Protein AF-A0AAV8UMB1-F1 (afdb_monomer)

Secondary structure (DSSP, 8-state):
-----------------TTTSSGGGGGGGHHHHHHHTTTTS-HHHHHHHHHHHHHHHHHHHHHHHHHHHTT---HHHHHHHHHHHHHHHHHHHIIIIIHHHHHHHHHHHHHHHHHHHTT--HHHHHHHHHHHHHHTS---------PPTTPPEEEEEEE-SHHHHHHHHHHHHHHHHHBSS-EEEEEE--HHHHHTT--EESS-GGGT----HHHHHHTHHHHHHHHHHHHHHHHHH--SEEEEES-HHHHHHHHHHHHHHHHHTT-PPPPEEEESPPPGGG-SSHHHHHHHHHTT-SEEEESSTTHHHHHHHTT--SEEE---GGGG-HHHHHHHH-HHHHHHHHHHHHHHTT--TTS-EEEEE--SSHHHHHHHHHHHHHHHHHS--SEEEEEE-GGGHHHHHHHHHH--SS-EEEEE-SHHHHHHHHHH-SEEEEESSHHHHHHHHTT--EEEEE--TT-HHHHHHHHTT-S--SHHHHHHTS--S-EEEGGG--HHHHHHHHHHHHSSSHHHHHHHHHHHHHHHHHHHTS-TT--HHHHHHHHHHHHHHHTT----B-S-TTTGGGGS-TTTTSSSSSS-S--

Organism: NCBI:txid101924

Mean predicted aligned error: 16.42 Å

Nearest PDB structures (foldseek):
  5w8x-assembly1_A-2  TM=5.800E-01  e=4.987E-17  Escherichia coli BL21(DE3)
  5w8n-assembly1_A-2  TM=5.729E-01  e=1.726E-17  Escherichia coli BL21(DE3)
  5w8s-assembly1_A-2  TM=5.843E-01  e=7.858E-17  Escherichia coli BL21(DE3)
  1vgv-assembly2_C  TM=6.058E-01  e=2.456E-10  Escherichia coli
  5d01-assembly1_B  TM=5.514E-01  e=1.292E-07  Bacillus subtilis subsp. subtilis str. 168

Foldseek 3Di:
DDDDDPPDDPPPPPDDDPLQRDPVVCLLCLQLLLLLCVLPDDPVSNVVSLVSNLVSLLVSLVVVLVVQCVVDVDPVSNVVSVVVSVVSSVVCCVVRRNVSNVVLNVQLVVLLVVCVVPVHDPVCSSNVSSVRSVVPPPPPDRPPPPPDPQDAAFEEEADLFPQLQLLLLLLLVLLVVFFPGHHAYEYEHAPSNVVSHNPYYLDYSPLRQDDDPVVCVVCVVVLVVVLVSRLVCCVVVVHLEYEYGPPLVSLLSSLVVNCVVCVVVVHDRHAYEYEAQDDQLLDPVRQPVLLSSLVSHPAYEHAFPVVQVVSVVSVSPRYDHLHHCLLVQPLLVVLLVDVPVLVVLLVVVCVVVVHDPLAAEEEEAQDAGQVSVVQPVVLVVLLQLLARHPEYEYAYEPVCVVVVVVVCVVDVSGHYDYWDHDHNRVLSRLSNHLAYEHEADPVLLSSLSSLHAYAHEAEPHPPQPPVVVSVVSDPDRHPLCVLVVHPLHHYQHYPSSDSVNSSVVVVVSNDPDCSVVSSSVSSNVSVVVSVVVDDSPAHSSNVVSVSVVVVSVVVPHDTPTDPPPPPVVVPPDPPPPPPPPPPDDDD

Structure (mmCIF, N/CA/C/O backbone):
data_AF-A0AAV8UMB1-F1
#
_entry.id   AF-A0AAV8UMB1-F1
#
loop_
_atom_site.group_PDB
_atom_site.id
_atom_site.type_symbol
_atom_site.label_atom_id
_atom_site.label_alt_id
_atom_site.label_comp_id
_atom_site.label_asym_id
_atom_site.label_entity_id
_atom_site.label_seq_id
_atom_site.pdbx_PDB_ins_code
_atom_site.Cartn_x
_atom_site.Cartn_y
_atom_site.Cartn_z
_atom_site.occupancy
_atom_site.B_iso_or_equiv
_atom_site.auth_seq_id
_atom_site.auth_comp_id
_atom_site.auth_asym_id
_atom_site.auth_atom_id
_atom_site.pdbx_PDB_model_num
ATOM 1 N N . MET A 1 1 ? -27.675 -20.047 -38.877 1.00 30.77 1 MET A N 1
ATOM 2 C CA . MET A 1 1 ? -26.904 -20.077 -40.132 1.00 30.77 1 MET A CA 1
ATOM 3 C C . MET A 1 1 ? -25.780 -19.067 -39.979 1.00 30.77 1 MET A C 1
ATOM 5 O O . MET A 1 1 ? -26.039 -17.879 -40.086 1.00 30.77 1 MET A O 1
ATOM 9 N N . GLU A 1 2 ? -24.685 -19.442 -39.316 1.00 25.14 2 GLU A N 1
ATOM 10 C CA . GLU A 1 2 ? -23.569 -20.243 -39.882 1.00 25.14 2 GLU A CA 1
ATOM 11 C C . GLU A 1 2 ? -22.749 -19.374 -40.848 1.00 25.14 2 GLU A C 1
ATOM 13 O O . GLU A 1 2 ? -23.289 -18.876 -41.826 1.00 25.14 2 GLU A O 1
ATOM 18 N N . SER A 1 3 ? -21.577 -18.907 -40.388 1.00 25.59 3 SER A N 1
ATOM 19 C CA . SER A 1 3 ? -20.228 -19.417 -40.746 1.00 25.59 3 SER A CA 1
ATOM 20 C C . SER A 1 3 ? -19.793 -18.893 -42.118 1.00 25.59 3 SER A C 1
ATOM 22 O O . SER A 1 3 ? -20.510 -19.078 -43.085 1.00 25.59 3 SER A O 1
ATOM 24 N N . GLU A 1 4 ? -18.708 -18.134 -42.259 1.00 26.72 4 GLU A N 1
ATOM 25 C CA . GLU A 1 4 ? -17.300 -18.579 -42.273 1.00 26.72 4 GLU A CA 1
ATOM 26 C C . GLU A 1 4 ? -16.414 -17.353 -41.940 1.00 26.72 4 GLU A C 1
ATOM 28 O O . GLU A 1 4 ? -16.576 -16.287 -42.521 1.00 26.72 4 GLU A O 1
ATOM 33 N N . ILE A 1 5 ? -15.597 -17.320 -40.884 1.00 30.64 5 ILE A N 1
ATOM 34 C CA . ILE A 1 5 ? -14.276 -17.956 -40.726 1.00 30.64 5 ILE A CA 1
ATOM 35 C C . ILE A 1 5 ? -13.351 -17.753 -41.943 1.00 30.64 5 ILE A C 1
ATOM 37 O O . ILE A 1 5 ? -13.056 -18.675 -42.691 1.00 30.64 5 ILE A O 1
ATOM 41 N N . GLY A 1 6 ? -12.811 -16.538 -42.070 1.00 25.02 6 GLY A N 1
ATOM 42 C CA . GLY A 1 6 ? -11.548 -16.273 -42.763 1.00 25.02 6 GLY A CA 1
ATOM 43 C C . GLY A 1 6 ? -10.375 -16.356 -41.785 1.00 25.02 6 GLY A C 1
ATOM 44 O O . GLY A 1 6 ? -9.911 -15.344 -41.263 1.00 25.02 6 GLY A O 1
ATOM 45 N N . VAL A 1 7 ? -9.920 -17.576 -41.498 1.00 30.56 7 VAL A N 1
ATOM 46 C CA . VAL A 1 7 ? -8.651 -17.856 -40.807 1.00 30.56 7 VAL A CA 1
ATOM 47 C C . VAL A 1 7 ? -7.517 -17.480 -41.756 1.00 30.56 7 VAL A C 1
ATOM 49 O O . VAL A 1 7 ? -7.334 -18.122 -42.784 1.00 30.56 7 VAL A O 1
ATOM 52 N N . GLY A 1 8 ? -6.758 -16.433 -41.426 1.00 26.34 8 GLY A N 1
ATOM 53 C CA . GLY A 1 8 ? -5.669 -15.996 -42.298 1.00 26.34 8 GLY A CA 1
ATOM 54 C C . GLY A 1 8 ? -4.851 -14.802 -41.820 1.00 26.34 8 GLY A C 1
ATOM 55 O O . GLY A 1 8 ? -4.413 -14.025 -42.651 1.00 26.34 8 GLY A O 1
ATOM 56 N N . ASN A 1 9 ? -4.618 -14.631 -40.515 1.00 26.11 9 ASN A N 1
ATOM 57 C CA . ASN A 1 9 ? -3.545 -13.751 -40.034 1.00 26.11 9 ASN A CA 1
ATOM 58 C C . ASN A 1 9 ? -2.644 -14.540 -39.087 1.00 26.11 9 ASN A C 1
ATOM 60 O O . ASN A 1 9 ? -2.708 -14.443 -37.863 1.00 26.11 9 ASN A O 1
ATOM 64 N N . VAL A 1 10 ? -1.825 -15.387 -39.709 1.00 27.92 10 VAL A N 1
ATOM 65 C CA . VAL A 1 10 ? -0.674 -16.026 -39.082 1.00 27.92 10 VAL A CA 1
ATOM 66 C C . VAL A 1 10 ? 0.238 -14.925 -38.546 1.00 27.92 10 VAL A C 1
ATOM 68 O O . VAL A 1 10 ? 0.646 -14.023 -39.276 1.00 27.92 10 VAL A O 1
ATOM 71 N N . LEU A 1 11 ? 0.546 -15.024 -37.254 1.00 28.17 11 LEU A N 1
ATOM 72 C CA . LEU A 1 11 ? 1.640 -14.338 -36.579 1.00 28.17 11 LEU A CA 1
ATOM 73 C C . LEU A 1 11 ? 2.895 -14.374 -37.465 1.00 28.17 11 LEU A C 1
ATOM 75 O O . LEU A 1 11 ? 3.570 -15.399 -37.551 1.00 28.17 11 LEU A O 1
ATOM 79 N N . ARG A 1 12 ? 3.228 -13.257 -38.120 1.00 27.67 12 ARG A N 1
ATOM 80 C CA . ARG A 1 12 ? 4.564 -13.063 -38.688 1.00 27.67 12 ARG A CA 1
ATOM 81 C C . ARG A 1 12 ? 5.531 -12.927 -37.517 1.00 27.67 12 ARG A C 1
ATOM 83 O O . ARG A 1 12 ? 5.670 -11.857 -36.934 1.00 27.67 12 ARG A O 1
ATOM 90 N N . ILE A 1 13 ? 6.168 -14.037 -37.160 1.00 29.61 13 ILE A N 1
ATOM 91 C CA . ILE A 1 13 ? 7.401 -14.043 -36.378 1.00 29.61 13 ILE A CA 1
ATOM 92 C C . ILE A 1 13 ? 8.391 -13.183 -37.175 1.00 29.61 13 ILE A C 1
ATOM 94 O O . ILE A 1 13 ? 8.749 -13.535 -38.297 1.00 29.61 13 ILE A O 1
ATOM 98 N N . GLU A 1 14 ? 8.783 -12.021 -36.650 1.00 37.16 14 GLU A N 1
ATOM 99 C CA . GLU A 1 14 ? 9.911 -11.277 -37.211 1.00 37.16 14 GLU A CA 1
ATOM 100 C C . GLU A 1 14 ? 11.164 -12.145 -37.065 1.00 37.16 14 GLU A C 1
ATOM 102 O O . GLU A 1 14 ? 11.730 -12.274 -35.979 1.00 37.16 14 GLU A O 1
ATOM 107 N N . GLU A 1 15 ? 11.580 -12.784 -38.157 1.00 41.59 15 GLU A N 1
ATOM 108 C CA . GLU A 1 15 ? 12.875 -13.450 -38.223 1.00 41.59 15 GLU A CA 1
ATOM 109 C C . GLU A 1 15 ? 13.987 -12.438 -37.940 1.00 41.59 15 GLU A C 1
ATOM 111 O O . GLU A 1 15 ? 14.111 -11.405 -38.607 1.00 41.59 15 GLU A O 1
ATOM 116 N N . LYS A 1 16 ? 14.784 -12.760 -36.918 1.00 46.06 16 LYS A N 1
ATOM 117 C CA . LYS A 1 16 ? 15.928 -11.983 -36.446 1.00 46.06 16 LYS A CA 1
ATOM 118 C C . LYS A 1 16 ? 16.916 -11.767 -37.593 1.00 46.06 16 LYS A C 1
ATOM 120 O O . LYS A 1 16 ? 17.397 -12.734 -38.184 1.00 46.06 16 LYS A O 1
ATOM 125 N N . ASN A 1 17 ? 17.256 -10.516 -37.884 1.00 57.09 17 ASN A N 1
ATOM 126 C CA . ASN A 1 17 ? 18.188 -10.196 -38.953 1.00 57.09 17 ASN A CA 1
ATOM 127 C C . ASN A 1 17 ? 19.619 -10.484 -38.475 1.00 57.09 17 ASN A C 1
ATOM 129 O O . ASN A 1 17 ? 20.168 -9.763 -37.640 1.00 57.09 17 ASN A O 1
ATOM 133 N N . LEU A 1 18 ? 20.231 -11.550 -38.994 1.00 57.19 18 LEU A N 1
ATOM 134 C CA . LEU A 1 18 ? 21.527 -12.033 -38.521 1.00 57.19 18 LEU A CA 1
ATOM 135 C C . LEU A 1 18 ? 22.639 -10.979 -38.658 1.00 57.19 18 LEU A C 1
ATOM 137 O O . LEU A 1 18 ? 23.493 -10.888 -37.777 1.00 57.19 18 LEU A O 1
ATOM 141 N N . THR A 1 19 ? 22.627 -10.158 -39.711 1.00 56.84 19 THR A N 1
ATOM 142 C CA . THR A 1 19 ? 23.663 -9.139 -39.947 1.00 56.84 19 THR A CA 1
ATOM 143 C C . THR A 1 19 ? 23.490 -7.932 -39.027 1.00 56.84 19 THR A C 1
ATOM 145 O O . THR A 1 19 ? 24.484 -7.400 -38.538 1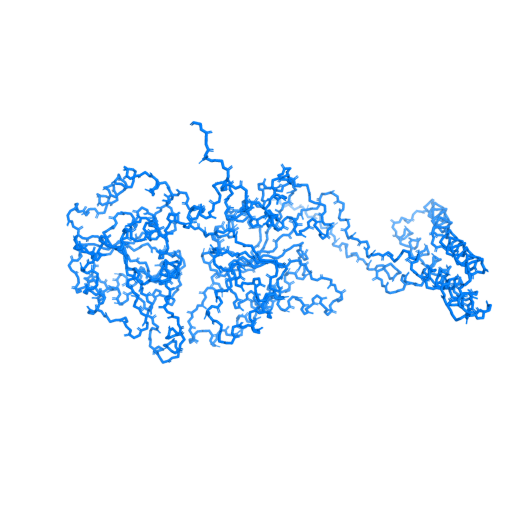.00 56.84 19 THR A O 1
ATOM 148 N N . ARG A 1 20 ? 22.249 -7.535 -38.710 1.00 58.94 20 ARG A N 1
ATOM 149 C CA . ARG A 1 20 ? 21.956 -6.303 -37.944 1.00 58.94 20 ARG A CA 1
ATOM 150 C C . ARG A 1 20 ? 21.745 -6.512 -36.440 1.00 58.94 20 ARG A C 1
ATOM 152 O O . ARG A 1 20 ? 22.110 -5.636 -35.649 1.00 58.94 20 ARG A O 1
ATOM 159 N N . ASP A 1 21 ? 21.224 -7.671 -36.041 1.00 51.59 21 ASP A N 1
ATOM 160 C CA . ASP A 1 21 ? 20.796 -7.971 -34.663 1.00 51.59 21 ASP A CA 1
ATOM 161 C C . ASP A 1 21 ? 21.803 -8.825 -33.874 1.00 51.59 21 ASP A C 1
ATOM 163 O O . ASP A 1 21 ? 21.543 -9.218 -32.731 1.00 51.59 21 ASP A O 1
ATOM 167 N N . THR A 1 22 ? 22.961 -9.133 -34.465 1.00 66.81 22 THR A N 1
ATOM 168 C CA . THR A 1 22 ? 24.045 -9.885 -33.816 1.00 66.81 22 THR A CA 1
ATOM 169 C C . THR A 1 22 ? 25.350 -9.087 -33.782 1.00 66.81 22 THR A C 1
ATOM 171 O O . THR A 1 22 ? 25.454 -7.986 -34.323 1.00 66.81 22 THR A O 1
ATOM 174 N N . TRP A 1 23 ? 26.380 -9.650 -33.144 1.00 67.62 23 TRP A N 1
ATOM 175 C CA . TRP A 1 23 ? 27.725 -9.067 -33.105 1.00 67.62 23 TRP A CA 1
ATOM 176 C C . TRP A 1 23 ? 28.374 -8.933 -34.494 1.00 67.62 23 TRP A C 1
ATOM 178 O O . TRP A 1 23 ? 29.318 -8.160 -34.640 1.00 67.62 23 TRP A O 1
ATOM 188 N N . ILE A 1 24 ? 27.839 -9.610 -35.518 1.00 75.19 24 ILE A N 1
ATOM 189 C CA . ILE A 1 24 ? 28.301 -9.528 -36.912 1.00 75.19 24 ILE A CA 1
ATOM 190 C C . ILE A 1 24 ? 28.263 -8.080 -37.427 1.00 75.19 24 ILE A C 1
ATOM 192 O O . ILE A 1 24 ? 29.147 -7.685 -38.183 1.00 75.19 24 ILE A O 1
ATOM 196 N N . ARG A 1 25 ? 27.343 -7.241 -36.930 1.00 73.62 25 ARG A N 1
ATOM 197 C CA . ARG A 1 25 ? 27.260 -5.815 -37.290 1.00 73.62 25 ARG A CA 1
ATOM 198 C C . ARG A 1 25 ? 28.540 -5.021 -37.032 1.00 73.62 25 ARG A C 1
ATOM 200 O O . ARG A 1 25 ? 28.786 -4.018 -37.693 1.00 73.62 25 ARG A O 1
ATOM 207 N N . TYR A 1 26 ? 29.351 -5.446 -36.059 1.00 80.12 26 TYR A N 1
ATOM 208 C CA . TYR A 1 26 ? 30.588 -4.746 -35.718 1.00 80.12 26 TYR A CA 1
ATOM 209 C C . TYR A 1 26 ? 31.681 -4.934 -36.773 1.00 80.12 26 TYR A C 1
ATOM 211 O O . TYR A 1 26 ? 32.597 -4.119 -36.839 1.00 80.12 26 TYR A O 1
ATOM 219 N N . LEU A 1 27 ? 31.550 -5.938 -37.647 1.00 83.50 27 LEU A N 1
ATOM 220 C CA . LEU A 1 27 ? 32.421 -6.096 -38.813 1.00 83.50 27 LEU A CA 1
ATOM 221 C C . LEU A 1 27 ? 32.310 -4.901 -39.771 1.00 83.50 27 LEU A C 1
ATOM 223 O O . LEU A 1 27 ? 33.290 -4.568 -40.432 1.00 83.50 27 LEU A O 1
ATOM 227 N N . GLY A 1 28 ? 31.169 -4.201 -39.775 1.00 82.19 28 GLY A N 1
ATOM 228 C CA . GLY A 1 28 ? 30.978 -2.959 -40.523 1.00 82.19 28 GLY A CA 1
ATOM 229 C C . GLY A 1 28 ? 31.868 -1.794 -40.073 1.00 82.19 28 GLY A C 1
ATOM 230 O O . GLY A 1 28 ? 32.059 -0.889 -40.866 1.00 82.19 28 GLY A O 1
ATOM 231 N N . TYR A 1 29 ? 32.443 -1.842 -38.861 1.00 84.38 29 TYR A N 1
ATOM 232 C CA . TYR A 1 29 ? 33.355 -0.814 -38.323 1.00 84.38 29 TYR A CA 1
ATOM 233 C C . TYR A 1 29 ? 34.847 -1.156 -38.506 1.00 84.38 29 TYR A C 1
ATOM 235 O O . TYR A 1 29 ? 35.739 -0.478 -37.981 1.00 84.38 29 TYR A O 1
ATOM 243 N N . ALA A 1 30 ? 35.153 -2.276 -39.170 1.00 88.38 30 ALA A N 1
ATOM 244 C CA . ALA A 1 30 ? 36.517 -2.788 -39.258 1.00 88.38 30 ALA A CA 1
ATOM 245 C C . ALA A 1 30 ? 37.462 -1.815 -39.992 1.00 88.38 30 ALA A C 1
ATOM 247 O O . ALA A 1 30 ? 38.627 -1.677 -39.607 1.00 88.38 30 ALA A O 1
ATOM 248 N N . ASN A 1 31 ? 36.985 -1.095 -41.010 1.00 89.81 31 ASN A N 1
ATOM 249 C CA . ASN A 1 31 ? 37.767 -0.078 -41.720 1.00 89.81 31 ASN A CA 1
ATOM 250 C C . ASN A 1 31 ? 38.122 1.114 -40.823 1.00 89.81 31 ASN A C 1
ATOM 252 O O . ASN A 1 31 ? 39.285 1.512 -40.825 1.00 89.81 31 ASN A O 1
ATOM 256 N N . GLU A 1 32 ? 37.204 1.647 -40.013 1.00 89.50 32 GLU A N 1
ATOM 257 C CA . GLU A 1 32 ? 37.501 2.760 -39.095 1.00 89.50 32 GLU A CA 1
ATOM 258 C C . GLU A 1 32 ? 38.516 2.372 -38.014 1.00 89.50 32 GLU A C 1
ATOM 260 O O . GLU A 1 32 ? 39.421 3.148 -37.679 1.00 89.50 32 GLU A O 1
ATOM 265 N N . ILE A 1 33 ? 38.417 1.143 -37.498 1.00 88.50 33 ILE A N 1
ATOM 266 C CA . ILE A 1 33 ? 39.409 0.592 -36.567 1.00 88.50 33 ILE A CA 1
ATOM 267 C C . ILE A 1 33 ? 40.764 0.471 -37.277 1.00 88.50 33 ILE A C 1
ATOM 269 O O . ILE A 1 33 ? 41.786 0.909 -36.746 1.00 88.50 33 ILE A O 1
ATOM 273 N N . GLY A 1 34 ? 40.783 -0.053 -38.503 1.00 89.00 34 GLY A N 1
ATOM 274 C CA . GLY A 1 34 ? 41.996 -0.150 -39.317 1.00 89.00 34 GLY A CA 1
ATOM 275 C C . GLY A 1 34 ? 42.648 1.206 -39.607 1.00 89.00 34 GLY A C 1
ATOM 276 O O . GLY A 1 34 ? 43.870 1.325 -39.512 1.00 89.00 34 GLY A O 1
ATOM 277 N N . GLU A 1 35 ? 41.860 2.243 -39.899 1.00 89.19 35 GLU A N 1
ATOM 278 C CA . GLU A 1 35 ? 42.352 3.617 -40.090 1.00 89.19 35 GLU A CA 1
ATOM 279 C C . GLU A 1 35 ? 42.931 4.206 -38.801 1.00 89.19 35 GLU A C 1
ATOM 281 O O . GLU A 1 35 ? 43.987 4.842 -38.833 1.00 89.19 35 GLU A O 1
ATOM 286 N N . SER A 1 36 ? 42.307 3.930 -37.656 1.00 89.38 36 SER A N 1
ATOM 287 C CA . SER A 1 36 ? 42.814 4.355 -36.345 1.00 89.38 36 SER A CA 1
ATOM 288 C C . SER A 1 36 ? 44.154 3.691 -36.009 1.00 89.38 36 SER A C 1
ATOM 290 O O . SER A 1 36 ? 45.076 4.337 -35.504 1.00 89.38 36 SER A O 1
ATOM 292 N N . PHE A 1 37 ? 44.307 2.407 -36.341 1.00 88.88 37 PHE A N 1
ATOM 293 C CA . PHE A 1 37 ? 45.506 1.613 -36.056 1.00 88.88 37 PHE A CA 1
ATOM 294 C C . PHE A 1 37 ? 46.567 1.631 -37.161 1.00 88.88 37 PHE A C 1
ATOM 296 O O . PHE A 1 37 ? 47.591 0.965 -37.020 1.00 88.88 37 PHE A O 1
ATOM 303 N N . LYS A 1 38 ? 46.390 2.420 -38.226 1.00 83.06 38 LYS A N 1
ATOM 304 C CA . LYS A 1 38 ? 47.234 2.436 -39.440 1.00 83.06 38 LYS A CA 1
ATOM 305 C C . LYS A 1 38 ? 48.746 2.563 -39.201 1.00 83.06 38 LYS A C 1
ATOM 307 O O . LYS A 1 38 ? 49.537 2.194 -40.060 1.00 83.06 38 LYS A O 1
ATOM 312 N N . ARG A 1 39 ? 49.158 3.080 -38.041 1.00 80.88 39 ARG A N 1
ATOM 313 C CA . ARG A 1 39 ? 50.563 3.218 -37.614 1.00 80.88 39 ARG A CA 1
ATOM 314 C C . ARG A 1 39 ? 51.178 1.956 -37.013 1.00 80.88 39 ARG A C 1
ATOM 316 O O . ARG A 1 39 ? 52.396 1.834 -37.000 1.00 80.88 39 ARG A O 1
ATOM 323 N N . PHE A 1 40 ? 50.345 1.062 -36.496 1.00 83.81 40 PHE A N 1
ATOM 324 C CA . PHE A 1 40 ? 50.745 -0.122 -35.735 1.00 83.81 40 PHE A CA 1
ATOM 325 C C . PHE A 1 40 ? 50.489 -1.429 -36.487 1.00 83.81 40 PHE A C 1
ATOM 327 O O . PHE A 1 40 ? 50.946 -2.483 -36.055 1.00 83.81 40 PHE A O 1
ATOM 334 N N . VAL A 1 41 ? 49.762 -1.377 -37.606 1.00 85.19 41 VAL A N 1
ATOM 335 C CA . VAL A 1 41 ? 49.368 -2.562 -38.372 1.00 85.19 41 VAL A CA 1
ATOM 336 C C . VAL A 1 41 ? 50.022 -2.588 -39.746 1.00 85.19 41 VAL A C 1
ATOM 338 O O . VAL A 1 41 ? 50.290 -1.557 -40.361 1.00 85.19 41 VAL A O 1
ATOM 341 N N . SER A 1 42 ? 50.270 -3.795 -40.250 1.00 88.38 42 SER A N 1
ATOM 342 C CA . SER A 1 42 ? 50.819 -3.982 -41.591 1.00 88.38 42 SER A CA 1
ATOM 343 C C . SER A 1 42 ? 49.837 -3.511 -42.672 1.00 88.38 42 SER A C 1
ATOM 345 O O . SER A 1 42 ? 48.618 -3.540 -42.482 1.00 88.38 42 SER A O 1
ATOM 347 N N . ARG A 1 43 ? 50.351 -3.176 -43.865 1.00 81.25 43 ARG A N 1
ATOM 348 C CA . ARG A 1 43 ? 49.514 -2.851 -45.037 1.00 81.25 43 ARG A CA 1
ATOM 349 C C . ARG A 1 43 ? 48.496 -3.955 -45.353 1.00 81.25 43 ARG A C 1
ATOM 351 O O . ARG A 1 43 ? 47.394 -3.654 -45.794 1.00 81.25 43 ARG A O 1
ATOM 358 N N . ARG A 1 44 ? 48.846 -5.223 -45.102 1.00 86.19 44 ARG A N 1
ATOM 359 C CA . ARG A 1 44 ? 47.949 -6.371 -45.308 1.00 86.19 44 ARG A CA 1
ATOM 360 C C . ARG A 1 44 ? 46.794 -6.373 -44.304 1.00 86.19 44 ARG A C 1
ATOM 362 O O . ARG A 1 44 ? 45.653 -6.533 -44.710 1.00 86.19 44 ARG A O 1
ATOM 369 N N . SER A 1 45 ? 47.076 -6.132 -43.025 1.00 82.06 45 SER A N 1
ATOM 370 C CA . SER A 1 45 ? 46.063 -6.046 -41.961 1.00 82.06 45 SER A CA 1
ATOM 371 C C . SER A 1 45 ? 45.115 -4.859 -42.159 1.00 82.06 45 SER A C 1
ATOM 373 O O . SER A 1 45 ? 43.915 -4.981 -41.940 1.00 82.06 45 SER A O 1
ATOM 375 N N . TYR A 1 46 ? 45.650 -3.732 -42.633 1.00 82.12 46 TYR A N 1
ATOM 376 C CA . TYR A 1 46 ? 44.869 -2.558 -43.020 1.00 82.12 46 TYR A CA 1
ATOM 377 C C . TYR A 1 46 ? 43.912 -2.853 -44.188 1.00 82.12 46 TYR A C 1
ATOM 379 O O . TYR A 1 46 ? 42.729 -2.543 -44.114 1.00 82.12 46 TYR A O 1
ATOM 387 N N . LEU A 1 47 ? 44.389 -3.505 -45.253 1.00 85.50 47 LEU A N 1
ATOM 388 C CA . LEU A 1 47 ? 43.528 -3.889 -46.380 1.00 85.50 47 LEU A CA 1
ATOM 389 C C . LEU A 1 47 ? 42.483 -4.942 -45.980 1.00 85.50 47 LEU A C 1
ATOM 391 O O . LEU A 1 47 ? 41.344 -4.883 -46.436 1.00 85.50 47 LEU A O 1
ATOM 395 N N . ALA A 1 48 ? 42.841 -5.870 -45.089 1.00 87.75 48 ALA A N 1
ATOM 396 C CA . ALA A 1 48 ? 41.916 -6.873 -44.567 1.00 87.75 48 ALA A CA 1
ATOM 397 C C . ALA A 1 48 ? 40.735 -6.248 -43.807 1.00 87.75 48 ALA A C 1
ATOM 399 O O . ALA A 1 48 ? 39.627 -6.782 -43.851 1.00 87.75 48 ALA A O 1
ATOM 400 N N . SER A 1 49 ? 40.938 -5.107 -43.146 1.00 89.81 49 SER A N 1
ATOM 401 C CA . SER A 1 49 ? 39.873 -4.441 -42.397 1.00 89.81 49 SER A CA 1
ATOM 402 C C . SER A 1 49 ? 38.821 -3.802 -43.316 1.00 89.81 49 SER A C 1
ATOM 404 O O . SER A 1 49 ? 37.628 -3.924 -43.051 1.00 89.81 49 SER A O 1
ATOM 406 N N . TYR A 1 50 ? 39.244 -3.243 -44.455 1.00 89.44 50 TYR A N 1
ATOM 407 C CA . TYR A 1 50 ? 38.345 -2.774 -45.519 1.00 89.44 50 TYR A CA 1
ATOM 408 C C . TYR A 1 50 ? 37.626 -3.916 -46.240 1.00 89.44 50 TYR A C 1
ATOM 410 O O . TYR A 1 50 ? 36.446 -3.789 -46.564 1.00 89.44 50 TYR A O 1
ATOM 418 N N . LEU A 1 51 ? 38.304 -5.044 -46.468 1.00 89.69 51 LEU A N 1
ATOM 419 C CA . LEU A 1 51 ? 37.663 -6.240 -47.025 1.00 89.69 51 LEU A CA 1
ATOM 420 C C . LEU A 1 51 ? 36.583 -6.785 -46.084 1.00 89.69 51 LEU A C 1
ATOM 422 O O . LEU A 1 51 ? 35.514 -7.181 -46.538 1.00 89.69 51 LEU A O 1
ATOM 426 N N . THR A 1 52 ? 36.840 -6.755 -44.776 1.00 88.00 52 THR A N 1
ATOM 427 C CA . THR A 1 52 ? 35.900 -7.223 -43.750 1.00 88.00 52 THR A CA 1
ATOM 428 C C . THR A 1 52 ? 34.632 -6.365 -43.705 1.00 88.00 52 THR A C 1
ATOM 430 O O . THR A 1 52 ? 33.529 -6.911 -43.728 1.00 88.00 52 THR A O 1
ATOM 433 N N . SER A 1 53 ? 34.758 -5.035 -43.701 1.00 87.00 53 SER A N 1
ATOM 434 C CA . SER A 1 53 ? 33.585 -4.151 -43.682 1.00 87.00 53 SER A CA 1
ATOM 435 C C . SER A 1 53 ? 32.829 -4.125 -45.010 1.00 87.00 53 SER A C 1
ATOM 437 O O . SER A 1 53 ? 31.599 -4.141 -45.012 1.00 87.00 53 SER A O 1
ATOM 439 N N . SER A 1 54 ? 33.538 -4.185 -46.140 1.00 86.69 54 SER A N 1
ATOM 440 C CA . SER A 1 54 ? 32.910 -4.295 -47.464 1.00 86.69 54 SER A CA 1
ATOM 441 C C . SER A 1 54 ? 32.150 -5.616 -47.609 1.00 86.69 54 SER A C 1
ATOM 443 O O . SER A 1 54 ? 31.012 -5.622 -48.071 1.00 86.69 54 SER A O 1
ATOM 445 N N . GLY A 1 55 ? 32.731 -6.729 -47.147 1.00 87.50 55 GLY A N 1
ATOM 446 C CA . GLY A 1 55 ? 32.065 -8.033 -47.130 1.00 87.50 55 GLY A CA 1
ATOM 447 C C . GLY A 1 55 ? 30.800 -8.037 -46.269 1.00 87.50 55 GLY A C 1
ATOM 448 O O . GLY A 1 55 ? 29.794 -8.621 -46.664 1.00 87.50 55 GLY A O 1
ATOM 449 N N . TYR A 1 56 ? 30.813 -7.328 -45.137 1.00 86.88 56 TYR A N 1
ATOM 450 C CA . TYR A 1 56 ? 29.624 -7.140 -44.306 1.00 86.88 56 TYR A CA 1
ATOM 451 C C . TYR A 1 56 ? 28.513 -6.361 -45.031 1.00 86.88 56 TYR A C 1
ATOM 453 O O . TYR A 1 56 ? 27.364 -6.797 -45.016 1.00 86.88 56 TYR A O 1
ATOM 461 N N . VAL A 1 57 ? 28.841 -5.240 -45.687 1.00 84.38 57 VAL A N 1
ATOM 462 C CA . VAL A 1 57 ? 27.855 -4.432 -46.433 1.00 84.38 57 VAL A CA 1
ATOM 463 C C . VAL A 1 57 ? 27.232 -5.236 -47.574 1.00 84.38 57 VAL A C 1
ATOM 465 O O . VAL A 1 57 ? 26.016 -5.220 -47.744 1.00 84.38 57 VAL A O 1
ATOM 468 N N . VAL A 1 58 ? 28.044 -5.999 -48.310 1.00 85.31 58 VAL A N 1
ATOM 469 C CA . VAL A 1 58 ? 27.553 -6.888 -49.372 1.00 85.31 58 VAL A CA 1
ATOM 470 C C . VAL A 1 58 ? 26.625 -7.961 -48.799 1.00 85.31 58 VAL A C 1
ATOM 472 O O . VAL A 1 58 ? 25.544 -8.179 -49.339 1.00 85.31 58 VAL A O 1
ATOM 475 N N . ALA A 1 59 ? 26.998 -8.592 -47.683 1.00 83.44 59 ALA A N 1
ATOM 476 C CA . ALA A 1 59 ? 26.165 -9.604 -47.038 1.00 83.44 59 ALA A CA 1
ATOM 477 C C . ALA A 1 59 ? 24.816 -9.040 -46.549 1.00 83.44 59 ALA A C 1
ATOM 479 O O . ALA A 1 59 ? 23.788 -9.693 -46.723 1.00 83.44 59 ALA A O 1
ATOM 480 N N . ASP A 1 60 ? 24.797 -7.826 -45.983 1.00 80.00 60 ASP A N 1
ATOM 481 C CA . ASP A 1 60 ? 23.556 -7.156 -45.567 1.00 80.00 60 ASP A CA 1
ATOM 482 C C . ASP A 1 60 ? 22.664 -6.820 -46.772 1.00 80.00 60 ASP A C 1
ATOM 484 O O . ASP A 1 60 ? 21.466 -7.101 -46.738 1.00 80.00 60 ASP A O 1
ATOM 488 N N . ALA A 1 61 ? 23.238 -6.290 -47.856 1.00 79.31 61 ALA A N 1
ATOM 489 C CA . ALA A 1 61 ? 22.504 -5.978 -49.082 1.00 79.31 61 ALA A CA 1
ATOM 490 C C . ALA A 1 61 ? 21.920 -7.239 -49.747 1.00 79.31 61 ALA A C 1
ATOM 492 O O . ALA A 1 61 ? 20.750 -7.247 -50.135 1.00 79.31 61 ALA A O 1
ATOM 493 N N . CYS A 1 62 ? 22.691 -8.331 -49.818 1.00 80.62 62 CYS A N 1
ATOM 494 C CA . CYS A 1 62 ? 22.218 -9.618 -50.334 1.00 80.62 62 CYS A CA 1
ATOM 495 C C . CYS A 1 62 ? 21.075 -10.193 -49.487 1.00 80.62 62 CYS A C 1
ATOM 497 O O . CYS A 1 62 ? 20.093 -10.676 -50.049 1.00 80.62 62 CYS A O 1
ATOM 499 N N . TYR A 1 63 ? 21.166 -10.103 -48.156 1.00 79.56 63 TYR A N 1
ATOM 500 C CA . TYR A 1 63 ? 20.109 -10.572 -47.258 1.00 79.56 63 TYR A CA 1
ATOM 501 C C . TYR A 1 63 ? 18.795 -9.796 -47.450 1.00 79.56 63 TYR A C 1
ATOM 503 O O . TYR A 1 63 ? 17.724 -10.401 -47.509 1.00 79.56 63 TYR A O 1
ATOM 511 N N . GLN A 1 64 ? 18.856 -8.467 -47.594 1.00 73.19 64 GLN A N 1
ATOM 512 C CA . GLN A 1 64 ? 17.654 -7.664 -47.864 1.00 73.19 64 GLN A CA 1
ATOM 513 C C . GLN A 1 64 ? 17.051 -7.975 -49.237 1.00 73.19 64 GLN A C 1
ATOM 515 O O . GLN A 1 64 ? 15.842 -8.165 -49.338 1.00 73.19 64 GLN A O 1
ATOM 520 N N . CYS A 1 65 ? 17.897 -8.098 -50.264 1.00 76.88 65 CYS A N 1
ATOM 521 C CA . CYS A 1 65 ? 17.475 -8.438 -51.621 1.00 76.88 65 CYS A CA 1
ATOM 522 C C . CYS A 1 65 ? 16.757 -9.795 -51.667 1.00 76.88 65 CYS A C 1
ATOM 524 O O . CYS A 1 65 ? 15.675 -9.907 -52.241 1.00 76.88 65 CYS A O 1
ATOM 526 N N . GLN A 1 66 ? 17.301 -10.813 -50.992 1.00 80.00 66 GLN A N 1
ATOM 527 C CA . GLN A 1 66 ? 16.658 -12.124 -50.889 1.00 80.00 66 GLN A CA 1
ATOM 528 C C . GLN A 1 66 ? 15.268 -12.021 -50.239 1.00 80.00 66 GLN A C 1
ATOM 530 O O . GLN A 1 66 ? 14.300 -12.575 -50.756 1.00 80.00 66 GLN A O 1
ATOM 535 N N . LYS A 1 67 ? 15.147 -11.256 -49.151 1.00 75.69 67 LYS A N 1
ATOM 536 C CA . LYS A 1 67 ? 13.882 -11.079 -48.427 1.00 75.69 67 LYS A CA 1
ATOM 537 C C . LYS A 1 67 ? 12.832 -10.294 -49.222 1.00 75.69 67 LYS A C 1
ATOM 539 O O . LYS A 1 67 ? 11.637 -10.528 -49.053 1.00 75.69 67 LYS A O 1
ATOM 544 N N . GLU A 1 68 ? 13.247 -9.347 -50.061 1.00 72.56 68 GLU A N 1
ATOM 545 C CA . GLU A 1 68 ? 12.346 -8.625 -50.972 1.00 72.56 68 GLU A CA 1
ATOM 546 C C . GLU A 1 68 ? 11.895 -9.505 -52.146 1.00 72.56 68 GLU A C 1
ATOM 548 O O . GLU A 1 68 ? 10.712 -9.493 -52.484 1.00 72.56 68 GLU A O 1
ATOM 553 N N . LEU A 1 69 ? 12.777 -10.349 -52.694 1.00 72.88 69 LEU A N 1
ATOM 554 C CA . LEU A 1 69 ? 12.427 -11.334 -53.728 1.00 72.88 69 LEU A CA 1
ATOM 555 C C . LEU A 1 69 ? 11.449 -12.409 -53.226 1.00 72.88 69 LEU A C 1
ATOM 557 O O . LEU A 1 69 ? 10.579 -12.844 -53.976 1.00 72.88 69 LEU A O 1
ATOM 561 N N . GLU A 1 70 ? 11.559 -12.822 -51.961 1.00 73.75 70 GLU A N 1
ATOM 562 C CA . GLU A 1 70 ? 10.606 -13.741 -51.316 1.00 73.75 70 GLU A CA 1
ATOM 563 C C . GLU A 1 70 ? 9.224 -13.104 -51.086 1.00 73.75 70 GLU A C 1
ATOM 565 O O . GLU A 1 70 ? 8.230 -13.813 -50.924 1.00 73.75 70 GLU A O 1
ATOM 570 N N . ARG A 1 71 ? 9.139 -11.767 -51.069 1.00 65.88 71 ARG A N 1
ATOM 571 C CA . ARG A 1 71 ? 7.896 -11.022 -50.825 1.00 65.88 71 ARG A CA 1
ATOM 572 C C . ARG A 1 71 ? 7.115 -10.685 -52.090 1.00 65.88 71 ARG A C 1
ATOM 574 O O . ARG A 1 71 ? 5.908 -10.484 -51.977 1.00 65.88 71 ARG A O 1
ATOM 581 N N . ASP A 1 72 ? 7.765 -10.615 -53.250 1.00 61.69 72 ASP A N 1
ATOM 582 C CA . ASP A 1 72 ? 7.136 -10.161 -54.492 1.00 61.69 72 ASP A CA 1
ATOM 583 C C . ASP A 1 72 ? 7.581 -11.025 -55.691 1.00 61.69 72 ASP A C 1
ATOM 585 O O . ASP A 1 72 ? 8.647 -10.833 -56.276 1.00 61.69 72 ASP A O 1
ATOM 589 N N . SER A 1 73 ? 6.769 -12.027 -56.048 1.00 55.38 73 SER A N 1
ATOM 590 C CA . SER A 1 73 ? 7.137 -13.128 -56.956 1.00 55.38 73 SER A CA 1
ATOM 591 C C . SER A 1 73 ? 6.887 -12.864 -58.454 1.00 55.38 73 SER A C 1
ATOM 593 O O . SER A 1 73 ? 6.828 -13.808 -59.243 1.00 55.38 73 SER A O 1
ATOM 595 N N . GLY A 1 74 ? 6.722 -11.605 -58.873 1.00 62.50 74 GLY A N 1
ATOM 596 C CA . GLY A 1 74 ? 6.497 -11.226 -60.278 1.00 62.50 74 GLY A CA 1
ATOM 597 C C . GLY A 1 74 ? 7.786 -11.059 -61.102 1.00 62.50 74 GLY A C 1
ATOM 598 O O . GLY A 1 74 ? 8.806 -10.588 -60.606 1.00 62.50 74 GLY A O 1
ATOM 599 N N . GLU A 1 75 ? 7.754 -11.369 -62.400 1.00 55.78 75 GLU A N 1
ATOM 600 C CA . GLU A 1 75 ? 8.932 -11.294 -63.289 1.00 55.78 75 GLU A CA 1
ATOM 601 C C . GLU A 1 75 ? 9.468 -9.852 -63.459 1.00 55.78 75 GLU A C 1
ATOM 603 O O . GLU A 1 75 ? 10.678 -9.624 -63.430 1.00 55.78 75 GLU A O 1
ATOM 608 N N . GLY A 1 76 ? 8.576 -8.850 -63.480 1.00 58.72 76 GLY A N 1
ATOM 609 C CA . GLY A 1 76 ? 8.927 -7.420 -63.431 1.00 58.72 76 GLY A CA 1
ATOM 610 C C . GLY A 1 76 ? 9.359 -6.901 -62.048 1.00 58.72 76 GLY A C 1
ATOM 611 O O . GLY A 1 76 ? 9.820 -5.764 -61.929 1.00 58.72 76 GLY A O 1
ATOM 612 N N . SER A 1 77 ? 9.225 -7.709 -60.991 1.00 60.41 77 SER A N 1
ATOM 613 C CA . SER A 1 77 ? 9.719 -7.383 -59.646 1.00 60.41 77 SER A CA 1
ATOM 614 C C . SER A 1 77 ? 11.233 -7.583 -59.548 1.00 60.41 77 SER A C 1
ATOM 616 O O . SER A 1 77 ? 11.937 -6.722 -59.028 1.00 60.41 77 SER A O 1
ATOM 618 N N . ARG A 1 78 ? 11.779 -8.635 -60.174 1.00 66.81 78 ARG A N 1
ATOM 619 C CA . ARG A 1 78 ? 13.209 -8.988 -60.075 1.00 66.81 78 ARG A CA 1
ATOM 620 C C . ARG A 1 78 ? 14.154 -7.882 -60.543 1.00 66.81 78 ARG A C 1
ATOM 622 O O . ARG A 1 78 ? 15.159 -7.628 -59.888 1.00 66.81 78 ARG A O 1
ATOM 629 N N . ILE A 1 79 ? 13.827 -7.207 -61.647 1.00 71.75 79 ILE A N 1
ATOM 630 C CA . ILE A 1 79 ? 14.646 -6.103 -62.177 1.00 71.75 79 ILE A CA 1
ATOM 631 C C . ILE A 1 79 ? 14.593 -4.891 -61.235 1.00 71.75 79 ILE A C 1
ATOM 633 O O . ILE A 1 79 ? 15.621 -4.269 -60.981 1.00 71.75 79 ILE A O 1
ATOM 637 N N . ARG A 1 80 ? 13.422 -4.578 -60.664 1.00 72.81 80 ARG A N 1
ATOM 638 C CA . ARG A 1 80 ? 13.270 -3.475 -59.700 1.00 72.81 80 ARG A CA 1
ATOM 639 C C . ARG A 1 80 ? 13.984 -3.758 -58.382 1.00 72.81 80 ARG A C 1
ATOM 641 O O . ARG A 1 80 ? 14.702 -2.888 -57.903 1.00 72.81 80 ARG A O 1
ATOM 648 N N . VAL A 1 81 ? 13.863 -4.974 -57.852 1.00 75.75 81 VAL A N 1
ATOM 649 C CA . VAL A 1 81 ? 14.575 -5.397 -56.637 1.00 75.75 81 VAL A CA 1
ATOM 650 C C . VAL A 1 81 ? 16.090 -5.393 -56.866 1.00 75.75 81 VAL A C 1
ATOM 652 O O . VAL A 1 81 ? 16.835 -4.926 -56.011 1.00 75.75 81 VAL A O 1
ATOM 655 N N . ALA A 1 82 ? 16.567 -5.810 -58.045 1.00 72.81 82 ALA A N 1
ATOM 656 C CA . ALA A 1 82 ? 17.987 -5.730 -58.390 1.00 72.81 82 ALA A CA 1
ATOM 657 C C . ALA A 1 82 ? 18.506 -4.279 -58.460 1.00 72.81 82 ALA A C 1
ATOM 659 O O . ALA A 1 82 ? 19.588 -3.996 -57.944 1.00 72.81 82 ALA A O 1
ATOM 660 N N . LEU A 1 83 ? 17.737 -3.354 -59.049 1.00 75.12 83 LEU A N 1
ATOM 661 C CA . LEU A 1 83 ? 18.082 -1.926 -59.081 1.00 75.12 83 LEU A CA 1
ATOM 662 C C . LEU A 1 83 ? 18.094 -1.312 -57.6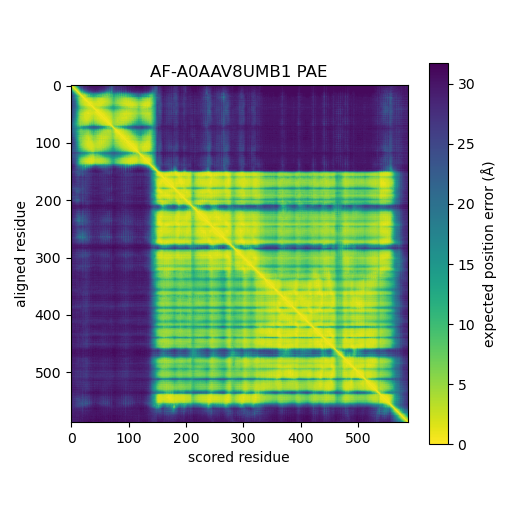71 1.00 75.12 83 LEU A C 1
ATOM 664 O O . LEU A 1 83 ? 19.051 -0.635 -57.304 1.00 75.12 83 LEU A O 1
ATOM 668 N N . GLN A 1 84 ? 17.093 -1.622 -56.845 1.00 72.69 84 GLN A N 1
ATOM 669 C CA . GLN A 1 84 ? 16.991 -1.145 -55.462 1.00 72.69 84 GLN A CA 1
ATOM 670 C C . GLN A 1 84 ? 18.095 -1.718 -54.554 1.00 72.69 84 GLN A C 1
ATOM 672 O O . GLN A 1 84 ? 18.610 -1.020 -53.675 1.00 72.69 84 GLN A O 1
ATOM 677 N N . ALA A 1 85 ? 18.502 -2.970 -54.783 1.00 72.81 85 ALA A N 1
ATOM 678 C CA . ALA A 1 85 ? 19.646 -3.584 -54.115 1.00 72.81 85 ALA A CA 1
ATOM 679 C C . ALA A 1 85 ? 20.966 -2.920 -54.535 1.00 72.81 85 ALA A C 1
ATOM 681 O O . ALA A 1 85 ? 21.824 -2.681 -53.684 1.00 72.81 85 ALA A O 1
ATOM 682 N N . GLY A 1 86 ? 21.108 -2.573 -55.820 1.00 75.56 86 GLY A N 1
ATOM 683 C CA . GLY A 1 86 ? 22.236 -1.799 -56.340 1.00 75.56 86 GLY A CA 1
ATOM 684 C C . GLY A 1 86 ? 22.358 -0.431 -55.667 1.00 75.56 86 GLY A C 1
ATOM 685 O O . GLY A 1 86 ? 23.412 -0.112 -55.115 1.00 75.56 86 GLY A O 1
ATOM 686 N N . ASP A 1 87 ? 21.266 0.331 -55.617 1.00 73.69 87 ASP A N 1
ATOM 687 C CA . ASP A 1 87 ? 21.227 1.637 -54.948 1.00 73.69 87 ASP A CA 1
ATOM 688 C C . ASP A 1 87 ? 21.517 1.520 -53.447 1.00 73.69 87 ASP A C 1
ATOM 690 O O . ASP A 1 87 ? 22.317 2.281 -52.897 1.00 73.69 87 ASP A O 1
ATOM 694 N N . SER A 1 88 ? 20.927 0.526 -52.779 1.00 73.81 88 SER A N 1
ATOM 695 C CA . SER A 1 88 ? 21.176 0.262 -51.358 1.00 73.81 88 SER A CA 1
ATOM 696 C C . SER A 1 88 ? 22.645 -0.056 -51.092 1.00 73.81 88 SER A C 1
ATOM 698 O O . SER A 1 88 ? 23.225 0.487 -50.154 1.00 73.81 88 SER A O 1
ATOM 700 N N . LEU A 1 89 ? 23.276 -0.878 -51.931 1.00 80.12 89 LEU A N 1
ATOM 701 C CA . LEU A 1 89 ? 24.688 -1.228 -51.802 1.00 80.12 89 LEU A CA 1
ATOM 702 C C . LEU A 1 89 ? 25.592 -0.010 -52.014 1.00 80.12 89 LEU A C 1
ATOM 704 O O . LEU A 1 89 ? 26.545 0.173 -51.252 1.00 80.12 89 LEU A O 1
ATOM 708 N N . ILE A 1 90 ? 25.286 0.851 -52.988 1.00 78.06 90 ILE A N 1
ATOM 709 C CA . ILE A 1 90 ? 26.023 2.100 -53.232 1.00 78.06 90 ILE A CA 1
ATOM 710 C C . ILE A 1 90 ? 25.927 3.015 -52.007 1.00 78.06 90 ILE A C 1
ATOM 712 O O . ILE A 1 90 ? 26.954 3.414 -51.446 1.00 78.06 90 ILE A O 1
ATOM 716 N N . TRP A 1 91 ? 24.710 3.304 -51.541 1.00 75.75 91 TRP A N 1
ATOM 717 C CA . TRP A 1 91 ? 24.490 4.203 -50.407 1.00 75.75 91 TRP A CA 1
ATOM 718 C C . TRP A 1 91 ? 25.043 3.647 -49.094 1.00 75.75 91 TRP A C 1
ATOM 720 O O . TRP A 1 91 ? 25.632 4.395 -48.312 1.00 75.75 91 TRP A O 1
ATOM 730 N N . GLN A 1 92 ? 24.931 2.341 -48.852 1.00 79.00 92 GLN A N 1
ATOM 731 C CA . GLN A 1 92 ? 25.501 1.707 -47.663 1.00 79.00 92 GLN A CA 1
ATOM 732 C C . GLN A 1 92 ? 27.030 1.678 -47.697 1.00 79.00 92 GLN A C 1
ATOM 734 O O . GLN A 1 92 ? 27.657 1.936 -46.667 1.00 79.00 92 GLN A O 1
ATOM 739 N N . SER A 1 93 ? 27.634 1.426 -48.861 1.00 80.25 93 SER A N 1
ATOM 740 C CA . SER A 1 93 ? 29.091 1.472 -49.033 1.00 80.25 93 SER A CA 1
ATOM 741 C C . SER A 1 93 ? 29.626 2.882 -48.787 1.00 80.25 93 SER A C 1
ATOM 743 O O . SER A 1 93 ? 30.621 3.055 -48.077 1.00 80.25 93 SER A O 1
ATOM 745 N N . LEU A 1 94 ? 28.930 3.905 -49.293 1.00 78.62 94 LEU A N 1
ATOM 746 C CA . LEU A 1 94 ? 29.252 5.304 -49.017 1.00 78.62 94 LEU A CA 1
ATOM 747 C C . LEU A 1 94 ? 29.133 5.628 -47.524 1.00 78.62 94 LEU A C 1
ATOM 749 O O . LEU A 1 94 ? 30.082 6.145 -46.934 1.00 78.62 94 LEU A O 1
ATOM 753 N N . ALA A 1 95 ? 28.001 5.287 -46.909 1.00 75.69 95 ALA A N 1
ATOM 754 C CA . ALA A 1 95 ? 27.681 5.666 -45.536 1.00 75.69 95 ALA A CA 1
ATOM 755 C C . ALA A 1 95 ? 28.461 4.887 -44.466 1.00 75.69 95 ALA A C 1
ATOM 757 O O . ALA A 1 95 ? 28.667 5.420 -43.379 1.00 75.69 95 ALA A O 1
ATOM 758 N N . SER A 1 96 ? 28.873 3.647 -44.747 1.00 76.00 96 SER A N 1
ATOM 759 C CA . SER A 1 96 ? 29.459 2.747 -43.738 1.00 76.00 96 SER A CA 1
ATOM 760 C C . SER A 1 96 ? 30.939 2.448 -43.970 1.00 76.00 96 SER A C 1
ATOM 762 O O . SER A 1 96 ? 31.646 2.161 -43.015 1.00 76.00 96 SER A O 1
ATOM 764 N N . VAL A 1 97 ? 31.441 2.546 -45.207 1.00 84.81 97 VAL A N 1
ATOM 765 C CA . VAL A 1 97 ? 32.838 2.193 -45.516 1.00 84.81 97 VAL A CA 1
ATOM 766 C C . VAL A 1 97 ? 33.635 3.411 -45.978 1.00 84.81 97 VAL A C 1
ATOM 768 O O . VAL A 1 97 ? 34.680 3.731 -45.408 1.00 84.81 97 VAL A O 1
ATOM 771 N N . ILE A 1 98 ? 33.139 4.125 -46.990 1.00 82.44 98 ILE A N 1
ATOM 772 C CA . ILE A 1 98 ? 33.910 5.171 -47.674 1.00 82.44 98 ILE A CA 1
ATOM 773 C C . ILE A 1 98 ? 33.976 6.452 -46.836 1.00 82.44 98 ILE A C 1
ATOM 775 O O . ILE A 1 98 ? 35.069 6.894 -46.482 1.00 82.44 98 ILE A O 1
ATOM 779 N N . VAL A 1 99 ? 32.830 7.051 -46.493 1.00 83.50 99 VAL A N 1
ATOM 780 C CA . VAL A 1 99 ? 32.795 8.330 -45.762 1.00 83.50 99 VAL A CA 1
ATOM 781 C C . VAL A 1 99 ? 33.395 8.192 -44.355 1.00 83.50 99 VAL A C 1
ATOM 783 O O . VAL A 1 99 ? 34.285 8.981 -44.032 1.00 83.50 99 VAL A O 1
ATOM 786 N N . PRO A 1 100 ? 33.024 7.192 -43.528 1.00 83.88 100 PRO A N 1
ATOM 787 C CA . PRO A 1 100 ? 33.631 7.021 -42.206 1.00 83.88 100 PRO A CA 1
ATOM 788 C C . PRO A 1 100 ? 35.133 6.729 -42.274 1.00 83.88 100 PRO A C 1
ATOM 790 O O . PRO A 1 100 ? 35.908 7.339 -41.535 1.00 83.88 100 PRO A O 1
ATOM 793 N N . GLY A 1 101 ? 35.566 5.869 -43.204 1.00 86.19 101 GLY A N 1
ATOM 794 C CA . GLY A 1 101 ? 36.983 5.553 -43.402 1.00 86.19 101 GLY A CA 1
ATOM 795 C C . GLY A 1 101 ? 37.816 6.791 -43.744 1.00 86.19 101 GLY A C 1
ATOM 796 O O . GLY A 1 101 ? 38.851 7.038 -43.121 1.00 86.19 101 GLY A O 1
ATOM 797 N N . ILE A 1 102 ? 37.337 7.631 -44.670 1.00 87.75 102 ILE A N 1
ATOM 798 C CA . ILE A 1 102 ? 38.000 8.895 -45.029 1.00 87.75 102 ILE A CA 1
ATOM 799 C C . ILE A 1 102 ? 38.034 9.850 -43.832 1.00 87.75 102 ILE A C 1
ATOM 801 O O . ILE A 1 102 ? 39.077 10.447 -43.559 1.00 87.75 102 ILE A O 1
ATOM 805 N N . THR A 1 103 ? 36.929 9.986 -43.101 1.00 87.38 103 THR A N 1
ATOM 806 C CA . THR A 1 103 ? 36.838 10.878 -41.938 1.00 87.38 103 THR A CA 1
ATOM 807 C C . THR A 1 103 ? 37.844 10.496 -40.857 1.00 87.38 103 THR A C 1
ATOM 809 O O . THR A 1 103 ? 38.647 11.336 -40.443 1.00 87.38 103 THR A O 1
ATOM 812 N N . ILE A 1 104 ? 37.884 9.224 -40.452 1.00 89.38 104 ILE A N 1
ATOM 813 C CA . ILE A 1 104 ? 38.851 8.745 -39.456 1.00 89.38 104 ILE A CA 1
ATOM 814 C C . ILE A 1 104 ? 40.282 8.893 -39.978 1.00 89.38 104 ILE A C 1
ATOM 816 O O . ILE A 1 104 ? 41.158 9.347 -39.240 1.00 89.38 104 ILE A O 1
ATOM 820 N N . ASN A 1 105 ? 40.525 8.618 -41.264 1.00 89.94 105 ASN A N 1
ATOM 821 C CA . ASN A 1 105 ? 41.834 8.838 -41.873 1.00 89.94 105 ASN A CA 1
ATOM 822 C C . ASN A 1 105 ? 42.302 10.301 -41.739 1.00 89.94 105 ASN A C 1
ATOM 824 O O . ASN A 1 105 ? 43.458 10.552 -41.381 1.00 89.94 105 ASN A O 1
ATOM 828 N N . ARG A 1 106 ? 41.410 11.268 -41.991 1.00 91.81 106 ARG A N 1
ATOM 829 C CA . ARG A 1 106 ? 41.719 12.702 -41.882 1.00 91.81 106 ARG A CA 1
ATOM 830 C C . ARG A 1 106 ? 41.956 13.123 -40.441 1.00 91.81 106 ARG A C 1
ATOM 832 O O . ARG A 1 106 ? 42.918 13.846 -40.194 1.00 91.81 106 ARG A O 1
ATOM 839 N N . ILE A 1 107 ? 41.159 12.622 -39.501 1.00 88.56 107 ILE A N 1
ATOM 840 C CA . ILE A 1 107 ? 41.340 12.876 -38.066 1.00 88.56 107 ILE A CA 1
ATOM 841 C C . ILE A 1 107 ? 42.718 12.384 -37.610 1.00 88.56 107 ILE A C 1
ATOM 843 O O . ILE A 1 107 ? 43.509 13.168 -37.087 1.00 88.56 107 ILE A O 1
ATOM 847 N N . VAL A 1 108 ? 43.069 11.129 -37.905 1.00 89.06 108 VAL A N 1
ATOM 848 C CA . VAL A 1 108 ? 44.372 10.542 -37.543 1.00 89.06 108 VAL A CA 1
ATOM 849 C C . VAL A 1 108 ? 45.533 11.321 -38.179 1.00 89.06 108 VAL A C 1
ATOM 851 O O . VAL A 1 108 ? 46.560 11.557 -37.530 1.00 89.06 108 VAL A O 1
ATOM 854 N N . ALA A 1 109 ? 45.390 11.760 -39.434 1.00 86.81 109 ALA A N 1
ATOM 855 C CA . ALA A 1 109 ? 46.399 12.561 -40.128 1.00 86.81 109 ALA A CA 1
ATOM 856 C C . ALA A 1 109 ? 46.569 13.964 -39.517 1.00 86.81 109 ALA A C 1
ATOM 858 O O . ALA A 1 109 ? 47.700 14.420 -39.338 1.00 86.81 109 ALA A O 1
ATOM 859 N N . LEU A 1 110 ? 45.474 14.631 -39.147 1.00 88.50 110 LEU A N 1
ATOM 860 C CA . LEU A 1 110 ? 45.501 15.943 -38.496 1.00 88.50 110 LEU A CA 1
ATOM 861 C C . LEU A 1 110 ? 46.115 15.860 -37.097 1.00 88.50 110 LEU A C 1
ATOM 863 O O . LEU A 1 110 ? 47.027 16.628 -36.790 1.00 88.50 110 LEU A O 1
ATOM 867 N N . THR A 1 111 ? 45.708 14.882 -36.281 1.00 87.62 111 THR A N 1
ATOM 868 C CA . THR A 1 111 ? 46.296 14.652 -34.951 1.00 87.62 111 THR A CA 1
ATOM 869 C C . THR A 1 111 ? 47.788 14.347 -35.055 1.00 87.62 111 THR A C 1
ATOM 871 O O . THR A 1 111 ? 48.589 14.855 -34.273 1.00 87.62 111 THR A O 1
ATOM 874 N N . SER A 1 112 ? 48.190 13.569 -36.060 1.00 84.88 112 SER A N 1
ATOM 875 C CA . SER A 1 112 ? 49.595 13.303 -36.372 1.00 84.88 112 SER A CA 1
ATOM 876 C C . SER A 1 112 ? 50.388 14.578 -36.661 1.00 84.88 112 SER A C 1
ATOM 878 O O . SER A 1 112 ? 51.480 14.755 -36.124 1.00 84.88 112 SER A O 1
ATOM 880 N N . SER A 1 113 ? 49.872 15.435 -37.541 1.00 85.56 113 SER A N 1
ATOM 881 C CA . SER A 1 113 ? 50.537 16.683 -37.921 1.00 85.56 113 SER A CA 1
ATOM 882 C C . SER A 1 113 ? 50.622 17.646 -36.737 1.00 85.56 113 SER A C 1
ATOM 884 O O . SER A 1 113 ? 51.686 18.209 -36.486 1.00 85.56 113 SER A O 1
ATOM 886 N N . ALA A 1 114 ? 49.560 17.741 -35.934 1.00 84.88 114 ALA A N 1
ATOM 887 C CA . ALA A 1 114 ? 49.544 18.520 -34.699 1.00 84.88 114 ALA A CA 1
ATOM 888 C C . ALA A 1 114 ? 50.587 18.023 -33.680 1.00 84.88 114 ALA A C 1
ATOM 890 O O . ALA A 1 114 ? 51.299 18.833 -33.093 1.00 84.88 114 ALA A O 1
ATOM 891 N N . CYS A 1 115 ? 50.760 16.703 -33.530 1.00 84.31 115 CYS A N 1
ATOM 892 C CA . CYS A 1 115 ? 51.788 16.120 -32.656 1.00 84.31 115 CYS A CA 1
ATOM 893 C C . CYS A 1 115 ? 53.228 16.372 -33.128 1.00 84.31 115 CYS A C 1
ATOM 895 O O . CYS A 1 115 ? 54.150 16.225 -32.332 1.00 84.31 115 CYS A O 1
ATOM 897 N N . LYS A 1 116 ? 53.441 16.674 -34.416 1.00 79.31 116 LYS A N 1
ATOM 898 C CA . LYS A 1 116 ? 54.762 17.040 -34.957 1.00 79.31 116 LYS A CA 1
ATOM 899 C C . LYS A 1 116 ? 55.068 18.530 -34.772 1.00 79.31 116 LYS A C 1
ATOM 901 O O . LYS A 1 116 ? 56.233 18.886 -34.638 1.00 79.31 116 LYS A O 1
ATOM 906 N N . LEU A 1 117 ? 54.035 19.375 -34.786 1.00 80.31 117 LEU A N 1
ATOM 907 C CA . LEU A 1 117 ? 54.133 20.831 -34.633 1.00 80.31 117 LEU A CA 1
ATOM 908 C C . LEU A 1 117 ? 54.198 21.260 -33.159 1.00 80.31 117 LEU A C 1
ATOM 910 O O . LEU A 1 117 ? 55.005 22.113 -32.796 1.00 80.31 117 LEU A O 1
ATOM 914 N N . GLY A 1 118 ? 53.383 20.653 -32.294 1.00 69.25 118 GLY A N 1
ATOM 915 C CA . GLY A 1 118 ? 53.517 20.779 -30.845 1.00 69.25 118 GLY A CA 1
ATOM 916 C C . GLY A 1 118 ? 54.621 19.846 -30.365 1.00 69.25 118 GLY A C 1
ATOM 917 O O . GLY A 1 118 ? 54.659 18.700 -30.792 1.00 69.25 118 GLY A O 1
ATOM 918 N N . ARG A 1 119 ? 55.529 20.300 -29.496 1.00 70.69 119 ARG A N 1
ATOM 919 C CA . ARG A 1 119 ? 56.654 19.514 -28.940 1.00 70.69 119 ARG A CA 1
ATOM 920 C C . ARG A 1 119 ? 56.181 18.362 -28.026 1.00 70.69 119 ARG A C 1
ATOM 922 O O . ARG A 1 119 ? 56.507 18.321 -26.844 1.00 70.69 119 ARG A O 1
ATOM 929 N N . VAL A 1 120 ? 55.376 17.440 -28.549 1.00 75.31 120 VAL A N 1
ATOM 930 C CA . VAL A 1 120 ? 54.825 16.277 -27.850 1.00 75.31 120 VAL A CA 1
ATOM 931 C C . VAL A 1 120 ? 55.903 15.195 -27.766 1.00 75.31 120 VAL A C 1
ATOM 933 O O . VAL A 1 120 ? 56.600 14.914 -28.742 1.00 75.31 120 VAL A O 1
ATOM 936 N N . GLY A 1 121 ? 56.051 14.568 -26.595 1.00 77.19 121 GLY A N 1
ATOM 937 C CA . GLY A 1 121 ? 57.039 13.507 -26.378 1.00 77.19 121 GLY A CA 1
ATOM 938 C C . GLY A 1 121 ? 56.889 12.341 -27.367 1.00 77.19 121 GLY A C 1
ATOM 939 O O . GLY A 1 121 ? 55.773 11.974 -27.739 1.00 77.19 121 GLY A O 1
ATOM 940 N N . LYS A 1 122 ? 58.014 11.729 -27.771 1.00 72.75 122 LYS A N 1
ATOM 941 C CA . LYS A 1 122 ? 58.078 10.665 -28.800 1.00 72.75 122 LYS A CA 1
ATOM 942 C C . LYS A 1 122 ? 57.110 9.499 -28.550 1.00 72.75 122 LYS A C 1
ATOM 944 O O . LYS A 1 122 ? 56.521 8.981 -29.492 1.00 72.75 122 LYS A O 1
ATOM 949 N N . SER A 1 123 ? 56.914 9.110 -27.291 1.00 75.44 123 SER A N 1
ATOM 950 C CA . SER A 1 123 ? 56.000 8.020 -26.928 1.00 75.44 123 SER A CA 1
ATOM 951 C C . SER A 1 123 ? 54.527 8.414 -27.082 1.00 75.44 123 SER A C 1
ATOM 953 O O . SER A 1 123 ? 53.717 7.620 -27.551 1.00 75.44 123 SER A O 1
ATOM 955 N N . ALA A 1 124 ? 54.176 9.659 -26.749 1.00 75.06 124 ALA A N 1
ATOM 956 C CA . ALA A 1 124 ? 52.812 10.159 -26.890 1.00 75.06 124 ALA A CA 1
ATOM 957 C C . ALA A 1 124 ? 52.456 10.412 -28.363 1.00 75.06 124 ALA A C 1
ATOM 959 O O . ALA A 1 124 ? 51.372 10.038 -28.802 1.00 75.06 124 ALA A O 1
ATOM 960 N N . SER A 1 125 ? 53.380 10.945 -29.170 1.00 78.69 125 SER A N 1
ATOM 961 C CA . SER A 1 125 ? 53.142 11.178 -30.604 1.00 78.69 125 SER A CA 1
ATOM 962 C C . SER A 1 125 ? 52.995 9.889 -31.424 1.00 78.69 125 SER A C 1
ATOM 964 O O . SER A 1 125 ? 52.420 9.922 -32.517 1.00 78.69 125 SER A O 1
ATOM 966 N N . ALA A 1 126 ? 53.460 8.749 -30.898 1.00 80.06 126 ALA A N 1
ATOM 967 C CA . ALA A 1 126 ? 53.241 7.435 -31.492 1.00 80.06 126 ALA A CA 1
ATOM 968 C C . ALA A 1 126 ? 51.792 6.945 -31.312 1.00 80.06 126 ALA A C 1
ATOM 970 O O . ALA A 1 126 ? 51.200 6.458 -32.273 1.00 80.06 126 ALA A O 1
ATOM 971 N N . VAL A 1 127 ? 51.209 7.116 -30.119 1.00 85.12 127 VAL A N 1
ATOM 972 C CA . VAL A 1 127 ? 49.931 6.487 -29.722 1.00 85.12 127 VAL A CA 1
ATOM 973 C C . VAL A 1 127 ? 48.730 7.435 -29.843 1.00 85.12 127 VAL A C 1
ATOM 975 O O . VAL A 1 127 ? 47.623 6.996 -30.157 1.00 85.12 127 VAL A O 1
ATOM 978 N N . LEU A 1 128 ? 48.932 8.742 -29.648 1.00 87.12 128 LEU A N 1
ATOM 979 C CA . LEU A 1 128 ? 47.848 9.726 -29.567 1.00 87.12 128 LEU A CA 1
ATOM 980 C C . LEU A 1 128 ? 46.944 9.764 -30.815 1.00 87.12 128 LEU A C 1
ATOM 982 O O . LEU A 1 128 ? 45.727 9.783 -30.642 1.00 87.12 128 LEU A O 1
ATOM 986 N N . PRO A 1 129 ? 47.461 9.688 -32.060 1.00 89.00 129 PRO A N 1
ATOM 987 C CA . PRO A 1 129 ? 46.596 9.657 -33.242 1.00 89.00 129 PRO A CA 1
ATOM 988 C C . PRO A 1 129 ? 45.670 8.438 -33.293 1.00 89.00 129 PRO A C 1
ATOM 990 O O . PRO A 1 129 ? 44.543 8.555 -33.759 1.00 89.00 129 PRO A O 1
ATOM 993 N N . THR A 1 130 ? 46.109 7.290 -32.771 1.00 89.50 130 THR A N 1
ATOM 994 C CA . THR A 1 130 ? 45.282 6.079 -32.693 1.00 89.50 130 THR A CA 1
ATOM 995 C C . THR A 1 130 ? 44.200 6.207 -31.627 1.00 89.50 130 THR A C 1
ATOM 997 O O . THR A 1 130 ? 43.058 5.844 -31.889 1.00 89.50 130 THR A O 1
ATOM 1000 N N . ILE A 1 131 ? 44.515 6.783 -30.462 1.00 89.25 131 ILE A N 1
ATOM 1001 C CA . ILE A 1 131 ? 43.518 7.040 -29.408 1.00 89.25 131 ILE A CA 1
ATOM 1002 C C . ILE A 1 131 ? 42.439 8.004 -29.911 1.00 89.25 131 ILE A C 1
ATOM 1004 O O . ILE A 1 131 ? 41.252 7.729 -29.753 1.00 89.25 131 ILE A O 1
ATOM 1008 N N . VAL A 1 132 ? 42.841 9.108 -30.548 1.00 87.56 132 VAL A N 1
ATOM 1009 C CA . VAL A 1 132 ? 41.901 10.105 -31.082 1.00 87.56 132 VAL A CA 1
ATOM 1010 C C . VAL A 1 132 ? 41.063 9.519 -32.220 1.00 87.56 132 VAL A C 1
ATOM 1012 O O . VAL A 1 132 ? 39.860 9.763 -32.266 1.00 87.56 132 VAL A O 1
ATOM 1015 N N . GLY A 1 133 ? 41.661 8.695 -33.088 1.00 88.12 133 GLY A N 1
ATOM 1016 C CA . GLY A 1 133 ? 40.936 7.953 -34.122 1.00 88.12 133 GLY A CA 1
ATOM 1017 C C . GLY A 1 133 ? 39.845 7.056 -33.534 1.00 88.12 133 GLY A C 1
ATOM 1018 O O . GLY A 1 133 ? 38.686 7.203 -33.905 1.00 88.12 133 GLY A O 1
ATOM 1019 N N . LEU A 1 134 ? 40.183 6.214 -32.550 1.00 88.19 134 LEU A N 1
ATOM 1020 C CA . LEU A 1 134 ? 39.223 5.314 -31.895 1.00 88.19 134 LEU A CA 1
ATOM 1021 C C . LEU A 1 134 ? 38.119 6.065 -31.147 1.00 88.19 134 LEU A C 1
ATOM 1023 O O . LEU A 1 134 ? 36.959 5.672 -31.220 1.00 88.19 134 LEU A O 1
ATOM 1027 N N . ALA A 1 135 ? 38.465 7.154 -30.457 1.00 85.50 135 ALA A N 1
ATOM 1028 C CA . ALA A 1 135 ? 37.499 7.994 -29.752 1.00 85.50 135 ALA A CA 1
ATOM 1029 C C . ALA A 1 135 ? 36.536 8.723 -30.706 1.00 85.50 135 ALA A C 1
ATOM 1031 O O . ALA A 1 135 ? 35.440 9.099 -30.301 1.00 85.50 135 ALA A O 1
ATOM 1032 N N . SER A 1 136 ? 36.936 8.905 -31.967 1.00 85.19 136 SER A N 1
ATOM 1033 C CA . SER A 1 136 ? 36.131 9.559 -33.002 1.00 85.19 136 SER A CA 1
ATOM 1034 C C . SER A 1 136 ? 35.224 8.594 -33.766 1.00 85.19 136 SER A C 1
ATOM 1036 O O . SER A 1 136 ? 34.460 9.047 -34.614 1.00 85.19 136 SER A O 1
ATOM 1038 N N . ILE A 1 137 ? 35.293 7.283 -33.498 1.00 85.69 137 ILE A N 1
ATOM 1039 C CA . ILE A 1 137 ? 34.376 6.304 -34.090 1.00 85.69 137 ILE A CA 1
ATOM 1040 C C . ILE A 1 137 ? 33.036 6.420 -33.353 1.00 85.69 137 ILE A C 1
ATOM 1042 O O . ILE A 1 137 ? 32.966 6.075 -32.169 1.00 85.69 137 ILE A O 1
ATOM 1046 N N . PRO A 1 138 ? 31.954 6.871 -34.015 1.00 70.94 138 PRO A N 1
ATOM 1047 C CA . PRO A 1 138 ? 30.641 6.889 -33.399 1.00 70.94 138 PRO A CA 1
ATOM 1048 C C . PRO A 1 138 ? 30.175 5.441 -33.252 1.00 70.94 138 PRO A C 1
ATOM 1050 O O . PRO A 1 138 ? 29.634 4.839 -34.183 1.00 70.94 138 PRO A O 1
ATOM 1053 N N . LEU A 1 139 ? 30.396 4.855 -32.074 1.00 63.50 139 LEU A N 1
ATOM 1054 C CA . LEU A 1 139 ? 29.753 3.602 -31.707 1.00 63.50 139 LEU A CA 1
ATOM 1055 C C . LEU A 1 139 ? 28.251 3.854 -31.812 1.00 63.50 139 LEU A C 1
ATOM 1057 O O . LEU A 1 139 ? 27.694 4.570 -30.977 1.00 63.50 139 LEU A O 1
ATOM 1061 N N . ARG A 1 140 ? 27.584 3.292 -32.835 1.00 50.56 140 ARG A N 1
ATOM 1062 C CA . ARG A 1 140 ? 26.121 3.247 -32.829 1.00 50.56 140 ARG A CA 1
ATOM 1063 C C . ARG A 1 140 ? 25.744 2.538 -31.538 1.00 50.56 140 ARG A C 1
ATOM 1065 O O . ARG A 1 140 ? 25.908 1.321 -31.407 1.00 50.56 140 ARG A O 1
ATOM 1072 N N . GLN A 1 141 ? 25.224 3.305 -30.584 1.00 45.34 141 GLN A N 1
ATOM 1073 C CA . GLN A 1 141 ? 24.354 2.740 -29.573 1.00 45.34 141 GLN A CA 1
ATOM 1074 C C . GLN A 1 141 ? 23.282 1.953 -30.328 1.00 45.34 141 GLN A C 1
ATOM 1076 O O . GLN A 1 141 ? 22.952 2.295 -31.472 1.00 45.34 141 GLN A O 1
ATOM 1081 N N . ARG A 1 142 ? 22.814 0.840 -29.737 1.00 42.16 142 ARG A N 1
ATOM 1082 C CA . ARG A 1 142 ? 21.686 0.079 -30.296 1.00 42.16 142 ARG A CA 1
ATOM 1083 C C . ARG A 1 142 ? 20.676 1.104 -30.818 1.00 42.16 142 ARG A C 1
ATOM 1085 O O . ARG A 1 142 ? 20.470 2.081 -30.095 1.00 42.16 142 ARG A O 1
ATOM 1092 N N . PRO A 1 143 ? 20.081 0.937 -32.015 1.00 35.34 143 PRO A N 1
ATOM 1093 C CA . PRO A 1 143 ? 18.902 1.729 -32.292 1.00 35.34 143 PRO A CA 1
ATOM 1094 C C . PRO A 1 143 ? 18.017 1.511 -31.069 1.00 35.34 143 PRO A C 1
ATOM 1096 O O . PRO A 1 143 ? 17.685 0.363 -30.741 1.00 35.34 143 PRO A O 1
ATOM 1099 N N . ASN A 1 144 ? 17.748 2.592 -30.324 1.00 37.03 144 ASN A N 1
ATOM 1100 C CA . ASN A 1 144 ? 16.568 2.612 -29.489 1.00 37.03 144 ASN A CA 1
ATOM 1101 C C . ASN A 1 144 ? 15.504 2.051 -30.411 1.00 37.03 144 ASN A C 1
ATOM 1103 O O . ASN A 1 144 ? 15.408 2.471 -31.569 1.00 37.03 144 ASN A O 1
ATOM 1107 N N . ARG A 1 145 ? 14.816 1.002 -29.964 1.00 38.00 145 ARG A N 1
ATOM 1108 C CA . ARG A 1 145 ? 13.575 0.643 -30.624 1.00 38.00 145 ARG A CA 1
ATOM 1109 C C . ARG A 1 145 ? 12.782 1.940 -30.598 1.00 38.00 145 ARG A C 1
ATOM 1111 O O . ARG A 1 145 ? 12.362 2.361 -29.531 1.00 38.00 145 ARG A O 1
ATOM 1118 N N . ILE A 1 146 ? 12.731 2.618 -31.734 1.00 35.56 146 ILE A N 1
ATOM 1119 C CA . ILE A 1 146 ? 11.763 3.653 -32.007 1.00 35.56 146 ILE A CA 1
ATOM 1120 C C . ILE A 1 146 ? 10.584 2.806 -32.462 1.00 35.56 146 ILE A C 1
ATOM 1122 O O . ILE A 1 146 ? 10.596 2.350 -33.611 1.00 35.56 146 ILE A O 1
ATOM 1126 N N . PRO A 1 147 ? 9.634 2.438 -31.581 1.00 36.50 147 PRO A N 1
ATOM 1127 C CA . PRO A 1 147 ? 8.356 2.024 -32.107 1.00 36.50 147 PRO A CA 1
ATOM 1128 C C . PRO A 1 147 ? 7.838 3.217 -32.922 1.00 36.50 147 PRO A C 1
ATOM 1130 O O . PRO A 1 147 ? 7.920 4.354 -32.446 1.00 36.50 147 PRO A O 1
ATOM 1133 N N . PRO A 1 148 ? 7.364 3.003 -34.157 1.00 37.34 148 PRO A N 1
ATOM 1134 C CA . PRO A 1 148 ? 6.637 4.051 -34.849 1.00 37.34 148 PRO A CA 1
ATOM 1135 C C . PRO A 1 148 ? 5.503 4.527 -33.934 1.00 37.34 148 PRO A C 1
ATOM 1137 O O . PRO A 1 148 ? 4.897 3.732 -33.206 1.00 37.34 148 PRO A O 1
ATOM 1140 N N . ALA A 1 149 ? 5.266 5.838 -33.930 1.00 46.72 149 ALA A N 1
ATOM 1141 C CA . ALA A 1 149 ? 4.123 6.434 -33.259 1.00 46.72 149 ALA A CA 1
ATOM 1142 C C . ALA A 1 149 ? 2.857 5.640 -33.633 1.00 46.72 149 ALA A C 1
ATOM 1144 O O . ALA A 1 149 ? 2.617 5.468 -34.822 1.00 46.72 149 ALA A O 1
ATOM 1145 N N . GLU A 1 150 ? 2.131 5.157 -32.608 1.00 56.19 150 GLU A N 1
ATOM 1146 C CA . GLU A 1 150 ? 0.871 4.365 -32.600 1.00 56.19 150 GLU A CA 1
ATOM 1147 C C . GLU A 1 150 ? 0.922 3.008 -31.866 1.00 56.19 150 GLU A C 1
ATOM 1149 O O . GLU A 1 150 ? -0.080 2.299 -31.828 1.00 56.19 150 GLU A O 1
ATOM 1154 N N . MET A 1 151 ? 2.018 2.632 -31.195 1.00 66.19 151 MET A N 1
ATOM 1155 C CA . MET A 1 151 ? 1.960 1.500 -30.253 1.00 66.19 151 MET A CA 1
ATOM 1156 C C . MET A 1 151 ? 1.604 1.954 -28.827 1.00 66.19 151 MET A C 1
ATOM 1158 O O . MET A 1 151 ? 2.208 2.908 -28.330 1.00 66.19 151 MET A O 1
ATOM 1162 N N . PRO A 1 152 ? 0.654 1.280 -28.147 1.00 83.38 152 PRO A N 1
ATOM 1163 C CA . PRO A 1 152 ? 0.274 1.627 -26.784 1.00 83.38 152 PRO A CA 1
ATOM 1164 C C . PRO A 1 152 ? 1.422 1.369 -25.806 1.00 83.38 152 PRO A C 1
ATOM 1166 O O . PRO A 1 152 ? 2.084 0.332 -25.904 1.00 83.38 152 PRO A O 1
ATOM 1169 N N . LEU A 1 153 ? 1.606 2.265 -24.832 1.00 89.31 153 LEU A N 1
ATOM 1170 C CA . LEU A 1 153 ? 2.538 2.065 -23.723 1.00 89.31 153 LEU A CA 1
ATOM 1171 C C . LEU A 1 153 ? 2.080 0.862 -22.901 1.00 89.31 153 LEU A C 1
ATOM 1173 O O . LEU A 1 153 ? 0.933 0.780 -22.463 1.00 89.31 153 LEU A O 1
ATOM 1177 N N . LYS A 1 154 ? 2.989 -0.071 -22.672 1.00 93.50 154 LYS A N 1
ATOM 1178 C CA . LYS A 1 154 ? 2.712 -1.351 -22.043 1.00 93.50 154 LYS A CA 1
ATOM 1179 C C . LYS A 1 154 ? 3.211 -1.386 -20.604 1.00 93.50 154 LYS A C 1
ATOM 1181 O O . LYS A 1 154 ? 4.417 -1.445 -20.366 1.00 93.50 154 LYS A O 1
ATOM 1186 N N . VAL A 1 155 ? 2.295 -1.422 -19.643 1.00 96.06 155 VAL A N 1
ATOM 1187 C CA . VAL A 1 155 ? 2.623 -1.392 -18.213 1.00 96.06 155 VAL A CA 1
ATOM 1188 C C . VAL A 1 155 ? 2.169 -2.683 -17.536 1.00 96.06 155 VAL A C 1
ATOM 1190 O O . VAL A 1 155 ? 0.977 -2.987 -17.477 1.00 96.06 155 VAL A O 1
ATOM 1193 N N . LEU A 1 156 ? 3.124 -3.434 -16.982 1.00 97.31 156 LEU A N 1
ATOM 1194 C CA . LEU A 1 156 ? 2.830 -4.599 -16.147 1.00 97.31 156 LEU A CA 1
ATOM 1195 C C . LEU A 1 156 ? 2.706 -4.168 -14.681 1.00 97.31 156 LEU A C 1
ATOM 1197 O O . LEU A 1 156 ? 3.660 -3.644 -14.107 1.00 97.31 156 LEU A O 1
ATOM 1201 N N . LEU A 1 157 ? 1.561 -4.438 -14.060 1.00 97.50 157 LEU A N 1
ATOM 1202 C CA . LEU A 1 157 ? 1.283 -4.119 -12.659 1.00 97.50 157 LEU A CA 1
ATOM 1203 C C . LEU A 1 157 ? 1.220 -5.394 -11.813 1.00 97.50 157 LEU A C 1
ATOM 1205 O O . LEU A 1 157 ? 0.637 -6.394 -12.221 1.00 97.50 157 LEU A O 1
ATOM 1209 N N . VAL A 1 158 ? 1.820 -5.389 -10.626 1.00 95.81 158 VAL A N 1
ATOM 1210 C CA . VAL A 1 158 ? 1.803 -6.557 -9.732 1.00 95.81 158 VAL A CA 1
ATOM 1211 C C . VAL A 1 158 ? 1.455 -6.120 -8.315 1.00 95.81 158 VAL A C 1
ATOM 1213 O O . VAL A 1 158 ? 2.336 -5.691 -7.572 1.00 95.81 158 VAL A O 1
ATOM 1216 N N . ALA A 1 159 ? 0.186 -6.264 -7.941 1.00 92.19 159 ALA A N 1
ATOM 1217 C CA . ALA A 1 159 ? -0.327 -6.121 -6.583 1.00 92.19 159 ALA A CA 1
ATOM 1218 C C . ALA A 1 159 ? -0.693 -7.499 -6.009 1.00 92.19 159 ALA A C 1
ATOM 1220 O O . ALA A 1 159 ? -1.208 -8.360 -6.718 1.00 92.19 159 ALA A O 1
ATOM 1221 N N . GLY A 1 160 ? -0.400 -7.726 -4.727 1.00 82.62 160 GLY A N 1
ATOM 1222 C CA . GLY A 1 160 ? -0.713 -8.992 -4.045 1.00 82.62 160 GLY A CA 1
ATOM 1223 C C . GLY A 1 160 ? -1.819 -8.898 -2.994 1.00 82.62 160 GLY A C 1
ATOM 1224 O O . GLY A 1 160 ? -2.135 -9.904 -2.365 1.00 82.62 160 GLY A O 1
ATOM 1225 N N . GLU A 1 161 ? -2.355 -7.699 -2.745 1.00 80.19 161 GLU A N 1
ATOM 1226 C CA . GLU A 1 161 ? -3.223 -7.403 -1.600 1.00 80.19 161 GLU A CA 1
ATOM 1227 C C . GLU A 1 161 ? -4.203 -6.266 -1.902 1.00 80.19 161 GLU A C 1
ATOM 1229 O O . GLU A 1 161 ? -3.921 -5.410 -2.737 1.00 80.19 161 GLU A O 1
ATOM 1234 N N . ALA A 1 162 ? -5.315 -6.202 -1.159 1.00 78.44 162 ALA A N 1
ATOM 1235 C CA . ALA A 1 162 ? -6.365 -5.194 -1.347 1.00 78.44 162 ALA A CA 1
ATOM 1236 C C . ALA A 1 162 ? -5.875 -3.738 -1.185 1.00 78.44 162 ALA A C 1
ATOM 1238 O O . ALA A 1 162 ? -6.333 -2.848 -1.896 1.00 78.44 162 ALA A O 1
ATOM 1239 N N . SER A 1 163 ? -4.920 -3.480 -0.284 1.00 79.06 163 SER A N 1
ATOM 1240 C CA . SER A 1 163 ? -4.269 -2.165 -0.162 1.00 79.06 163 SER A CA 1
ATOM 1241 C C . SER A 1 163 ? -3.474 -1.807 -1.420 1.00 79.06 163 SER A C 1
ATOM 1243 O O . SER A 1 163 ? -3.541 -0.675 -1.896 1.00 79.06 163 SER A O 1
ATOM 1245 N N . GLY A 1 164 ? -2.751 -2.780 -1.981 1.00 87.44 164 GLY A N 1
ATOM 1246 C CA . GLY A 1 164 ? -2.028 -2.628 -3.240 1.00 87.44 164 GLY A CA 1
ATOM 1247 C C . GLY A 1 164 ? -2.961 -2.448 -4.439 1.00 87.44 164 GLY A C 1
ATOM 1248 O O . GLY A 1 164 ? -2.647 -1.666 -5.329 1.00 87.44 164 GLY A O 1
ATOM 1249 N N . ASP A 1 165 ? -4.125 -3.099 -4.437 1.00 88.50 165 ASP A N 1
ATOM 1250 C CA . ASP A 1 165 ? -5.157 -2.932 -5.468 1.00 88.50 165 ASP A CA 1
ATOM 1251 C C . ASP A 1 165 ? -5.680 -1.488 -5.525 1.00 88.50 165 ASP A C 1
ATOM 1253 O O . ASP A 1 165 ? -5.727 -0.879 -6.593 1.00 88.50 165 ASP A O 1
ATOM 1257 N N . ALA A 1 166 ? -5.974 -0.882 -4.370 1.00 86.12 166 ALA A N 1
ATOM 1258 C CA . ALA A 1 166 ? -6.383 0.523 -4.307 1.00 86.12 166 ALA A CA 1
ATOM 1259 C C . ALA A 1 166 ? -5.290 1.471 -4.836 1.00 86.12 166 ALA A C 1
ATOM 1261 O O . ALA A 1 166 ? -5.566 2.345 -5.660 1.00 86.12 166 ALA A O 1
ATOM 1262 N N . ILE A 1 167 ? -4.033 1.270 -4.424 1.00 91.25 167 ILE A N 1
ATOM 1263 C CA . ILE A 1 167 ? -2.890 2.065 -4.911 1.00 91.25 167 ILE A CA 1
ATOM 1264 C C . ILE A 1 167 ? -2.718 1.896 -6.427 1.00 91.25 167 ILE A C 1
ATOM 1266 O O . ILE A 1 167 ? -2.522 2.877 -7.147 1.00 91.25 167 ILE A O 1
ATOM 1270 N N . GLY A 1 168 ? -2.827 0.664 -6.928 1.00 93.94 168 GLY A N 1
ATOM 1271 C CA . GLY A 1 168 ? -2.737 0.358 -8.352 1.00 93.94 168 GLY A CA 1
ATOM 1272 C C . GLY A 1 168 ? -3.842 1.014 -9.167 1.00 93.94 168 GLY A C 1
ATOM 1273 O O . GLY A 1 168 ? -3.561 1.576 -10.223 1.00 93.94 168 GLY A O 1
ATOM 1274 N N . ALA A 1 169 ? -5.074 1.019 -8.662 1.00 92.44 169 ALA A N 1
ATOM 1275 C CA . ALA A 1 169 ? -6.201 1.696 -9.294 1.00 92.44 169 ALA A CA 1
ATOM 1276 C C . ALA A 1 169 ? -5.957 3.208 -9.438 1.00 92.44 169 ALA A C 1
ATOM 1278 O O . ALA A 1 169 ? -6.113 3.766 -10.530 1.00 92.44 169 ALA A O 1
ATOM 1279 N N . HIS A 1 170 ? -5.494 3.864 -8.369 1.00 91.81 170 HIS A N 1
ATOM 1280 C CA . HIS A 1 170 ? -5.136 5.282 -8.416 1.00 91.81 170 HIS A CA 1
ATOM 1281 C C . HIS A 1 170 ? -3.980 5.552 -9.386 1.00 91.81 170 HIS A C 1
ATOM 1283 O O . HIS A 1 170 ? -4.043 6.520 -10.149 1.00 91.81 170 HIS A O 1
ATOM 1289 N N . LEU A 1 171 ? -2.966 4.680 -9.423 1.00 94.75 171 LEU A N 1
ATOM 1290 C CA . LEU A 1 171 ? -1.845 4.788 -10.358 1.00 94.75 171 LEU A CA 1
ATOM 1291 C C . LEU A 1 171 ? -2.288 4.651 -11.822 1.00 94.75 171 LEU A C 1
ATOM 1293 O O . LEU A 1 171 ? -1.849 5.443 -12.654 1.00 94.75 171 LEU A O 1
ATOM 1297 N N . ILE A 1 172 ? -3.168 3.697 -12.144 1.00 94.88 172 ILE A N 1
ATOM 1298 C CA . ILE A 1 172 ? -3.722 3.534 -13.500 1.00 94.88 172 ILE A CA 1
ATOM 1299 C C . ILE A 1 172 ? -4.430 4.823 -13.935 1.00 94.88 172 ILE A C 1
ATOM 1301 O O . ILE A 1 172 ? -4.160 5.351 -15.018 1.00 94.88 172 ILE A O 1
ATOM 1305 N N . SER A 1 173 ? -5.294 5.365 -13.071 1.00 92.25 173 SER A N 1
ATOM 1306 C CA . SER A 1 173 ? -5.978 6.638 -13.320 1.00 92.25 173 SER A CA 1
ATOM 1307 C C . SER A 1 173 ? -4.979 7.788 -13.516 1.00 92.25 173 SER A C 1
ATOM 1309 O O . SER A 1 173 ? -5.144 8.597 -14.428 1.00 92.25 173 SER A O 1
ATOM 1311 N N . ALA A 1 174 ? -3.935 7.876 -12.688 1.00 91.12 174 ALA A N 1
ATOM 1312 C CA . ALA A 1 174 ? -2.928 8.932 -12.782 1.00 91.12 174 ALA A CA 1
ATOM 1313 C C . ALA A 1 174 ? -2.105 8.853 -14.078 1.00 91.12 174 ALA A C 1
ATOM 1315 O O . ALA A 1 174 ? -1.947 9.866 -14.761 1.00 91.12 174 ALA A O 1
ATOM 1316 N N . LEU A 1 175 ? -1.650 7.655 -14.460 1.00 91.19 175 LEU A N 1
ATOM 1317 C CA . LEU A 1 175 ? -0.919 7.429 -15.708 1.00 91.19 175 LEU A CA 1
ATOM 1318 C C . LEU A 1 175 ? -1.771 7.807 -16.923 1.00 91.19 175 LEU A C 1
ATOM 1320 O O . LEU A 1 175 ? -1.300 8.543 -17.783 1.00 91.19 175 LEU A O 1
ATOM 1324 N N . ARG A 1 176 ? -3.045 7.396 -16.964 1.00 90.12 176 ARG A N 1
ATOM 1325 C CA . ARG A 1 176 ? -3.964 7.775 -18.054 1.00 90.12 176 ARG A CA 1
ATOM 1326 C C . ARG A 1 176 ? -4.219 9.275 -18.145 1.00 90.12 176 ARG A C 1
ATOM 1328 O O . ARG A 1 176 ? -4.394 9.785 -19.242 1.00 90.12 176 ARG A O 1
ATOM 1335 N N . LYS A 1 177 ? -4.261 9.982 -17.013 1.00 88.81 177 LYS A N 1
ATOM 1336 C CA . LYS A 1 177 ? -4.463 11.439 -17.001 1.00 88.81 177 LYS A CA 1
ATOM 1337 C C . LYS A 1 177 ? -3.250 12.207 -17.526 1.00 88.81 177 LYS A C 1
ATOM 1339 O O . LYS A 1 177 ? -3.430 13.245 -18.151 1.00 88.81 177 LYS A O 1
ATOM 1344 N N . GLN A 1 178 ? -2.037 11.729 -17.248 1.00 87.06 178 GLN A N 1
ATOM 1345 C CA . GLN A 1 178 ? -0.795 12.429 -17.609 1.00 87.06 178 GLN A CA 1
ATOM 1346 C C . GLN A 1 178 ? -0.252 12.041 -18.996 1.00 87.06 178 GLN A C 1
ATOM 1348 O O . GLN A 1 178 ? 0.493 12.811 -19.611 1.00 87.06 178 GLN A O 1
ATOM 1353 N N . LEU A 1 179 ? -0.613 10.858 -19.500 1.00 84.25 179 LEU A N 1
ATOM 1354 C CA . LEU A 1 179 ? -0.173 10.339 -20.793 1.00 84.25 179 LEU A CA 1
ATOM 1355 C C . LEU A 1 179 ? -1.183 10.663 -21.898 1.00 84.25 179 LEU A C 1
ATOM 1357 O O . LEU A 1 179 ? -2.376 10.423 -21.750 1.00 84.25 179 LEU A O 1
ATOM 1361 N N . ARG A 1 180 ? -0.697 11.163 -23.042 1.00 75.75 180 ARG A N 1
ATOM 1362 C CA . ARG A 1 180 ? -1.524 11.404 -24.244 1.00 75.75 180 ARG A CA 1
ATOM 1363 C C . ARG A 1 180 ? -1.530 10.231 -25.233 1.00 75.75 180 ARG A C 1
ATOM 1365 O O . ARG A 1 180 ? -2.074 10.367 -26.325 1.00 75.75 180 ARG A O 1
ATOM 1372 N N . CYS A 1 181 ? -0.883 9.117 -24.898 1.00 78.94 181 CYS A N 1
ATOM 1373 C CA . CYS A 1 181 ? -0.880 7.891 -25.696 1.00 78.94 181 CYS A CA 1
ATOM 1374 C C . CYS A 1 181 ? -1.819 6.838 -25.095 1.00 78.94 181 CYS A C 1
ATOM 1376 O O . CYS A 1 181 ? -2.167 6.902 -23.916 1.00 78.94 181 CYS A O 1
ATOM 1378 N N . GLU A 1 182 ? -2.219 5.852 -25.903 1.00 85.62 182 GLU A N 1
ATOM 1379 C CA . GLU A 1 182 ? -2.903 4.666 -25.385 1.00 85.62 182 GLU A CA 1
ATOM 1380 C C . GLU A 1 182 ? -1.965 3.935 -24.413 1.00 85.62 182 GLU A C 1
ATOM 1382 O O . GLU A 1 182 ? -0.788 3.730 -24.712 1.00 85.62 182 GLU A O 1
ATOM 1387 N N . VAL A 1 183 ? -2.479 3.547 -23.246 1.00 90.06 183 VAL A N 1
ATOM 1388 C CA . VAL A 1 183 ? -1.732 2.783 -22.240 1.00 90.06 183 VAL A CA 1
ATOM 1389 C C . VAL A 1 183 ? -2.491 1.500 -21.958 1.00 90.06 183 VAL A C 1
ATOM 1391 O O . VAL A 1 183 ? -3.668 1.546 -21.592 1.00 90.06 183 VAL A O 1
ATOM 1394 N N . ARG A 1 184 ? -1.805 0.369 -22.110 1.00 93.25 184 ARG A N 1
ATOM 1395 C CA . ARG A 1 184 ? -2.324 -0.961 -21.802 1.00 93.25 184 ARG A CA 1
ATOM 1396 C C . ARG A 1 184 ? -1.743 -1.464 -20.505 1.00 93.25 184 ARG A C 1
ATOM 1398 O O . ARG A 1 184 ? -0.522 -1.498 -20.328 1.00 93.25 184 ARG A O 1
ATOM 1405 N N . PHE A 1 185 ? -2.633 -1.904 -19.633 1.00 95.50 185 PHE A N 1
ATOM 1406 C CA . PHE A 1 185 ? -2.288 -2.395 -18.312 1.00 95.50 185 PHE A CA 1
ATOM 1407 C C . PHE A 1 185 ? -2.621 -3.873 -18.230 1.00 95.50 185 PHE A C 1
ATOM 1409 O O . PHE A 1 185 ? -3.724 -4.296 -18.563 1.00 95.50 185 PHE A O 1
ATOM 1416 N N . TRP A 1 186 ? -1.694 -4.679 -17.743 1.00 95.69 186 TRP A N 1
ATOM 1417 C CA . TRP A 1 186 ? -1.989 -6.067 -17.406 1.00 95.69 186 TRP A CA 1
ATOM 1418 C C . TRP A 1 186 ? -1.204 -6.481 -16.178 1.00 95.69 186 TRP A C 1
ATOM 1420 O O . TRP A 1 186 ? -0.262 -5.794 -15.785 1.00 95.69 186 TRP A O 1
ATOM 1430 N N . GLY A 1 187 ? -1.561 -7.614 -15.583 1.00 95.19 187 GLY A N 1
ATOM 1431 C CA . GLY A 1 187 ? -0.787 -8.173 -14.488 1.00 95.19 187 GLY A CA 1
ATOM 1432 C C . GLY A 1 187 ? -1.627 -8.837 -13.414 1.00 95.19 187 GLY A C 1
ATOM 1433 O O . GLY A 1 187 ? -2.537 -9.599 -13.725 1.00 95.19 187 GLY A O 1
ATOM 1434 N N . VAL A 1 188 ? -1.267 -8.605 -12.157 1.00 94.38 188 VAL A N 1
ATOM 1435 C CA . VAL A 1 188 ? -1.991 -9.128 -10.994 1.00 94.38 188 VAL A CA 1
ATOM 1436 C C . VAL A 1 188 ? -2.538 -7.943 -10.210 1.00 94.38 188 VAL A C 1
ATOM 1438 O O . VAL A 1 188 ? -1.772 -7.057 -9.832 1.00 94.38 188 VAL A O 1
ATOM 1441 N N . GLY A 1 189 ? -3.846 -7.926 -9.987 1.00 91.06 189 GLY A N 1
ATOM 1442 C CA . GLY A 1 189 ? -4.568 -6.862 -9.298 1.00 91.06 189 GLY A CA 1
ATOM 1443 C C . GLY A 1 189 ? -5.982 -7.319 -8.965 1.00 91.06 189 GLY A C 1
ATOM 1444 O O . GLY A 1 189 ? -6.453 -8.304 -9.530 1.00 91.06 189 GLY A O 1
ATOM 1445 N N . GLY A 1 190 ? -6.631 -6.640 -8.028 1.00 87.81 190 GLY A N 1
ATOM 1446 C CA . GLY A 1 190 ? -7.995 -6.946 -7.608 1.00 87.81 190 GLY A CA 1
ATOM 1447 C C . GLY A 1 190 ? -9.050 -6.198 -8.426 1.00 87.81 190 GLY A C 1
ATOM 1448 O O . GLY A 1 190 ? -8.814 -5.711 -9.537 1.00 87.81 190 GLY A O 1
ATOM 1449 N N . ASP A 1 191 ? -10.253 -6.117 -7.863 1.00 87.50 191 ASP A N 1
ATOM 1450 C CA . ASP A 1 191 ? -11.417 -5.488 -8.494 1.00 87.50 191 ASP A CA 1
ATOM 1451 C C . ASP A 1 191 ? -11.210 -4.001 -8.809 1.00 87.50 191 ASP A C 1
ATOM 1453 O O . ASP A 1 191 ? -11.714 -3.507 -9.826 1.00 87.50 191 ASP A O 1
ATOM 1457 N N . LEU A 1 192 ? -10.455 -3.269 -7.984 1.00 88.38 192 LEU A N 1
ATOM 1458 C CA . LEU A 1 192 ? -10.250 -1.835 -8.179 1.00 88.38 192 LEU A CA 1
ATOM 1459 C C . LEU A 1 192 ? -9.342 -1.575 -9.382 1.00 88.38 192 LEU A C 1
ATOM 1461 O O . LEU A 1 192 ? -9.666 -0.729 -10.217 1.00 88.38 192 LEU A O 1
ATOM 1465 N N . MET A 1 193 ? -8.247 -2.322 -9.536 1.00 93.00 193 MET A N 1
ATOM 1466 C CA . MET A 1 193 ? -7.389 -2.214 -10.719 1.00 93.00 193 MET A CA 1
ATOM 1467 C C . MET A 1 193 ? -8.123 -2.641 -11.991 1.00 93.00 193 MET A C 1
ATOM 1469 O O . MET A 1 193 ? -8.013 -1.961 -13.014 1.00 93.00 193 MET A O 1
ATOM 1473 N N . ARG A 1 194 ? -8.913 -3.723 -11.936 1.00 90.94 194 ARG A N 1
ATOM 1474 C CA . ARG A 1 194 ? -9.719 -4.180 -13.084 1.00 90.94 194 ARG A CA 1
ATOM 1475 C C . ARG A 1 194 ? -10.749 -3.137 -13.510 1.00 90.94 194 ARG A C 1
ATOM 1477 O O . ARG A 1 194 ? -10.793 -2.774 -14.682 1.00 90.94 194 ARG A O 1
ATOM 1484 N N . SER A 1 195 ? -11.511 -2.587 -12.566 1.00 90.62 195 SER A N 1
ATOM 1485 C CA . SER A 1 195 ? -12.503 -1.536 -12.853 1.00 90.62 195 SER A CA 1
ATOM 1486 C C . SER A 1 195 ? -11.876 -0.223 -13.331 1.00 90.62 195 SER A C 1
ATOM 1488 O O . SER A 1 195 ? -12.507 0.517 -14.082 1.00 90.62 195 SER A O 1
ATOM 1490 N N . ASN A 1 196 ? -10.614 0.040 -12.980 1.00 91.25 196 ASN A N 1
ATOM 1491 C CA . ASN A 1 196 ? -9.846 1.168 -13.508 1.00 91.25 196 ASN A CA 1
ATOM 1492 C C . ASN A 1 196 ? -9.150 0.856 -14.840 1.00 91.25 196 ASN A C 1
ATOM 1494 O O . ASN A 1 196 ? -8.411 1.694 -15.344 1.00 91.25 196 ASN A O 1
ATOM 1498 N N . GLY A 1 197 ? -9.423 -0.288 -15.471 1.00 89.06 197 GLY A N 1
ATOM 1499 C CA . GLY A 1 197 ? -8.967 -0.623 -16.819 1.00 89.06 197 GLY A CA 1
ATOM 1500 C C . GLY A 1 197 ? -7.611 -1.321 -16.877 1.00 89.06 197 GLY A C 1
ATOM 1501 O O . GLY A 1 197 ? -6.825 -1.038 -17.777 1.00 89.06 197 GLY A O 1
ATOM 1502 N N . MET A 1 198 ? -7.339 -2.220 -15.929 1.00 92.62 198 MET A N 1
ATOM 1503 C CA . MET A 1 198 ? -6.374 -3.301 -16.131 1.00 92.62 198 MET A CA 1
ATOM 1504 C C . MET A 1 198 ? -6.972 -4.343 -17.090 1.00 92.62 198 MET A C 1
ATOM 1506 O O . MET A 1 198 ? -7.860 -5.102 -16.710 1.00 92.62 198 MET A O 1
ATOM 1510 N N . ASP A 1 199 ? -6.477 -4.369 -18.328 1.00 83.88 199 ASP A N 1
ATOM 1511 C CA . ASP A 1 199 ? -7.058 -5.079 -19.476 1.00 83.88 199 ASP A CA 1
ATOM 1512 C C . ASP A 1 199 ? -6.965 -6.606 -19.367 1.00 83.88 199 ASP A C 1
ATOM 1514 O O . ASP A 1 199 ? -7.819 -7.333 -19.877 1.00 83.88 199 ASP A O 1
ATOM 1518 N N . LYS A 1 200 ? -5.895 -7.117 -18.746 1.00 85.00 200 LYS A N 1
ATOM 1519 C CA . LYS A 1 200 ? -5.647 -8.560 -18.649 1.00 85.00 200 LYS A CA 1
ATOM 1520 C C . LYS A 1 200 ? -5.072 -8.960 -17.301 1.00 85.00 200 LYS A C 1
ATOM 1522 O O . LYS A 1 200 ? -4.033 -8.468 -16.866 1.00 85.00 200 LYS A O 1
ATOM 1527 N N . GLU A 1 201 ? -5.715 -9.944 -16.694 1.00 90.12 201 GLU A N 1
ATOM 1528 C CA . GLU A 1 201 ? -5.280 -10.570 -15.455 1.00 90.12 201 GLU A CA 1
ATOM 1529 C C . GLU A 1 201 ? -4.415 -11.809 -15.742 1.00 90.12 201 GLU A C 1
ATOM 1531 O O . GLU A 1 201 ? -4.736 -12.636 -16.600 1.00 90.12 201 GLU A O 1
ATOM 1536 N N . ILE A 1 202 ? -3.287 -11.942 -15.041 1.00 90.56 202 ILE A N 1
ATOM 1537 C CA . ILE A 1 202 ? -2.424 -13.128 -15.117 1.00 90.56 202 ILE A CA 1
ATOM 1538 C C . ILE A 1 202 ? -3.052 -14.261 -14.304 1.00 90.56 202 ILE A C 1
ATOM 1540 O O . ILE A 1 202 ? -3.099 -15.392 -14.791 1.00 90.56 202 ILE A O 1
ATOM 1544 N N . PHE A 1 203 ? -3.500 -13.963 -13.084 1.00 88.19 203 PHE A N 1
ATOM 1545 C CA . PHE A 1 203 ? -4.266 -14.822 -12.177 1.00 88.19 203 PHE A CA 1
ATOM 1546 C C . PHE A 1 203 ? -4.924 -13.953 -11.079 1.00 88.19 203 PHE A C 1
ATOM 1548 O O . PHE A 1 203 ? -4.403 -12.861 -10.830 1.00 88.19 203 PHE A O 1
ATOM 1555 N N . PRO A 1 204 ? -5.992 -14.447 -10.417 1.00 85.25 204 PRO A N 1
ATOM 1556 C CA . PRO A 1 204 ? -6.655 -13.780 -9.292 1.00 85.25 204 PRO A CA 1
ATOM 1557 C C . PRO A 1 204 ? -5.687 -13.321 -8.200 1.00 85.25 204 PRO A C 1
ATOM 1559 O O . PRO A 1 204 ? -4.884 -14.117 -7.703 1.00 85.25 204 PRO A O 1
ATOM 1562 N N . MET A 1 205 ? -5.767 -12.053 -7.788 1.00 85.31 205 MET A N 1
ATOM 1563 C CA . MET A 1 205 ? -4.929 -11.496 -6.713 1.00 85.31 205 MET A CA 1
ATOM 1564 C C . MET A 1 205 ? -5.036 -12.299 -5.406 1.00 85.31 205 MET A C 1
ATOM 1566 O O . MET A 1 205 ? -4.058 -12.407 -4.661 1.00 85.31 205 MET A O 1
ATOM 1570 N N . GLU A 1 206 ? -6.184 -12.928 -5.159 1.00 77.56 206 GLU A N 1
ATOM 1571 C CA . GLU A 1 206 ? -6.445 -13.790 -4.006 1.00 77.56 206 GLU A CA 1
ATOM 1572 C C . GLU A 1 206 ? -5.455 -14.963 -3.913 1.00 77.56 206 GLU A C 1
ATOM 1574 O O . GLU A 1 206 ? -5.164 -15.443 -2.817 1.00 77.56 206 GLU A O 1
ATOM 1579 N N . GLU A 1 207 ? -4.872 -15.399 -5.040 1.00 79.06 207 GLU A N 1
ATOM 1580 C CA . GLU A 1 207 ? -3.829 -16.431 -5.063 1.00 79.06 207 GLU A CA 1
ATOM 1581 C C . GLU A 1 207 ? -2.520 -15.973 -4.383 1.00 79.06 207 GLU A C 1
ATOM 1583 O O . GLU A 1 207 ? -1.745 -16.808 -3.904 1.00 79.06 207 GLU A O 1
ATOM 1588 N N . LEU A 1 208 ? -2.275 -14.659 -4.278 1.00 74.75 208 LEU A N 1
ATOM 1589 C CA . LEU A 1 208 ? -1.119 -14.084 -3.575 1.00 74.75 208 LEU A CA 1
ATOM 1590 C C . LEU A 1 208 ? -1.410 -13.675 -2.129 1.00 74.75 208 LEU A C 1
ATOM 1592 O O . LEU A 1 208 ? -0.476 -13.666 -1.325 1.00 74.75 208 LEU A O 1
ATOM 1596 N N . SER A 1 209 ? -2.663 -13.389 -1.770 1.00 64.38 209 SER A N 1
ATOM 1597 C CA . SER A 1 209 ? -3.028 -12.802 -0.470 1.00 64.38 209 SER A CA 1
ATOM 1598 C C . SER A 1 209 ? -2.975 -13.770 0.728 1.00 64.38 209 SER A C 1
ATOM 1600 O O . SER A 1 209 ? -3.381 -13.422 1.840 1.00 64.38 209 SER A O 1
ATOM 1602 N N . PHE A 1 210 ? -2.465 -14.994 0.551 1.00 59.19 210 PHE A N 1
ATOM 1603 C CA . PHE A 1 210 ? -2.345 -15.984 1.625 1.00 59.19 210 PHE A CA 1
ATOM 1604 C C . PHE A 1 210 ? -1.127 -15.711 2.525 1.00 59.19 210 PHE A C 1
ATOM 1606 O O . PHE A 1 210 ? 0.012 -16.033 2.182 1.00 59.19 210 PHE A O 1
ATOM 1613 N N . MET A 1 211 ? -1.366 -15.182 3.727 1.00 51.09 211 MET A N 1
ATOM 1614 C CA . MET A 1 211 ? -0.342 -15.009 4.767 1.00 51.09 211 MET A CA 1
ATOM 1615 C C . MET A 1 211 ? -0.681 -15.796 6.037 1.00 51.09 211 MET A C 1
ATOM 1617 O O . MET A 1 211 ? -1.053 -15.217 7.046 1.00 51.09 211 MET A O 1
ATOM 1621 N N . GLY A 1 212 ? -0.493 -17.117 6.023 1.00 47.72 212 GLY A N 1
ATOM 1622 C CA . GLY A 1 212 ? -0.460 -17.948 7.234 1.00 47.72 212 GLY A CA 1
ATOM 1623 C C . GLY A 1 212 ? 0.846 -18.734 7.293 1.00 47.72 212 GLY A C 1
ATOM 1624 O O . GLY A 1 212 ? 1.171 -19.422 6.341 1.00 47.72 212 GLY A O 1
ATOM 1625 N N . PHE A 1 213 ? 1.634 -18.679 8.373 1.00 41.38 213 PHE A N 1
ATOM 1626 C CA . PHE A 1 213 ? 2.972 -19.311 8.398 1.00 41.38 213 PHE A CA 1
ATOM 1627 C C . PHE A 1 213 ? 2.929 -20.827 8.101 1.00 41.38 213 PHE A C 1
ATOM 1629 O O . PHE A 1 213 ? 3.773 -21.323 7.361 1.00 41.38 213 PHE A O 1
ATOM 1636 N N . LYS A 1 214 ? 1.915 -21.558 8.602 1.00 43.88 214 LYS A N 1
ATOM 1637 C CA . LYS A 1 214 ? 1.704 -22.995 8.309 1.00 43.88 214 LYS A CA 1
ATOM 1638 C C . LYS A 1 214 ? 1.247 -23.259 6.864 1.00 43.88 214 LYS A C 1
ATOM 1640 O O . LYS A 1 214 ? 1.648 -24.252 6.261 1.00 43.88 214 LYS A O 1
ATOM 1645 N N . GLU A 1 215 ? 0.454 -22.360 6.295 1.00 52.22 215 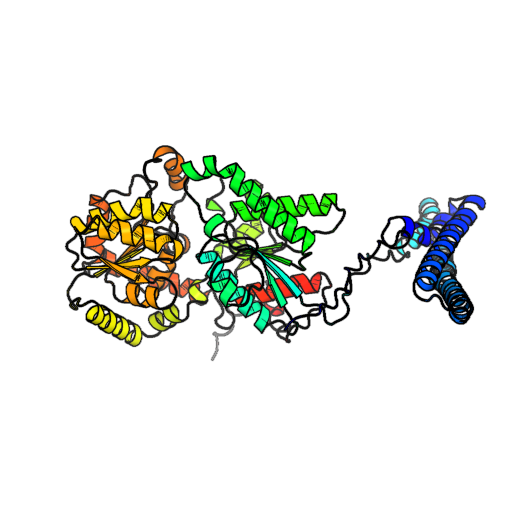GLU A N 1
ATOM 1646 C CA . GLU A 1 215 ? -0.016 -22.439 4.905 1.00 52.22 215 GLU A CA 1
ATOM 1647 C C . GLU A 1 215 ? 1.064 -21.992 3.912 1.00 52.22 215 GLU A C 1
ATOM 1649 O O . GLU A 1 215 ? 1.182 -22.542 2.823 1.00 52.22 215 GLU A O 1
ATOM 1654 N N . VAL A 1 216 ? 1.931 -21.057 4.308 1.00 56.28 216 VAL A N 1
ATOM 1655 C CA . VAL A 1 216 ? 3.040 -20.549 3.497 1.00 56.28 216 VAL A CA 1
ATOM 1656 C C . VAL A 1 216 ? 4.022 -21.668 3.184 1.00 56.28 216 VAL A C 1
ATOM 1658 O O . VAL A 1 216 ? 4.415 -21.776 2.028 1.00 56.28 216 VAL A O 1
ATOM 1661 N N . PHE A 1 217 ? 4.386 -22.525 4.152 1.00 61.81 217 PHE A N 1
ATOM 1662 C CA . PHE A 1 217 ? 5.304 -23.648 3.897 1.00 61.81 217 PHE A CA 1
ATOM 1663 C C . PHE A 1 217 ? 4.708 -24.708 2.968 1.00 61.81 217 PHE A C 1
ATOM 1665 O O . PHE A 1 217 ? 5.385 -25.146 2.039 1.00 61.81 217 PHE A O 1
ATOM 1672 N N . SER A 1 218 ? 3.443 -25.085 3.171 1.00 65.50 218 SER A N 1
ATOM 1673 C CA . SER A 1 218 ? 2.763 -26.058 2.303 1.00 65.50 218 SER A CA 1
ATOM 1674 C C . SER A 1 218 ? 2.497 -25.505 0.897 1.00 65.50 218 SER A C 1
ATOM 1676 O O . SER A 1 218 ? 2.458 -26.267 -0.068 1.00 65.50 218 SER A O 1
ATOM 1678 N N . ARG A 1 219 ? 2.402 -24.178 0.748 1.00 71.31 219 ARG A N 1
ATOM 1679 C CA . ARG A 1 219 ? 2.163 -23.495 -0.531 1.00 71.31 219 ARG A CA 1
ATOM 1680 C C . ARG A 1 219 ? 3.404 -22.865 -1.167 1.00 71.31 219 ARG A C 1
ATOM 1682 O O . ARG A 1 219 ? 3.272 -22.228 -2.210 1.00 71.31 219 ARG A O 1
ATOM 1689 N N . ILE A 1 220 ? 4.622 -23.091 -0.654 1.00 80.81 220 ILE A N 1
ATOM 1690 C CA . ILE A 1 220 ? 5.863 -22.646 -1.332 1.00 80.81 220 ILE A CA 1
ATOM 1691 C C . ILE A 1 220 ? 5.890 -23.079 -2.809 1.00 80.81 220 ILE A C 1
ATOM 1693 O O . ILE A 1 220 ? 6.179 -22.229 -3.658 1.00 80.81 220 ILE A O 1
ATOM 1697 N N . PRO A 1 221 ? 5.561 -24.341 -3.170 1.00 84.38 221 PRO A N 1
ATOM 1698 C CA . PRO A 1 221 ? 5.542 -24.752 -4.572 1.00 84.38 221 PRO A CA 1
ATOM 1699 C C . PRO A 1 221 ? 4.549 -23.938 -5.407 1.00 84.38 221 PRO A C 1
ATOM 1701 O O . PRO A 1 221 ? 4.843 -23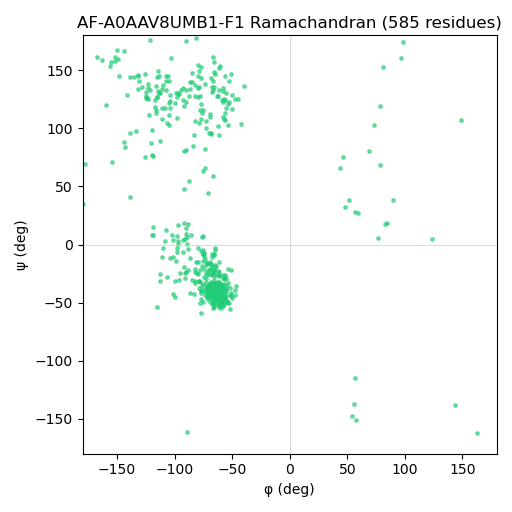.600 -6.551 1.00 84.38 221 PRO A O 1
ATOM 1704 N N . HIS A 1 222 ? 3.400 -23.586 -4.830 1.00 85.12 222 HIS A N 1
ATOM 1705 C CA . HIS A 1 222 ? 2.389 -22.758 -5.478 1.00 85.12 222 HIS A CA 1
ATOM 1706 C C . HIS A 1 222 ? 2.902 -21.328 -5.710 1.00 85.12 222 HIS A C 1
ATOM 1708 O O . HIS A 1 222 ? 2.907 -20.873 -6.850 1.00 85.12 222 HIS A O 1
ATOM 1714 N N . PHE A 1 223 ? 3.488 -20.666 -4.707 1.00 84.00 223 PHE A N 1
ATOM 1715 C CA . PHE A 1 223 ? 4.103 -19.342 -4.895 1.00 84.00 223 PHE A CA 1
ATOM 1716 C C . PHE A 1 223 ? 5.239 -19.346 -5.926 1.00 84.00 223 PHE A C 1
ATOM 1718 O O . PHE A 1 223 ? 5.408 -18.385 -6.678 1.00 84.00 223 PHE A O 1
ATOM 1725 N N . LEU A 1 224 ? 6.027 -20.424 -5.997 1.00 87.75 224 LEU A N 1
ATOM 1726 C CA . LEU A 1 224 ? 7.048 -20.581 -7.035 1.00 87.75 224 LEU A CA 1
ATOM 1727 C C . LEU A 1 224 ? 6.431 -20.721 -8.433 1.00 87.75 224 LEU A C 1
ATOM 1729 O O . LEU A 1 224 ? 6.996 -20.170 -9.381 1.00 87.75 224 LEU A O 1
ATOM 1733 N N . LYS A 1 225 ? 5.286 -21.407 -8.567 1.00 91.25 225 LYS A N 1
ATOM 1734 C CA . LYS A 1 225 ? 4.512 -21.470 -9.819 1.00 91.25 225 LYS A CA 1
ATOM 1735 C C . LYS A 1 225 ? 3.974 -20.091 -10.205 1.00 91.25 225 LYS A C 1
ATOM 1737 O O . LYS A 1 225 ? 4.211 -19.675 -11.335 1.00 91.25 225 LYS A O 1
ATOM 1742 N N . LEU A 1 226 ? 3.355 -19.357 -9.277 1.00 92.06 226 LEU A N 1
ATOM 1743 C CA . LEU A 1 226 ? 2.866 -17.992 -9.523 1.00 92.06 226 LEU A CA 1
ATOM 1744 C C . LEU A 1 226 ? 3.997 -17.062 -9.961 1.00 92.06 226 LEU A C 1
ATOM 1746 O O . LEU A 1 226 ? 3.892 -16.395 -10.986 1.00 92.06 226 LEU A O 1
ATOM 1750 N N . LYS A 1 227 ? 5.133 -17.094 -9.251 1.00 94.00 227 LYS A N 1
ATOM 1751 C CA . LYS A 1 227 ? 6.338 -16.341 -9.622 1.00 94.00 227 LYS A CA 1
ATOM 1752 C C . LYS A 1 227 ? 6.773 -16.656 -11.056 1.00 94.00 227 LYS A C 1
ATOM 1754 O O . LYS A 1 227 ? 7.023 -15.735 -11.823 1.00 94.00 227 LYS A O 1
ATOM 1759 N N . ARG A 1 228 ? 6.878 -17.942 -11.419 1.00 93.75 228 ARG A N 1
ATOM 1760 C CA . ARG A 1 228 ? 7.243 -18.361 -12.787 1.00 93.75 228 ARG A CA 1
ATOM 1761 C C . ARG A 1 228 ? 6.228 -17.866 -13.815 1.00 93.75 228 ARG A C 1
ATOM 1763 O O . ARG A 1 228 ? 6.636 -17.385 -14.860 1.00 93.75 228 ARG A O 1
ATOM 1770 N N . ARG A 1 229 ? 4.932 -17.927 -13.505 1.00 94.62 229 ARG A N 1
ATOM 1771 C CA . ARG A 1 229 ? 3.863 -17.447 -14.388 1.00 94.62 229 ARG A CA 1
ATOM 1772 C C . ARG A 1 229 ? 3.976 -15.945 -14.657 1.00 94.62 229 ARG A C 1
ATOM 1774 O O . ARG A 1 229 ? 3.959 -15.560 -15.819 1.00 94.62 229 ARG A O 1
ATOM 1781 N N . VAL A 1 230 ? 4.173 -15.118 -13.623 1.00 95.50 230 VAL A N 1
ATOM 1782 C CA . VAL A 1 230 ? 4.404 -13.669 -13.803 1.00 95.50 230 VAL A CA 1
ATOM 1783 C C . VAL A 1 230 ? 5.649 -13.418 -14.654 1.00 95.50 230 VAL A C 1
ATOM 1785 O O . VAL A 1 230 ? 5.605 -12.601 -15.566 1.00 95.50 230 VAL A O 1
ATOM 1788 N N . VAL A 1 231 ? 6.746 -14.136 -14.388 1.00 96.25 231 VAL A N 1
ATOM 1789 C CA . VAL A 1 231 ? 7.996 -13.995 -15.152 1.00 96.25 231 VAL A CA 1
ATOM 1790 C C . VAL A 1 231 ? 7.788 -14.334 -16.627 1.00 96.25 231 VAL A C 1
ATOM 1792 O O . VAL A 1 231 ? 8.141 -13.525 -17.476 1.00 96.25 231 VAL A O 1
ATOM 1795 N N . ASN A 1 232 ? 7.173 -15.476 -16.936 1.00 95.44 232 ASN A N 1
ATOM 1796 C CA . ASN A 1 232 ? 6.940 -15.906 -18.315 1.00 95.44 232 ASN A CA 1
ATOM 1797 C C . ASN A 1 232 ? 6.045 -14.916 -19.067 1.00 95.44 232 ASN A C 1
ATOM 1799 O O . ASN A 1 232 ? 6.408 -14.466 -20.148 1.00 95.44 232 ASN A O 1
ATOM 1803 N N . VAL A 1 233 ? 4.932 -14.492 -18.459 1.00 94.31 233 VAL A N 1
ATOM 1804 C CA . VAL A 1 233 ? 4.023 -13.519 -19.083 1.00 94.31 233 VAL A CA 1
ATOM 1805 C C . VAL A 1 233 ? 4.695 -12.158 -19.278 1.00 94.31 233 VAL A C 1
ATOM 1807 O O . VAL A 1 233 ? 4.442 -11.490 -20.277 1.00 94.31 233 VAL A O 1
ATOM 1810 N N . ALA A 1 234 ? 5.571 -11.733 -18.366 1.00 95.31 234 ALA A N 1
ATOM 1811 C CA . ALA A 1 234 ? 6.342 -10.506 -18.543 1.00 95.31 234 ALA A CA 1
ATOM 1812 C C . ALA A 1 234 ? 7.362 -10.619 -19.691 1.00 95.31 234 ALA A C 1
ATOM 1814 O O . ALA A 1 234 ? 7.537 -9.661 -20.438 1.00 95.31 234 ALA A O 1
ATOM 1815 N N . LEU A 1 235 ? 8.025 -11.769 -19.850 1.00 94.00 235 LEU A N 1
ATOM 1816 C CA . LEU A 1 235 ? 8.967 -12.009 -20.951 1.00 94.00 235 LEU A CA 1
ATOM 1817 C C . LEU A 1 235 ? 8.255 -12.072 -22.311 1.00 94.00 235 LEU A C 1
ATOM 1819 O O . LEU A 1 235 ? 8.739 -11.498 -23.284 1.00 94.00 235 LEU A O 1
ATOM 1823 N N . GLU A 1 236 ? 7.095 -12.726 -22.371 1.00 92.94 236 GLU A N 1
ATOM 1824 C CA . GLU A 1 236 ? 6.258 -12.813 -23.575 1.00 92.94 236 GLU A CA 1
ATOM 1825 C C . GLU A 1 236 ? 5.631 -11.459 -23.932 1.00 92.94 236 GLU A C 1
ATOM 1827 O O . GLU A 1 236 ? 5.646 -11.042 -25.089 1.00 92.94 236 GLU A O 1
ATOM 1832 N N . GLY A 1 237 ? 5.100 -10.748 -22.932 1.00 89.62 237 GLY A N 1
ATOM 1833 C CA . GLY A 1 237 ? 4.391 -9.482 -23.115 1.00 89.62 237 GLY A CA 1
ATOM 1834 C C . GLY A 1 237 ? 5.294 -8.286 -23.422 1.00 89.62 237 GLY A C 1
ATOM 1835 O O . GLY A 1 237 ? 4.802 -7.300 -23.976 1.00 89.62 237 GLY A O 1
ATOM 1836 N N . LYS A 1 238 ? 6.592 -8.380 -23.085 1.00 91.25 238 LYS A N 1
ATOM 1837 C CA . LYS A 1 238 ? 7.613 -7.327 -23.244 1.00 91.25 238 LYS A CA 1
ATOM 1838 C C . LYS A 1 238 ? 7.092 -5.949 -22.799 1.00 91.25 238 LYS A C 1
ATOM 1840 O O . LYS A 1 238 ? 6.889 -5.083 -23.651 1.00 91.25 238 LYS A O 1
ATOM 1845 N N . PRO A 1 239 ? 6.805 -5.761 -21.496 1.00 94.19 239 PRO A N 1
ATOM 1846 C CA . PRO A 1 239 ? 6.319 -4.486 -20.990 1.00 94.19 239 PRO A CA 1
ATOM 1847 C C . PRO A 1 239 ? 7.382 -3.396 -21.139 1.00 94.19 239 PRO A C 1
ATOM 1849 O O . PRO A 1 239 ? 8.573 -3.669 -20.982 1.00 94.19 239 PRO A O 1
ATOM 1852 N N . ASP A 1 240 ? 6.941 -2.163 -21.373 1.00 93.62 240 ASP A N 1
ATOM 1853 C CA . ASP A 1 240 ? 7.806 -0.981 -21.380 1.00 93.62 240 ASP A CA 1
ATOM 1854 C C . ASP A 1 240 ? 8.242 -0.616 -19.958 1.00 93.62 240 ASP A C 1
ATOM 1856 O O . ASP A 1 240 ? 9.347 -0.116 -19.751 1.00 93.62 240 ASP A O 1
ATOM 1860 N N . CYS A 1 241 ? 7.408 -0.914 -18.956 1.00 95.31 241 CYS A N 1
ATOM 1861 C CA . CYS A 1 241 ? 7.783 -0.845 -17.549 1.00 95.31 241 CYS A CA 1
ATOM 1862 C C . CYS A 1 241 ? 6.990 -1.814 -16.670 1.00 95.31 241 CYS A C 1
ATOM 1864 O O . CYS A 1 241 ? 5.921 -2.309 -17.038 1.00 95.31 241 CYS A O 1
ATOM 1866 N N . ILE A 1 242 ? 7.532 -2.090 -15.486 1.00 97.62 242 ILE A N 1
ATOM 1867 C CA . ILE A 1 242 ? 6.904 -2.964 -14.495 1.00 97.62 242 ILE A CA 1
ATOM 1868 C C . ILE A 1 242 ? 6.767 -2.201 -13.184 1.00 97.62 242 ILE A C 1
ATOM 1870 O O . ILE A 1 242 ? 7.761 -1.692 -12.670 1.00 97.62 242 ILE A O 1
ATOM 1874 N N . VAL A 1 243 ? 5.566 -2.159 -12.615 1.00 97.81 243 VAL A N 1
ATOM 1875 C CA . VAL A 1 243 ? 5.320 -1.563 -11.298 1.00 97.81 243 VAL A CA 1
ATOM 1876 C C . VAL A 1 243 ? 4.852 -2.645 -10.339 1.00 97.81 243 VAL A C 1
ATOM 1878 O O . VAL A 1 243 ? 3.770 -3.215 -10.473 1.00 97.81 243 VAL A O 1
ATOM 1881 N N . PHE A 1 244 ? 5.690 -2.925 -9.352 1.00 96.81 244 PHE A N 1
ATOM 1882 C CA . PHE A 1 244 ? 5.346 -3.761 -8.215 1.00 96.81 244 PHE A CA 1
ATOM 1883 C C . PHE A 1 244 ? 4.693 -2.897 -7.146 1.00 96.81 244 PHE A C 1
ATOM 1885 O O . PHE A 1 244 ? 5.202 -1.821 -6.843 1.00 96.81 244 PHE A O 1
ATOM 1892 N N . ILE A 1 245 ? 3.585 -3.355 -6.578 1.00 94.12 245 ILE A N 1
ATOM 1893 C CA . ILE A 1 245 ? 2.798 -2.596 -5.610 1.00 94.12 245 ILE A CA 1
ATOM 1894 C C . ILE A 1 245 ? 2.708 -3.414 -4.331 1.00 94.12 245 ILE A C 1
ATOM 1896 O O . ILE A 1 245 ? 2.079 -4.474 -4.291 1.00 94.12 245 ILE A O 1
ATOM 1900 N N . ASP A 1 246 ? 3.374 -2.917 -3.291 1.00 87.56 246 ASP A N 1
ATOM 1901 C CA . ASP A 1 246 ? 3.529 -3.597 -2.009 1.00 87.56 246 ASP A CA 1
ATOM 1902 C C . ASP A 1 246 ? 4.120 -5.018 -2.189 1.00 87.56 246 ASP A C 1
ATOM 1904 O O . ASP A 1 246 ? 4.955 -5.258 -3.077 1.00 87.56 246 ASP A O 1
ATOM 1908 N N . SER A 1 247 ? 3.742 -5.970 -1.325 1.00 84.44 247 SER A N 1
ATOM 1909 C CA . SER A 1 247 ? 4.081 -7.395 -1.416 1.00 84.44 247 SER A CA 1
ATOM 1910 C C . SER A 1 247 ? 5.581 -7.647 -1.591 1.00 84.44 247 SER A C 1
ATOM 1912 O O . SER A 1 247 ? 6.010 -8.564 -2.297 1.00 84.44 247 SER A O 1
ATOM 1914 N N . ASN A 1 248 ? 6.401 -6.849 -0.903 1.00 85.62 248 ASN A N 1
ATOM 1915 C CA . ASN A 1 248 ? 7.852 -6.730 -1.090 1.00 85.62 248 ASN A CA 1
ATOM 1916 C C . ASN A 1 248 ? 8.606 -8.071 -1.190 1.00 85.62 248 ASN A C 1
ATOM 1918 O O . ASN A 1 248 ? 9.556 -8.223 -1.964 1.00 85.62 248 ASN A O 1
ATOM 1922 N N . GLY A 1 249 ? 8.178 -9.088 -0.436 1.00 83.88 249 GLY A N 1
ATOM 1923 C CA . GLY A 1 249 ? 8.757 -10.429 -0.507 1.00 83.88 249 GLY A CA 1
ATOM 1924 C C . GLY A 1 249 ? 8.522 -11.141 -1.847 1.00 83.88 249 GLY A C 1
ATOM 1925 O O . GLY A 1 249 ? 9.421 -11.829 -2.340 1.00 83.88 249 GLY A O 1
ATOM 1926 N N . PHE A 1 250 ? 7.331 -11.027 -2.430 1.00 87.75 250 PHE A N 1
ATOM 1927 C CA . PHE A 1 250 ? 7.013 -11.576 -3.750 1.00 87.75 250 PHE A CA 1
ATOM 1928 C C . PHE A 1 250 ? 7.636 -10.709 -4.850 1.00 87.75 250 PHE A C 1
ATOM 1930 O O . PHE A 1 250 ? 8.409 -11.229 -5.661 1.00 87.75 250 PHE A O 1
ATOM 1937 N N . SER A 1 251 ? 7.424 -9.393 -4.782 1.00 91.88 251 SER A N 1
ATOM 1938 C CA . SER A 1 251 ? 7.934 -8.390 -5.725 1.00 91.88 251 SER A CA 1
ATOM 1939 C C . SER A 1 251 ? 9.446 -8.497 -5.926 1.00 91.88 251 SER A C 1
ATOM 1941 O O . SER A 1 251 ? 9.922 -8.704 -7.043 1.00 91.88 251 SER A O 1
ATOM 1943 N N . GLY A 1 252 ? 10.227 -8.534 -4.840 1.00 91.56 252 GLY A N 1
ATOM 1944 C CA . GLY A 1 252 ? 11.683 -8.688 -4.926 1.00 91.56 252 GLY A CA 1
ATOM 1945 C C . GLY A 1 252 ? 12.148 -10.040 -5.493 1.00 91.56 252 GLY A C 1
ATOM 1946 O O . GLY A 1 252 ? 13.238 -10.134 -6.065 1.00 91.56 252 GLY A O 1
ATOM 1947 N N . ARG A 1 253 ? 11.360 -11.117 -5.359 1.00 92.50 253 ARG A N 1
ATOM 1948 C CA . ARG A 1 253 ? 11.686 -12.421 -5.972 1.00 92.50 253 ARG A CA 1
ATOM 1949 C C . ARG A 1 253 ? 11.381 -12.428 -7.467 1.00 92.50 253 ARG A C 1
ATOM 1951 O O . ARG A 1 253 ? 12.181 -12.989 -8.215 1.00 92.50 253 ARG A O 1
ATOM 1958 N N . VAL A 1 254 ? 10.268 -11.826 -7.885 1.00 95.25 254 VAL A N 1
ATOM 1959 C CA . VAL A 1 254 ? 9.902 -11.682 -9.301 1.00 95.25 254 VAL A CA 1
ATOM 1960 C C . VAL A 1 254 ? 10.899 -10.767 -10.009 1.00 95.25 254 VAL A C 1
ATOM 1962 O O . VAL A 1 254 ? 11.513 -11.212 -10.974 1.00 95.25 254 VAL A O 1
ATOM 1965 N N . ALA A 1 255 ? 11.164 -9.568 -9.479 1.00 96.25 255 ALA A N 1
ATOM 1966 C CA . ALA A 1 255 ? 12.121 -8.615 -10.050 1.00 96.25 255 ALA A CA 1
ATOM 1967 C C . ALA A 1 255 ? 13.520 -9.230 -10.230 1.00 96.25 255 ALA A C 1
ATOM 1969 O O . ALA A 1 255 ? 14.135 -9.124 -11.291 1.00 96.25 255 ALA A O 1
ATOM 1970 N N . ARG A 1 256 ? 14.008 -9.974 -9.226 1.00 96.12 256 ARG A N 1
ATOM 1971 C CA . ARG A 1 256 ? 15.281 -10.705 -9.334 1.00 96.12 256 ARG A CA 1
ATOM 1972 C C . ARG A 1 256 ? 15.259 -11.767 -10.430 1.00 96.12 256 ARG A C 1
ATOM 1974 O O . ARG A 1 256 ? 16.255 -11.914 -11.131 1.00 96.12 256 ARG A O 1
ATOM 1981 N N . SER A 1 257 ? 14.164 -12.519 -10.540 1.00 96.19 257 SER A N 1
ATOM 1982 C CA . SER A 1 257 ? 14.009 -13.543 -11.576 1.00 96.19 257 SER A CA 1
ATOM 1983 C C . SER A 1 257 ? 14.004 -12.896 -12.958 1.00 96.19 257 SER A C 1
ATOM 1985 O O . SER A 1 257 ? 14.757 -13.328 -13.813 1.00 96.19 257 SER A O 1
ATOM 1987 N N . LEU A 1 258 ? 13.260 -11.805 -13.146 1.00 96.62 258 LEU A N 1
ATOM 1988 C CA . LEU A 1 258 ? 13.233 -11.059 -14.404 1.00 96.62 258 LEU A CA 1
ATOM 1989 C C . LEU A 1 258 ? 14.613 -10.527 -14.782 1.00 96.62 258 LEU A C 1
ATOM 1991 O O . LEU A 1 258 ? 15.070 -10.782 -15.889 1.00 96.62 258 LEU A O 1
ATOM 1995 N N . LYS A 1 259 ? 15.325 -9.858 -13.864 1.00 94.94 259 LYS A N 1
ATOM 1996 C CA . LYS A 1 259 ? 16.699 -9.394 -14.133 1.00 94.94 259 LYS A CA 1
ATOM 1997 C C . LYS A 1 259 ? 17.637 -10.540 -14.522 1.00 94.94 259 LYS A C 1
ATOM 1999 O O . LYS A 1 259 ? 18.546 -10.331 -15.321 1.00 94.94 259 LYS A O 1
ATOM 2004 N N . HIS A 1 260 ? 17.446 -11.731 -13.954 1.00 95.50 260 HIS A N 1
ATOM 2005 C CA . HIS A 1 260 ? 18.210 -12.916 -14.334 1.00 95.50 260 HIS A CA 1
ATOM 2006 C C . HIS A 1 260 ? 17.843 -13.411 -15.740 1.00 95.50 260 HIS A C 1
ATOM 2008 O O . HIS A 1 260 ? 18.744 -13.586 -16.553 1.00 95.50 260 HIS A O 1
ATOM 2014 N N . GLU A 1 261 ? 16.555 -13.562 -16.052 1.00 94.75 261 GLU A N 1
ATOM 2015 C CA . GLU A 1 261 ? 16.101 -14.033 -17.367 1.00 94.75 261 GLU A CA 1
ATOM 2016 C C . GLU A 1 261 ? 16.475 -13.060 -18.493 1.00 94.75 261 GLU A C 1
ATOM 2018 O O . GLU A 1 261 ? 17.056 -13.476 -19.489 1.00 94.75 261 GLU A O 1
ATOM 2023 N N . TYR A 1 262 ? 16.261 -11.753 -18.314 1.00 92.75 262 TYR A N 1
ATOM 2024 C CA . TYR A 1 262 ? 16.680 -10.744 -19.295 1.00 92.75 262 TYR A CA 1
ATOM 2025 C C . TYR A 1 262 ? 18.198 -10.768 -19.529 1.00 92.75 262 TYR A C 1
ATOM 2027 O O . TYR A 1 262 ? 18.655 -10.696 -20.669 1.00 92.75 262 TYR A O 1
ATOM 2035 N N . ARG A 1 263 ? 18.994 -10.976 -18.469 1.00 93.75 263 ARG A N 1
ATOM 2036 C CA . ARG A 1 263 ? 20.445 -11.172 -18.602 1.00 93.75 263 ARG A CA 1
ATOM 2037 C C . ARG A 1 263 ? 20.781 -12.429 -19.406 1.00 93.75 263 ARG A C 1
ATOM 2039 O O . ARG A 1 263 ? 21.656 -12.353 -20.261 1.00 93.75 263 ARG A O 1
ATOM 2046 N N . ASN A 1 264 ? 20.101 -13.550 -19.160 1.00 93.88 264 ASN A N 1
ATOM 2047 C CA . ASN A 1 264 ? 20.299 -14.790 -19.919 1.00 93.88 264 ASN A CA 1
ATOM 2048 C C . ASN A 1 264 ? 19.949 -14.593 -21.406 1.00 93.88 264 ASN A C 1
ATOM 2050 O O . ASN A 1 264 ? 20.658 -15.077 -22.287 1.00 93.88 264 ASN A O 1
ATOM 2054 N N . LEU A 1 265 ? 18.910 -13.806 -21.688 1.00 90.88 265 LEU A N 1
ATOM 2055 C CA . LEU A 1 265 ? 18.501 -13.418 -23.039 1.00 90.88 265 LEU A CA 1
ATOM 2056 C C . LEU A 1 265 ? 19.413 -12.355 -23.683 1.00 90.88 265 LEU A C 1
ATOM 2058 O O . LEU A 1 265 ? 19.238 -12.040 -24.856 1.00 90.88 265 LEU A O 1
ATOM 2062 N N . HIS A 1 266 ? 20.405 -11.819 -22.959 1.00 90.44 266 HIS A N 1
ATOM 2063 C CA . HIS A 1 266 ? 21.265 -10.708 -23.401 1.00 90.44 266 HIS A CA 1
ATOM 2064 C C . HIS A 1 266 ? 20.469 -9.441 -23.795 1.00 90.44 266 HIS A C 1
ATOM 2066 O O . HIS A 1 266 ? 20.906 -8.608 -24.606 1.00 90.44 266 HIS A O 1
ATOM 2072 N N . GLU A 1 267 ? 19.299 -9.278 -23.178 1.00 85.38 267 GLU A N 1
ATOM 2073 C CA . GLU A 1 267 ? 18.389 -8.153 -23.345 1.00 85.38 267 GLU A CA 1
ATOM 2074 C C . GLU A 1 267 ? 18.411 -7.258 -22.091 1.00 85.38 267 GLU A C 1
ATOM 2076 O O . GLU A 1 267 ? 18.585 -7.747 -20.970 1.00 85.38 267 GLU A O 1
ATOM 2081 N N . PRO A 1 268 ? 18.269 -5.930 -22.238 1.00 85.25 268 PRO A N 1
ATOM 2082 C CA . PRO A 1 268 ? 18.069 -5.061 -21.089 1.00 85.25 268 PRO A CA 1
ATOM 2083 C C . PRO A 1 268 ? 16.716 -5.382 -20.452 1.00 85.25 268 PRO A C 1
ATOM 2085 O O . PRO A 1 268 ? 15.712 -5.520 -21.147 1.00 85.25 268 PRO A O 1
ATOM 2088 N N . SER A 1 269 ? 16.679 -5.481 -19.125 1.00 90.81 269 SER A N 1
ATOM 2089 C CA . SER A 1 269 ? 15.404 -5.576 -18.421 1.00 90.81 269 SER A CA 1
ATOM 2090 C C . SER A 1 269 ? 14.642 -4.249 -18.529 1.00 90.81 269 SER A C 1
ATOM 2092 O O . SER A 1 269 ? 15.284 -3.196 -18.426 1.00 90.81 269 SER A O 1
ATOM 2094 N N . PRO A 1 270 ? 13.304 -4.269 -18.657 1.00 92.50 270 PRO A N 1
ATOM 2095 C CA . PRO A 1 270 ? 12.509 -3.050 -18.584 1.00 92.50 270 PRO A CA 1
ATOM 2096 C C . PRO A 1 270 ? 12.690 -2.379 -17.214 1.00 92.50 270 PRO A C 1
ATOM 2098 O O . PRO A 1 270 ? 12.999 -3.078 -16.240 1.00 92.50 270 PRO A O 1
ATOM 2101 N N . PRO A 1 271 ? 12.518 -1.048 -17.117 1.00 94.69 271 PRO A N 1
ATOM 2102 C CA . PRO A 1 271 ? 12.516 -0.352 -15.839 1.00 94.69 271 PRO A CA 1
ATOM 2103 C C . PRO A 1 271 ? 11.479 -0.956 -14.884 1.00 94.69 271 PRO A C 1
ATOM 2105 O O . PRO A 1 271 ? 10.319 -1.169 -15.251 1.00 94.69 271 PRO A O 1
ATOM 2108 N N . MET A 1 272 ? 11.914 -1.244 -13.660 1.00 96.56 272 MET A N 1
ATOM 2109 C CA . MET A 1 272 ? 11.099 -1.838 -12.603 1.00 96.56 272 MET A CA 1
ATOM 2110 C C . MET A 1 272 ? 10.955 -0.860 -11.443 1.00 96.56 272 MET A C 1
ATOM 2112 O O . MET A 1 272 ? 11.952 -0.424 -10.878 1.00 96.56 272 MET A O 1
ATOM 2116 N N . PHE A 1 273 ? 9.729 -0.574 -11.027 1.00 96.81 273 PHE A N 1
ATOM 2117 C CA . PHE A 1 273 ? 9.437 0.315 -9.908 1.00 96.81 273 PHE A CA 1
ATOM 2118 C C . PHE A 1 273 ? 8.818 -0.459 -8.746 1.00 96.81 273 PHE A C 1
ATOM 2120 O O . PHE A 1 273 ? 8.049 -1.394 -8.971 1.00 96.81 273 PHE A O 1
ATOM 2127 N N . GLN A 1 274 ? 9.131 -0.065 -7.512 1.00 96.00 274 GLN A N 1
ATOM 2128 C CA . GLN A 1 274 ? 8.453 -0.565 -6.311 1.00 96.00 274 GLN A CA 1
ATOM 2129 C C . GLN A 1 274 ? 7.628 0.563 -5.691 1.00 96.00 274 GLN A C 1
ATOM 2131 O O . GLN A 1 274 ? 8.175 1.483 -5.086 1.00 96.00 274 GLN A O 1
ATOM 2136 N N . TYR A 1 275 ? 6.308 0.473 -5.808 1.00 94.25 275 TYR A N 1
ATOM 2137 C CA . TYR A 1 275 ? 5.370 1.290 -5.051 1.00 94.25 275 TYR A CA 1
ATOM 2138 C C . TYR A 1 275 ? 5.185 0.667 -3.669 1.00 94.25 275 TYR A C 1
ATOM 2140 O O . TYR A 1 275 ? 4.895 -0.524 -3.569 1.00 94.25 275 TYR A O 1
ATOM 2148 N N . VAL A 1 276 ? 5.356 1.462 -2.610 1.00 90.25 276 VAL A N 1
ATOM 2149 C CA . VAL A 1 276 ? 5.382 1.008 -1.212 1.00 90.25 276 VAL A CA 1
ATOM 2150 C C . VAL A 1 276 ? 6.636 0.181 -0.955 1.00 90.25 276 VAL A C 1
ATOM 2152 O O . VAL A 1 276 ? 6.632 -1.053 -0.985 1.00 90.25 276 VAL A O 1
ATOM 2155 N N . ALA A 1 277 ? 7.747 0.883 -0.736 1.00 84.06 277 ALA A N 1
ATOM 2156 C CA . ALA A 1 277 ? 8.994 0.247 -0.338 1.00 84.06 277 ALA A CA 1
ATOM 2157 C C . ALA A 1 277 ? 8.839 -0.476 1.014 1.00 84.06 277 ALA A C 1
ATOM 2159 O O . ALA A 1 277 ? 8.028 -0.080 1.854 1.00 84.06 277 ALA A O 1
ATOM 2160 N N . PRO A 1 278 ? 9.624 -1.536 1.266 1.00 77.94 278 PRO A N 1
ATOM 2161 C CA . PRO A 1 278 ? 9.545 -2.237 2.529 1.00 77.94 278 PRO A CA 1
ATOM 2162 C C . PRO A 1 278 ? 10.047 -1.334 3.644 1.00 77.94 278 PRO A C 1
ATOM 2164 O O . PRO A 1 278 ? 11.156 -0.805 3.589 1.00 77.94 278 PRO A O 1
ATOM 2167 N N . SER A 1 279 ? 9.270 -1.257 4.710 1.00 69.75 279 SER A N 1
ATOM 2168 C CA . SER A 1 279 ? 9.689 -0.604 5.934 1.00 69.75 279 SER A CA 1
ATOM 2169 C C . SER A 1 279 ? 11.025 -1.165 6.439 1.00 69.75 279 SER A C 1
ATOM 2171 O O . SER A 1 279 ? 11.167 -2.361 6.709 1.00 69.75 279 SER A O 1
ATOM 2173 N N . ILE A 1 280 ? 12.037 -0.308 6.564 1.00 56.50 280 ILE A N 1
ATOM 2174 C CA . ILE A 1 280 ? 13.437 -0.734 6.743 1.00 56.50 280 ILE A CA 1
ATOM 2175 C C . ILE A 1 280 ? 13.668 -1.416 8.103 1.00 56.50 280 ILE A C 1
ATOM 2177 O O . ILE A 1 280 ? 14.511 -2.312 8.228 1.00 56.50 280 ILE A O 1
ATOM 2181 N N . TRP A 1 281 ? 12.854 -1.083 9.109 1.00 55.59 281 TRP A N 1
ATOM 2182 C CA . TRP A 1 281 ? 12.882 -1.704 10.439 1.00 55.59 281 TRP A CA 1
ATOM 2183 C C . TRP A 1 281 ? 12.508 -3.194 10.437 1.00 55.59 281 TRP A C 1
ATOM 2185 O O . TRP A 1 281 ? 12.869 -3.925 11.360 1.00 55.59 281 TRP A O 1
ATOM 2195 N N . ALA A 1 282 ? 11.867 -3.689 9.376 1.00 50.75 282 ALA A N 1
ATOM 2196 C CA . ALA A 1 282 ? 11.534 -5.100 9.221 1.00 50.75 282 ALA A CA 1
ATOM 2197 C C . ALA A 1 282 ? 12.771 -5.983 8.872 1.00 50.75 282 ALA A C 1
ATOM 2199 O O . ALA A 1 282 ? 12.702 -7.215 8.816 1.00 50.75 282 ALA A O 1
ATOM 2200 N N . TRP A 1 283 ? 13.956 -5.432 8.599 1.00 53.47 283 TRP A N 1
ATOM 2201 C CA . TRP A 1 283 ? 15.035 -6.228 7.995 1.00 53.47 283 TRP A CA 1
ATOM 2202 C C . TRP A 1 283 ? 16.141 -6.558 9.015 1.00 53.47 283 TRP A C 1
ATOM 2204 O O . TRP A 1 283 ? 16.990 -5.735 9.346 1.00 53.47 283 TRP A O 1
ATOM 2214 N N . LYS A 1 284 ? 16.192 -7.818 9.502 1.00 42.16 284 LYS A N 1
ATOM 2215 C CA . LYS A 1 284 ? 17.321 -8.350 10.308 1.00 42.16 284 LYS A CA 1
ATOM 2216 C C . LYS A 1 284 ? 18.613 -8.228 9.479 1.00 42.16 284 LYS A C 1
ATOM 2218 O O . LYS A 1 284 ? 18.791 -8.998 8.534 1.00 42.16 284 LYS A O 1
ATOM 2223 N N . ARG A 1 285 ? 19.521 -7.320 9.864 1.00 53.09 285 ARG A N 1
ATOM 2224 C CA . ARG A 1 285 ? 20.714 -6.845 9.111 1.00 53.09 285 ARG A CA 1
ATOM 2225 C C . ARG A 1 285 ? 20.353 -5.816 8.020 1.00 53.09 285 ARG A C 1
ATOM 2227 O O . ARG A 1 285 ? 20.482 -6.130 6.833 1.00 53.09 285 ARG A O 1
ATOM 2234 N N . PRO A 1 286 ? 19.910 -4.610 8.423 1.00 62.94 286 PRO A N 1
ATOM 2235 C CA . PRO A 1 286 ? 19.156 -3.693 7.567 1.00 62.94 286 PRO A CA 1
ATOM 2236 C C . PRO A 1 286 ? 19.931 -3.263 6.317 1.00 62.94 286 PRO A C 1
ATOM 2238 O O . PRO A 1 286 ? 19.422 -3.387 5.213 1.00 62.94 286 PRO A O 1
ATOM 2241 N N . ARG A 1 287 ? 21.209 -2.884 6.429 1.00 67.88 287 ARG A N 1
ATOM 2242 C CA . ARG A 1 287 ? 21.892 -2.213 5.306 1.00 67.88 287 ARG A CA 1
ATOM 2243 C C . ARG A 1 287 ? 22.106 -3.080 4.063 1.00 67.88 287 ARG A C 1
ATOM 2245 O O . ARG A 1 287 ? 21.698 -2.691 2.976 1.00 67.88 287 ARG A O 1
ATOM 2252 N N . TYR A 1 288 ? 22.740 -4.251 4.192 1.00 74.19 288 TYR A N 1
ATOM 2253 C CA . TYR A 1 288 ? 23.083 -5.074 3.018 1.00 74.19 288 TYR A CA 1
ATOM 2254 C C . TYR A 1 288 ? 21.842 -5.610 2.301 1.00 74.19 288 TYR A C 1
ATOM 2256 O O . TYR A 1 288 ? 21.775 -5.596 1.072 1.00 74.19 288 TYR A O 1
ATOM 2264 N N . ARG A 1 289 ? 20.854 -6.099 3.062 1.00 77.31 289 ARG A N 1
ATOM 2265 C CA . ARG A 1 289 ? 19.638 -6.636 2.454 1.00 77.31 289 ARG A CA 1
ATOM 2266 C C . ARG A 1 289 ? 18.843 -5.517 1.787 1.00 77.31 289 ARG A C 1
ATOM 2268 O O . ARG A 1 289 ? 18.500 -5.696 0.622 1.00 77.31 289 ARG A O 1
ATOM 2275 N N . SER A 1 290 ? 18.630 -4.383 2.457 1.00 80.12 290 SER A N 1
ATOM 2276 C CA . SER A 1 290 ? 17.896 -3.254 1.877 1.00 80.12 290 SER A CA 1
ATOM 2277 C C . SER A 1 290 ? 18.590 -2.721 0.622 1.00 80.12 290 SER A C 1
ATOM 2279 O O . SER A 1 290 ? 17.934 -2.582 -0.403 1.00 80.12 290 SER A O 1
ATOM 2281 N N . ARG A 1 291 ? 19.926 -2.590 0.622 1.00 84.69 291 ARG A N 1
ATOM 2282 C CA . ARG A 1 291 ? 20.720 -2.271 -0.585 1.00 84.69 291 ARG A CA 1
ATOM 2283 C C . ARG A 1 291 ? 20.470 -3.231 -1.741 1.00 84.69 291 ARG A C 1
ATOM 2285 O O . ARG A 1 291 ? 20.231 -2.816 -2.869 1.00 84.69 291 ARG A O 1
ATOM 2292 N N . ARG A 1 292 ? 20.517 -4.534 -1.459 1.00 87.19 292 ARG A N 1
ATOM 2293 C CA . ARG A 1 292 ? 20.291 -5.579 -2.466 1.00 87.19 292 ARG A CA 1
ATOM 2294 C C . ARG A 1 292 ? 18.851 -5.612 -2.973 1.00 87.19 292 ARG A C 1
ATOM 2296 O O . ARG A 1 292 ? 18.612 -6.143 -4.051 1.00 87.19 292 ARG A O 1
ATOM 2303 N N . PHE A 1 293 ? 17.899 -5.144 -2.176 1.00 88.56 293 PHE A N 1
ATOM 2304 C CA . PHE A 1 293 ? 16.513 -5.008 -2.596 1.00 88.56 293 PHE A CA 1
ATOM 2305 C C . PHE A 1 293 ? 16.327 -3.772 -3.464 1.00 88.56 293 PHE A C 1
ATOM 2307 O O . PHE A 1 293 ? 15.832 -3.914 -4.573 1.00 88.56 293 PHE A O 1
ATOM 2314 N N . ALA A 1 294 ? 16.805 -2.610 -3.017 1.00 89.44 294 ALA A N 1
ATOM 2315 C CA . ALA A 1 294 ? 16.750 -1.372 -3.784 1.00 89.44 294 ALA A CA 1
ATOM 2316 C C . ALA A 1 294 ? 17.407 -1.519 -5.163 1.00 89.44 294 ALA A C 1
ATOM 2318 O O . ALA A 1 294 ? 16.835 -1.087 -6.151 1.00 89.44 294 ALA A O 1
ATOM 2319 N N . SER A 1 295 ? 18.532 -2.239 -5.272 1.00 90.88 295 SER A N 1
ATOM 2320 C CA . SER A 1 295 ? 19.194 -2.473 -6.567 1.00 90.88 295 SER A CA 1
ATOM 2321 C C . SER A 1 295 ? 18.390 -3.326 -7.563 1.00 90.88 295 SER A C 1
ATOM 2323 O O . SER A 1 295 ? 18.771 -3.462 -8.733 1.00 90.88 295 SER A O 1
ATOM 2325 N N . LEU A 1 296 ? 17.276 -3.931 -7.138 1.00 92.56 296 LEU A N 1
ATOM 2326 C CA . LEU A 1 296 ? 16.344 -4.610 -8.039 1.00 92.56 296 LEU A CA 1
ATOM 2327 C C . LEU A 1 296 ? 15.447 -3.631 -8.790 1.00 92.56 296 LEU A C 1
ATOM 2329 O O . LEU A 1 296 ? 14.966 -4.003 -9.854 1.00 92.56 296 LEU A O 1
ATOM 2333 N N . PHE A 1 297 ? 15.268 -2.417 -8.286 1.00 94.12 297 PHE A N 1
ATOM 2334 C CA . PHE A 1 297 ? 14.329 -1.449 -8.829 1.00 94.12 297 PHE A CA 1
ATOM 2335 C C . PHE A 1 297 ? 15.077 -0.244 -9.379 1.00 94.12 297 PHE A C 1
ATOM 2337 O O . PHE A 1 297 ? 16.117 0.159 -8.865 1.00 94.12 297 PHE A O 1
ATOM 2344 N N . ASP A 1 298 ? 14.549 0.294 -10.463 1.00 93.00 298 ASP A N 1
ATOM 2345 C CA . ASP A 1 298 ? 15.021 1.518 -11.077 1.00 93.00 298 ASP A CA 1
ATOM 2346 C C . ASP A 1 298 ? 14.473 2.734 -10.338 1.00 93.00 298 ASP A C 1
ATOM 2348 O O . ASP A 1 298 ? 15.154 3.744 -10.345 1.00 93.00 298 ASP A O 1
ATOM 2352 N N . GLY A 1 299 ? 13.334 2.625 -9.639 1.00 93.06 299 GLY A N 1
ATOM 2353 C CA . GLY A 1 299 ? 12.867 3.626 -8.678 1.00 93.06 299 GLY A CA 1
ATOM 2354 C C . GLY A 1 299 ? 11.922 3.059 -7.613 1.00 93.06 299 GLY A C 1
ATOM 2355 O O . GLY A 1 299 ? 11.295 2.017 -7.826 1.00 93.06 299 GLY A O 1
ATOM 2356 N N . MET A 1 300 ? 11.817 3.720 -6.456 1.00 94.06 300 MET A N 1
ATOM 2357 C CA . MET A 1 300 ? 10.873 3.328 -5.396 1.00 94.06 300 MET A CA 1
ATOM 2358 C C . MET A 1 300 ? 10.047 4.507 -4.880 1.00 94.06 300 MET A C 1
ATOM 2360 O O . MET A 1 300 ? 10.572 5.604 -4.684 1.00 94.06 300 MET A O 1
ATOM 2364 N N . PHE A 1 301 ? 8.769 4.247 -4.610 1.00 93.88 301 PHE A N 1
ATOM 2365 C CA . PHE A 1 301 ? 7.812 5.228 -4.102 1.00 93.88 301 PHE A CA 1
ATOM 2366 C C . PHE A 1 301 ? 7.543 4.983 -2.620 1.00 93.88 301 PHE A C 1
ATOM 2368 O O . PHE A 1 301 ? 7.124 3.890 -2.219 1.00 93.88 301 PHE A O 1
ATOM 2375 N N . LEU A 1 302 ? 7.819 6.006 -1.818 1.00 91.44 302 LEU A N 1
ATOM 2376 C CA . LEU A 1 302 ? 7.798 5.973 -0.360 1.00 91.44 302 LEU A CA 1
ATOM 2377 C C . LEU A 1 302 ? 6.554 6.681 0.170 1.00 91.44 302 LEU A C 1
ATOM 2379 O O . LEU A 1 302 ? 6.141 7.710 -0.368 1.00 91.44 302 LEU A O 1
ATOM 2383 N N . LEU A 1 303 ? 5.955 6.131 1.222 1.00 88.19 303 LEU A N 1
ATOM 2384 C CA . LEU A 1 303 ? 4.672 6.613 1.734 1.00 88.19 303 LEU A CA 1
ATOM 2385 C C . LEU A 1 303 ? 4.829 7.665 2.821 1.00 88.19 303 LEU A C 1
ATOM 2387 O O . LEU A 1 303 ? 3.868 8.389 3.086 1.00 88.19 303 LEU A O 1
ATOM 2391 N N . TYR A 1 304 ? 6.002 7.739 3.453 1.00 86.62 304 TYR A N 1
ATOM 2392 C CA . TYR A 1 304 ? 6.253 8.640 4.572 1.00 86.62 304 TYR A CA 1
ATOM 2393 C C . TYR A 1 304 ? 7.554 9.431 4.394 1.00 86.62 304 TYR A C 1
ATOM 2395 O O . TYR A 1 304 ? 8.543 8.894 3.891 1.00 86.62 304 TYR A O 1
ATOM 2403 N N . PRO A 1 305 ? 7.593 10.696 4.853 1.00 82.88 305 PRO A N 1
ATOM 2404 C CA . PRO A 1 305 ? 8.706 11.602 4.564 1.00 82.88 305 PRO A CA 1
ATOM 2405 C C . PRO A 1 305 ? 10.028 11.146 5.197 1.00 82.88 305 PRO A C 1
ATOM 2407 O O . PRO A 1 305 ? 11.097 11.350 4.633 1.00 82.88 305 PRO A O 1
ATOM 2410 N N . PHE A 1 306 ? 9.976 10.462 6.343 1.00 82.75 306 PHE A N 1
ATOM 2411 C CA . PHE A 1 306 ? 11.171 9.958 7.027 1.00 82.75 306 PHE A CA 1
ATOM 2412 C C . PHE A 1 306 ? 11.842 8.772 6.305 1.00 82.75 306 PHE A C 1
ATOM 2414 O O . PHE A 1 306 ? 12.980 8.425 6.625 1.00 82.75 306 PHE A O 1
ATOM 2421 N N . GLU A 1 307 ? 11.154 8.113 5.364 1.00 86.38 307 GLU A N 1
ATOM 2422 C CA . GLU A 1 307 ? 11.692 6.949 4.650 1.00 86.38 307 GLU A CA 1
ATOM 2423 C C . GLU A 1 307 ? 12.728 7.356 3.601 1.00 86.38 307 GLU A C 1
ATOM 2425 O O . GLU A 1 307 ? 13.687 6.619 3.369 1.00 86.38 307 GLU A O 1
ATOM 2430 N N . GLU A 1 308 ? 12.543 8.519 2.971 1.00 87.50 308 GLU A N 1
ATOM 2431 C CA . GLU A 1 308 ? 13.365 8.961 1.845 1.00 87.50 308 GLU A CA 1
ATOM 2432 C C . GLU A 1 308 ? 14.822 9.225 2.235 1.00 87.50 308 GLU A C 1
ATOM 2434 O O . GLU A 1 308 ? 15.699 8.612 1.615 1.00 87.50 308 GLU A O 1
ATOM 2439 N N . PRO A 1 309 ? 15.127 10.016 3.286 1.00 86.88 309 PRO A N 1
ATOM 2440 C CA . PRO A 1 309 ? 16.505 10.180 3.744 1.00 86.88 309 PRO A CA 1
ATOM 2441 C C . PRO A 1 309 ? 17.163 8.835 4.068 1.00 86.88 309 PRO A C 1
ATOM 2443 O O . PRO A 1 309 ? 18.301 8.578 3.681 1.00 86.88 309 PRO A O 1
ATOM 2446 N N . HIS A 1 310 ? 16.418 7.924 4.698 1.00 84.19 310 HIS A N 1
ATOM 2447 C CA . HIS A 1 310 ? 16.945 6.626 5.105 1.00 84.19 310 HIS A CA 1
ATOM 2448 C C . HIS A 1 310 ? 17.276 5.723 3.908 1.00 84.19 310 HIS A C 1
ATOM 2450 O O . HIS A 1 310 ? 18.301 5.040 3.903 1.00 84.19 310 HIS A O 1
ATOM 2456 N N . TRP A 1 311 ? 16.433 5.690 2.873 1.00 86.25 311 TRP A N 1
ATOM 2457 C CA . TRP A 1 311 ? 16.723 4.929 1.655 1.00 86.25 311 TRP A CA 1
ATOM 2458 C C . TRP A 1 311 ? 17.886 5.532 0.859 1.00 86.25 311 TRP A C 1
ATOM 2460 O O . TRP A 1 311 ? 18.741 4.778 0.374 1.00 86.25 311 TRP A O 1
ATOM 2470 N N . LYS A 1 312 ? 17.985 6.864 0.811 1.00 87.44 312 LYS A N 1
ATOM 2471 C CA . LYS A 1 312 ? 19.109 7.575 0.188 1.00 87.44 312 LYS A CA 1
ATOM 2472 C C . LYS A 1 312 ? 20.437 7.284 0.894 1.00 87.44 312 LYS A C 1
ATOM 2474 O O . LYS A 1 312 ? 21.406 6.931 0.225 1.00 87.44 312 LYS A O 1
ATOM 2479 N N . GLU A 1 313 ? 20.482 7.268 2.229 1.00 84.56 313 GLU A N 1
ATOM 2480 C CA . GLU A 1 313 ? 21.667 6.842 3.007 1.00 84.56 313 GLU A CA 1
ATOM 2481 C C . GLU A 1 313 ? 22.113 5.401 2.692 1.00 84.56 313 GLU A C 1
ATOM 2483 O O . GLU A 1 313 ? 23.293 5.027 2.780 1.00 84.56 313 GLU A O 1
ATOM 2488 N N . LEU A 1 314 ? 21.165 4.549 2.302 1.00 82.19 314 LEU A N 1
ATOM 2489 C CA . LEU A 1 314 ? 21.450 3.186 1.881 1.00 82.19 314 LEU A CA 1
ATOM 2490 C C . LEU A 1 314 ? 21.951 3.101 0.435 1.00 82.19 314 LEU A C 1
ATOM 2492 O O . LEU A 1 314 ? 22.357 2.012 0.044 1.00 82.19 314 LEU A O 1
ATOM 2496 N N . GLY A 1 315 ? 22.030 4.195 -0.320 1.00 82.06 315 GLY A N 1
ATOM 2497 C CA . GLY A 1 315 ? 22.465 4.215 -1.721 1.00 82.06 315 GLY A CA 1
ATOM 2498 C C . GLY A 1 315 ? 21.344 3.898 -2.712 1.00 82.06 315 GLY A C 1
ATOM 2499 O O . GLY A 1 315 ? 21.619 3.502 -3.842 1.00 82.06 315 GLY A O 1
ATOM 2500 N N . ALA A 1 316 ? 20.083 4.013 -2.287 1.00 85.38 316 ALA A N 1
ATOM 2501 C CA . ALA A 1 316 ? 18.936 3.999 -3.182 1.00 85.38 316 ALA A CA 1
ATOM 2502 C C . ALA A 1 316 ? 18.617 5.450 -3.571 1.00 85.38 316 ALA A C 1
ATOM 2504 O O . ALA A 1 316 ? 17.769 6.086 -2.961 1.00 85.38 316 ALA A O 1
ATOM 2505 N N . GLU A 1 317 ? 19.353 5.999 -4.538 1.00 83.62 317 GLU A N 1
ATOM 2506 C CA . GLU A 1 317 ? 19.229 7.418 -4.912 1.00 83.62 317 GLU A CA 1
ATOM 2507 C C . GLU A 1 317 ? 17.891 7.726 -5.594 1.00 83.62 317 GLU A C 1
ATOM 2509 O O . GLU A 1 317 ? 17.312 8.785 -5.368 1.00 83.62 317 GLU A O 1
ATOM 2514 N N . ASN A 1 318 ? 17.358 6.775 -6.370 1.00 87.62 318 ASN A N 1
ATOM 2515 C CA . ASN A 1 318 ? 16.092 6.944 -7.081 1.00 87.62 318 ASN A CA 1
ATOM 2516 C C . ASN A 1 318 ? 14.878 6.546 -6.221 1.00 87.62 318 ASN A C 1
ATOM 2518 O O . ASN A 1 318 ? 14.084 5.674 -6.583 1.00 87.62 318 ASN A O 1
ATOM 2522 N N . THR A 1 319 ? 14.761 7.144 -5.038 1.00 89.88 319 THR A N 1
ATOM 2523 C CA . THR A 1 319 ? 13.606 6.971 -4.150 1.00 89.88 319 THR A CA 1
ATOM 2524 C C . THR A 1 319 ? 12.970 8.308 -3.840 1.00 89.88 319 THR A C 1
ATOM 2526 O O . THR A 1 319 ? 13.687 9.245 -3.495 1.00 89.88 319 THR A O 1
ATOM 2529 N N . ILE A 1 320 ? 11.644 8.366 -3.916 1.00 90.44 320 ILE A N 1
ATOM 2530 C CA . ILE A 1 320 ? 10.877 9.597 -3.733 1.00 90.44 320 ILE A CA 1
ATOM 2531 C C . ILE A 1 320 ? 9.719 9.371 -2.764 1.00 90.44 320 ILE A C 1
ATOM 2533 O O . ILE A 1 320 ? 8.981 8.384 -2.871 1.00 90.44 320 ILE A O 1
ATOM 2537 N N . TYR A 1 321 ? 9.549 10.294 -1.823 1.00 90.25 321 TYR A N 1
ATOM 2538 C CA . TYR A 1 321 ? 8.349 10.414 -1.012 1.00 90.25 321 TYR A CA 1
ATOM 2539 C C . TYR A 1 321 ? 7.171 10.883 -1.872 1.00 90.25 321 TYR A C 1
ATOM 2541 O O . TYR A 1 321 ? 7.100 12.030 -2.317 1.00 90.25 321 TYR A O 1
ATOM 2549 N N . VAL A 1 322 ? 6.225 9.973 -2.105 1.00 89.31 322 VAL A N 1
ATOM 2550 C CA . VAL A 1 322 ? 5.004 10.258 -2.868 1.00 89.31 322 VAL A CA 1
ATOM 2551 C C . VAL A 1 322 ? 3.808 10.549 -1.975 1.00 89.31 322 VAL A C 1
ATOM 2553 O O . VAL A 1 322 ? 2.824 11.063 -2.476 1.00 89.31 322 VAL A O 1
ATOM 2556 N N . GLY A 1 323 ? 3.871 10.251 -0.678 1.00 87.00 323 GLY A N 1
ATOM 2557 C CA . GLY A 1 323 ? 2.735 10.411 0.229 1.00 87.00 323 GLY A CA 1
ATOM 2558 C C . GLY A 1 323 ? 1.940 9.125 0.455 1.00 87.00 323 GLY A C 1
ATOM 2559 O O . GLY A 1 323 ? 2.015 8.162 -0.306 1.00 87.00 323 GLY A O 1
ATOM 2560 N N . SER A 1 324 ? 1.183 9.114 1.551 1.00 82.94 324 SER A N 1
ATOM 2561 C CA . SER A 1 324 ? 0.385 7.970 2.003 1.00 82.94 324 SER A CA 1
ATOM 2562 C C . SER A 1 324 ? -0.924 7.834 1.209 1.00 82.94 324 SER A C 1
ATOM 2564 O O . SER A 1 324 ? -1.517 8.864 0.881 1.00 82.94 324 SER A O 1
ATOM 2566 N N . PRO A 1 325 ? -1.463 6.610 1.004 1.00 77.25 325 PRO A N 1
ATOM 2567 C CA . PRO A 1 325 ? -2.784 6.392 0.396 1.00 77.25 325 PRO A CA 1
ATOM 2568 C C . PRO A 1 325 ? -3.925 7.156 1.084 1.00 77.25 325 PRO A C 1
ATOM 2570 O O . PRO A 1 325 ? -4.951 7.425 0.466 1.00 77.25 325 PRO A O 1
ATOM 2573 N N . LEU A 1 326 ? -3.725 7.562 2.345 1.00 79.69 326 LEU A N 1
ATOM 2574 C CA . LEU A 1 326 ? -4.607 8.478 3.071 1.00 79.69 326 LEU A CA 1
ATOM 2575 C C . LEU A 1 326 ? -4.982 9.723 2.240 1.00 79.69 326 LEU A C 1
ATOM 2577 O O . LEU A 1 326 ? -6.123 10.175 2.286 1.00 79.69 326 LEU A O 1
ATOM 2581 N N . LEU A 1 327 ? -4.028 10.271 1.482 1.00 79.19 327 LEU A N 1
ATOM 2582 C CA . LEU A 1 327 ? -4.192 11.500 0.700 1.00 79.19 327 LEU A CA 1
ATOM 2583 C C . LEU A 1 327 ? -5.102 11.323 -0.524 1.00 79.19 327 LEU A C 1
ATOM 2585 O O . LEU A 1 327 ? -5.686 12.298 -0.991 1.00 79.19 327 LEU A O 1
ATOM 2589 N N . ASP A 1 328 ? -5.254 10.097 -1.027 1.00 76.81 328 ASP A N 1
ATOM 2590 C CA . ASP A 1 328 ? -6.155 9.794 -2.143 1.00 76.81 328 ASP A CA 1
ATOM 2591 C C . ASP A 1 328 ? -7.598 9.496 -1.661 1.00 76.81 328 ASP A C 1
ATOM 2593 O O . ASP A 1 328 ? -8.542 9.496 -2.459 1.00 76.81 328 ASP A O 1
ATOM 2597 N N . ASN A 1 329 ? -7.819 9.314 -0.349 1.00 80.69 329 ASN A N 1
ATOM 2598 C CA . ASN A 1 329 ? -9.136 9.018 0.225 1.00 80.69 329 ASN A CA 1
ATOM 2599 C C . ASN A 1 329 ? -9.967 10.297 0.458 1.00 80.69 329 ASN A C 1
ATOM 2601 O O . ASN A 1 329 ? -10.030 10.855 1.555 1.00 80.69 329 ASN A O 1
ATOM 2605 N N . ARG A 1 330 ? -10.657 10.760 -0.593 1.00 80.56 330 ARG A N 1
ATOM 2606 C CA . ARG A 1 330 ? -11.472 11.994 -0.548 1.00 80.56 330 ARG A CA 1
ATOM 2607 C C . ARG A 1 330 ? -12.595 11.951 0.491 1.00 80.56 330 ARG A C 1
ATOM 2609 O O . ARG A 1 330 ? -12.876 12.980 1.094 1.00 80.56 330 ARG A O 1
ATOM 2616 N N . ALA A 1 331 ? -13.224 10.794 0.707 1.00 80.25 331 ALA A N 1
ATOM 2617 C CA . ALA A 1 331 ? -14.290 10.657 1.700 1.00 80.25 331 ALA A CA 1
ATOM 2618 C C . ALA A 1 331 ? -13.760 10.966 3.107 1.00 80.25 331 ALA A C 1
ATOM 2620 O O . ALA A 1 331 ? -14.334 11.789 3.817 1.00 80.25 331 ALA A O 1
ATOM 2621 N N . LEU A 1 332 ? -12.611 10.386 3.458 1.00 84.56 332 LEU A N 1
ATOM 2622 C CA . LEU A 1 332 ? -11.928 10.641 4.723 1.00 84.56 332 LEU A CA 1
ATOM 2623 C C . LEU A 1 332 ? -11.520 12.112 4.862 1.00 84.56 332 LEU A C 1
ATOM 2625 O O . LEU A 1 332 ? -11.776 12.734 5.892 1.00 84.56 332 LEU A O 1
ATOM 2629 N N . LEU A 1 333 ? -10.908 12.685 3.822 1.00 83.69 333 LEU A N 1
ATOM 2630 C CA . LEU A 1 333 ? -10.458 14.078 3.856 1.00 83.69 333 LEU A CA 1
ATOM 2631 C C . LEU A 1 333 ? -11.623 15.068 3.989 1.00 83.69 333 LEU A C 1
ATOM 2633 O O . LEU A 1 333 ? -11.472 16.079 4.670 1.00 83.69 333 LEU A O 1
ATOM 2637 N N . ASN A 1 334 ? -12.775 14.783 3.378 1.00 83.94 334 ASN A N 1
ATOM 2638 C CA . ASN A 1 334 ? -13.970 15.615 3.512 1.00 83.94 334 ASN A CA 1
ATOM 2639 C C . ASN A 1 334 ? -14.500 15.599 4.950 1.00 83.94 334 ASN A C 1
ATOM 2641 O O . ASN A 1 334 ? -14.745 16.662 5.512 1.00 83.94 334 ASN A O 1
ATOM 2645 N N . VAL A 1 335 ? -14.599 14.414 5.563 1.00 85.25 335 VAL A N 1
ATOM 2646 C CA . VAL A 1 335 ? -15.023 14.270 6.966 1.00 85.25 335 VAL A CA 1
ATOM 2647 C C . VAL A 1 335 ? -14.084 15.008 7.916 1.00 85.25 335 VAL A C 1
ATOM 2649 O O . VAL A 1 335 ? -14.536 15.657 8.852 1.00 85.25 335 VAL A O 1
ATOM 2652 N N . ARG A 1 336 ? -12.771 14.936 7.675 1.00 83.12 336 ARG A N 1
ATOM 2653 C CA . ARG A 1 336 ? -11.783 15.617 8.520 1.00 83.12 336 ARG A CA 1
ATOM 2654 C C . ARG A 1 336 ? -11.854 17.142 8.399 1.00 83.12 336 ARG A C 1
ATOM 2656 O O . ARG A 1 336 ? -11.665 17.834 9.393 1.00 83.12 336 ARG A O 1
ATOM 2663 N N . LYS A 1 337 ? -12.066 17.665 7.186 1.00 83.31 337 LYS A N 1
ATOM 2664 C CA . LYS A 1 337 ? -12.100 19.114 6.920 1.00 83.31 337 LYS A CA 1
ATOM 2665 C C . LYS A 1 337 ? -13.362 19.784 7.455 1.00 83.31 337 LYS A C 1
ATOM 2667 O O . LYS A 1 337 ? -13.296 20.943 7.848 1.00 83.31 337 LYS A O 1
ATOM 2672 N N . ASP A 1 338 ? -14.485 19.073 7.445 1.00 85.44 338 ASP A N 1
ATOM 2673 C CA . ASP A 1 338 ? -15.784 19.600 7.845 1.00 85.44 338 ASP A CA 1
ATOM 2674 C C . ASP A 1 338 ? -16.341 18.807 9.035 1.00 85.44 338 ASP A C 1
ATOM 2676 O O . ASP A 1 338 ? -16.936 17.735 8.892 1.00 85.44 338 ASP A O 1
ATOM 2680 N N . SER A 1 339 ? -16.157 19.365 10.234 1.00 82.31 339 SER A N 1
ATOM 2681 C CA . SER A 1 339 ? -16.663 18.777 11.477 1.00 82.31 339 SER A CA 1
ATOM 2682 C C . SER A 1 339 ? -18.190 18.658 11.498 1.00 82.31 339 SER A C 1
ATOM 2684 O O . SER A 1 339 ? -18.717 17.742 12.133 1.00 82.31 339 SER A O 1
ATOM 2686 N N . VAL A 1 340 ? -18.912 19.522 10.774 1.00 87.06 340 VAL A N 1
ATOM 2687 C CA . VAL A 1 340 ? -20.373 19.450 10.649 1.00 87.06 340 VAL A CA 1
ATOM 2688 C C . VAL A 1 340 ? -20.758 18.245 9.799 1.00 87.06 340 VAL A C 1
ATOM 2690 O O . VAL A 1 340 ? -21.639 17.479 10.197 1.00 87.06 340 VAL A O 1
ATOM 2693 N N . ALA A 1 341 ? -20.073 18.025 8.674 1.00 85.75 341 ALA A N 1
ATOM 2694 C CA . ALA A 1 341 ? -20.284 16.842 7.841 1.00 85.75 341 ALA A CA 1
ATOM 2695 C C . ALA A 1 341 ? -19.985 15.543 8.610 1.00 85.75 341 ALA A C 1
ATOM 2697 O O . ALA A 1 341 ? -20.766 14.589 8.539 1.00 85.75 341 ALA A O 1
ATOM 2698 N N . GLY A 1 342 ? -18.901 15.513 9.394 1.00 88.00 342 GLY A N 1
ATOM 2699 C CA . GLY A 1 342 ? -18.570 14.378 10.260 1.00 88.00 342 GLY A CA 1
ATOM 2700 C C . GLY A 1 342 ? -19.664 14.068 11.286 1.00 88.00 342 GLY A C 1
ATOM 2701 O O . GLY A 1 342 ? -20.094 12.918 11.406 1.00 88.00 342 GLY A O 1
ATOM 2702 N N . GLU A 1 343 ? -20.186 15.089 11.967 1.00 89.88 343 GLU A N 1
ATOM 2703 C CA . GLU A 1 343 ? -21.264 14.929 12.952 1.00 89.88 343 GLU A CA 1
ATOM 2704 C C . GLU A 1 343 ? -22.591 14.493 12.305 1.00 89.88 343 GLU A C 1
ATOM 2706 O O . GLU A 1 343 ? -23.328 13.670 12.854 1.00 89.88 343 GLU A O 1
ATOM 2711 N N . GLN A 1 344 ? -22.897 14.986 11.103 1.00 91.75 344 GLN A N 1
ATOM 2712 C CA . GLN A 1 344 ? -24.065 14.544 10.335 1.00 91.75 344 GLN A CA 1
ATOM 2713 C C . GLN A 1 344 ? -23.963 13.067 9.940 1.00 91.75 344 GLN A C 1
ATOM 2715 O O . GLN A 1 344 ? -24.935 12.322 10.097 1.00 91.75 344 GLN A O 1
ATOM 2720 N N . ILE A 1 345 ? -22.794 12.623 9.465 1.00 91.50 345 ILE A N 1
ATOM 2721 C CA . ILE A 1 345 ? -22.532 11.211 9.151 1.00 91.50 345 ILE A CA 1
ATOM 2722 C C . ILE A 1 345 ? -22.695 10.363 10.407 1.00 91.50 345 ILE A C 1
ATOM 2724 O O . ILE A 1 345 ? -23.431 9.377 10.382 1.00 91.50 345 ILE A O 1
ATOM 2728 N N . ARG A 1 346 ? -22.085 10.780 11.520 1.00 93.50 346 ARG A N 1
ATOM 2729 C CA . ARG A 1 346 ? -22.194 10.095 12.809 1.00 93.50 346 ARG A CA 1
ATOM 2730 C C . ARG A 1 346 ? -23.650 9.908 13.230 1.00 93.50 346 ARG A C 1
ATOM 2732 O O . ARG A 1 346 ? -24.054 8.782 13.520 1.00 93.50 346 ARG A O 1
ATOM 2739 N N . LYS A 1 347 ? -24.463 10.968 13.204 1.00 93.38 347 LYS A N 1
ATOM 2740 C CA . LYS A 1 347 ? -25.900 10.888 13.523 1.00 93.38 347 LYS A CA 1
ATOM 2741 C C . LYS A 1 347 ? -26.644 9.950 12.577 1.00 93.38 347 LYS A C 1
ATOM 2743 O O . LYS A 1 347 ? -27.333 9.049 13.049 1.00 93.38 347 LYS A O 1
ATOM 2748 N N . ARG A 1 348 ? -26.464 10.115 11.262 1.00 94.50 348 ARG A N 1
ATOM 2749 C CA . ARG A 1 348 ? -27.131 9.301 10.232 1.00 94.50 348 ARG A CA 1
ATOM 2750 C C . ARG A 1 348 ? -26.836 7.812 10.400 1.00 94.50 348 ARG A C 1
ATOM 2752 O O . ARG A 1 348 ? -27.762 7.006 10.376 1.00 94.50 348 ARG A O 1
ATOM 2759 N N . ILE A 1 349 ? -25.569 7.450 10.575 1.00 93.94 349 ILE A N 1
ATOM 2760 C CA . ILE A 1 349 ? -25.134 6.054 10.687 1.00 93.94 349 ILE A CA 1
ATOM 2761 C C . ILE A 1 349 ? -25.591 5.431 12.007 1.00 93.94 349 ILE A C 1
ATOM 2763 O O . ILE A 1 349 ? -26.090 4.307 12.003 1.00 93.94 349 ILE A O 1
ATOM 2767 N N . ARG A 1 350 ? -25.512 6.163 13.127 1.00 94.38 350 ARG A N 1
ATOM 2768 C CA . ARG A 1 350 ? -26.048 5.683 14.412 1.00 94.38 350 ARG A CA 1
ATOM 2769 C C . ARG A 1 350 ? -27.553 5.429 14.328 1.00 94.38 350 ARG A C 1
ATOM 2771 O O . ARG A 1 350 ? -27.996 4.357 14.722 1.00 94.38 350 ARG A O 1
ATOM 2778 N N . THR A 1 351 ? -28.324 6.333 13.717 1.00 93.25 351 THR A N 1
ATOM 2779 C CA . THR A 1 351 ? -29.764 6.130 13.482 1.00 93.25 351 THR A CA 1
ATOM 2780 C C . THR A 1 351 ? -30.046 4.947 12.555 1.00 93.25 351 THR A C 1
ATOM 2782 O O . THR A 1 351 ? -30.913 4.136 12.870 1.00 93.25 351 THR A O 1
ATOM 2785 N N . MET A 1 352 ? -29.308 4.809 11.447 1.00 92.25 352 MET A N 1
ATOM 2786 C CA . MET A 1 352 ? -29.450 3.687 10.506 1.00 92.25 352 MET A CA 1
ATOM 2787 C C . MET A 1 352 ? -29.279 2.334 11.202 1.00 92.25 352 MET A C 1
ATOM 2789 O O . MET A 1 352 ? -30.010 1.391 10.910 1.00 92.25 352 MET A O 1
ATOM 2793 N N . TYR A 1 353 ? -28.342 2.255 12.146 1.00 90.38 353 TYR A N 1
ATOM 2794 C CA . TYR A 1 353 ? -28.087 1.053 12.929 1.00 90.38 353 TYR A CA 1
ATOM 2795 C C . TYR A 1 353 ? -28.785 1.058 14.292 1.00 90.38 353 TYR A C 1
ATOM 2797 O O . TYR A 1 353 ? -28.415 0.258 15.140 1.00 90.38 353 TYR A O 1
ATOM 2805 N N . GLY A 1 354 ? -29.782 1.914 14.529 1.00 89.62 354 GLY A N 1
ATOM 2806 C CA . GLY A 1 354 ? -30.581 1.895 15.760 1.00 89.62 354 GLY A CA 1
ATOM 2807 C C . GLY A 1 354 ? -29.787 2.093 17.056 1.00 89.62 354 GLY A C 1
ATOM 2808 O O . GLY A 1 354 ? -30.209 1.591 18.090 1.00 89.62 354 GLY A O 1
ATOM 2809 N N . VAL A 1 355 ? -28.647 2.788 16.999 1.00 90.88 355 VAL A N 1
ATOM 2810 C CA . VAL A 1 355 ? -27.795 3.094 18.156 1.00 90.88 355 VAL A CA 1
ATOM 2811 C C . VAL A 1 355 ? -28.093 4.510 18.648 1.00 90.88 355 VAL A C 1
ATOM 2813 O O . VAL A 1 355 ? -28.048 5.476 17.879 1.00 90.88 355 VAL A O 1
ATOM 2816 N N . GLY A 1 356 ? -28.392 4.651 19.936 1.00 88.88 356 GLY A N 1
ATOM 2817 C CA . GLY A 1 356 ? -28.624 5.932 20.600 1.00 88.88 356 GLY A CA 1
ATOM 2818 C C . GLY A 1 356 ? -27.367 6.806 20.675 1.00 88.88 356 GLY A C 1
ATOM 2819 O O . GLY A 1 356 ? -26.239 6.333 20.562 1.00 88.88 356 GLY A O 1
ATOM 2820 N N . GLN A 1 357 ? -27.535 8.114 20.904 1.00 83.88 357 GLN A N 1
ATOM 2821 C CA . GLN A 1 357 ? -26.393 9.043 20.936 1.00 83.88 357 GLN A CA 1
ATOM 2822 C C . GLN A 1 357 ? -25.471 8.866 22.155 1.00 83.88 357 GLN A C 1
ATOM 2824 O O . GLN A 1 357 ? -24.298 9.236 22.102 1.00 83.88 357 GLN A O 1
ATOM 2829 N N . THR A 1 358 ? -25.983 8.280 23.233 1.00 84.75 358 THR A N 1
ATOM 2830 C CA . THR A 1 358 ? -25.244 7.987 24.470 1.00 84.75 358 THR A CA 1
ATOM 2831 C C . THR A 1 358 ? -24.751 6.540 24.539 1.00 84.75 358 THR A C 1
ATOM 2833 O O . THR A 1 358 ? -24.025 6.177 25.461 1.00 84.75 358 THR A O 1
ATOM 2836 N N . GLU A 1 359 ? -25.139 5.705 23.573 1.00 91.06 359 GLU A N 1
ATOM 2837 C CA . GLU A 1 359 ? -24.791 4.289 23.531 1.00 91.06 359 GLU A CA 1
ATOM 2838 C C . GLU A 1 359 ? -23.402 4.065 22.943 1.00 91.06 359 GLU A C 1
ATOM 2840 O O . GLU A 1 359 ? -23.047 4.659 21.926 1.00 91.06 359 GLU A O 1
ATOM 2845 N N . LYS A 1 360 ? -22.623 3.172 23.557 1.00 93.06 360 LYS A N 1
ATOM 2846 C CA . LYS A 1 360 ? -21.232 2.927 23.162 1.00 93.06 360 LYS A CA 1
ATOM 2847 C C . LYS A 1 360 ? -21.183 2.113 21.871 1.00 93.06 360 LYS A C 1
ATOM 2849 O O . LYS A 1 360 ? -21.589 0.946 21.862 1.00 93.06 360 LYS A O 1
ATOM 2854 N N . LEU A 1 361 ? -20.649 2.713 20.811 1.00 95.50 361 LEU A N 1
ATOM 2855 C CA . LEU A 1 361 ? -20.469 2.101 19.495 1.00 95.50 361 LEU A CA 1
ATOM 2856 C C . LEU A 1 361 ? -18.980 1.911 19.192 1.00 95.50 361 LEU A C 1
ATOM 2858 O O . LEU A 1 361 ? -18.190 2.846 19.318 1.00 95.50 361 LEU A O 1
ATOM 2862 N N . VAL A 1 362 ? -18.580 0.712 18.769 1.00 96.81 362 VAL A N 1
ATOM 2863 C CA . VAL A 1 362 ? -17.167 0.392 18.496 1.00 96.81 362 VAL A CA 1
ATOM 2864 C C . VAL A 1 362 ? -16.952 -0.096 17.069 1.00 96.81 362 VAL A C 1
ATOM 2866 O O . VAL A 1 362 ? -17.732 -0.894 16.556 1.00 96.81 362 VAL A O 1
ATOM 2869 N N . ALA A 1 363 ? -15.877 0.355 16.423 1.00 96.88 363 ALA A N 1
ATOM 2870 C CA . ALA A 1 363 ? -15.435 -0.202 15.148 1.00 96.88 363 ALA A CA 1
ATOM 2871 C C . ALA A 1 363 ? -14.496 -1.394 15.386 1.00 96.88 363 ALA A C 1
ATOM 2873 O O . ALA A 1 363 ? -13.499 -1.277 16.102 1.00 96.88 363 ALA A O 1
ATOM 2874 N N . LEU A 1 364 ? -14.785 -2.530 14.758 1.00 95.94 364 LEU A N 1
ATOM 2875 C CA . LEU A 1 364 ? -13.903 -3.692 14.701 1.00 95.94 364 LEU A CA 1
ATOM 2876 C C . LEU A 1 364 ? -13.261 -3.767 13.320 1.00 95.94 364 LEU A C 1
ATOM 2878 O O . LEU A 1 364 ? -13.948 -3.960 12.320 1.00 95.94 364 LEU A O 1
ATOM 2882 N N . LEU A 1 365 ? -11.938 -3.651 13.267 1.00 93.94 365 LEU A N 1
ATOM 2883 C CA . LEU A 1 365 ? -11.173 -3.647 12.022 1.00 93.94 365 LEU A CA 1
ATOM 2884 C C . LEU A 1 365 ? -10.188 -4.830 12.053 1.00 93.94 365 LEU A C 1
ATOM 2886 O O . LEU A 1 365 ? -9.006 -4.641 12.350 1.00 93.94 365 LEU A O 1
ATOM 2890 N N . PRO A 1 366 ? -10.666 -6.071 11.805 1.00 88.88 366 PRO A N 1
ATOM 2891 C CA . PRO A 1 366 ? -9.910 -7.311 12.025 1.00 88.88 366 PRO A CA 1
ATOM 2892 C C . PRO A 1 366 ? -8.839 -7.601 10.960 1.00 88.88 366 PRO A C 1
ATOM 2894 O O . PRO A 1 366 ? -8.227 -8.667 10.985 1.00 88.88 366 PRO A O 1
ATOM 2897 N N . GLY A 1 367 ? -8.607 -6.666 10.037 1.00 85.44 367 GLY A N 1
ATOM 2898 C CA . GLY A 1 367 ? -7.656 -6.803 8.940 1.00 85.44 367 GLY A CA 1
ATOM 2899 C C . GLY A 1 367 ? -8.307 -7.212 7.619 1.00 85.44 367 GLY A C 1
ATOM 2900 O O . GLY A 1 367 ? -9.508 -7.470 7.536 1.00 85.44 367 GLY A O 1
ATOM 2901 N N . SER A 1 368 ? -7.498 -7.235 6.564 1.00 78.06 368 SER A N 1
ATOM 2902 C CA . SER A 1 368 ? -7.937 -7.547 5.195 1.00 78.06 368 SER A CA 1
ATOM 2903 C C . SER A 1 368 ? -7.595 -8.974 4.775 1.00 78.06 368 SER A C 1
ATOM 2905 O O . SER A 1 368 ? -8.074 -9.443 3.743 1.00 78.06 368 SER A O 1
ATOM 2907 N N . ARG A 1 369 ? -6.770 -9.673 5.565 1.00 77.81 369 ARG A N 1
ATOM 2908 C CA . ARG A 1 369 ? -6.283 -11.022 5.260 1.00 77.81 369 ARG A CA 1
ATOM 2909 C C . ARG A 1 369 ? -6.979 -12.070 6.121 1.00 77.81 369 ARG A C 1
ATOM 2911 O O . ARG A 1 369 ? -7.190 -11.871 7.315 1.00 77.81 369 ARG A O 1
ATOM 2918 N N . THR A 1 370 ? -7.223 -13.249 5.552 1.00 79.50 370 THR A N 1
ATOM 2919 C CA . THR A 1 370 ? -7.865 -14.390 6.234 1.00 79.50 370 THR A CA 1
ATOM 2920 C C . THR A 1 370 ? -7.209 -14.735 7.572 1.00 79.50 370 THR A C 1
ATOM 2922 O O . THR A 1 370 ? -7.901 -14.995 8.552 1.00 79.50 370 THR A O 1
ATOM 2925 N N . GLN A 1 371 ? -5.874 -14.715 7.645 1.00 76.81 371 GLN A N 1
ATOM 2926 C CA . GLN A 1 371 ? -5.140 -15.000 8.882 1.00 76.81 371 GLN A CA 1
ATOM 2927 C C . GLN A 1 371 ? -5.300 -13.910 9.944 1.00 76.81 371 GLN A C 1
ATOM 2929 O O . GLN A 1 371 ? -5.369 -14.237 11.127 1.00 76.81 371 GLN A O 1
ATOM 2934 N N . GLU A 1 372 ? -5.336 -12.635 9.548 1.00 83.12 372 GLU A N 1
ATOM 2935 C CA . GLU A 1 372 ? -5.577 -11.530 10.480 1.00 83.12 372 GLU A CA 1
ATOM 2936 C C . GLU A 1 372 ? -6.963 -11.704 11.085 1.00 83.12 372 GLU A C 1
ATOM 2938 O O . GLU A 1 372 ? -7.087 -11.848 12.299 1.00 83.12 372 GLU A O 1
ATOM 2943 N N . VAL A 1 373 ? -7.971 -11.875 10.238 1.00 87.44 373 VAL A N 1
ATOM 2944 C CA . VAL A 1 373 ? -9.350 -12.097 10.670 1.00 87.44 373 VAL A CA 1
ATOM 2945 C C . VAL A 1 373 ? -9.454 -13.319 11.590 1.00 87.44 373 VAL A C 1
ATOM 2947 O O . VAL A 1 373 ? -9.976 -13.217 12.700 1.00 87.44 373 VAL A O 1
ATOM 2950 N N . SER A 1 374 ? -8.860 -14.449 11.202 1.00 85.81 374 SER A N 1
ATOM 2951 C CA . SER A 1 374 ? -8.909 -15.695 11.982 1.00 85.81 374 SER A CA 1
ATOM 2952 C C . SER A 1 374 ? -8.202 -15.591 13.341 1.00 85.81 374 SER A C 1
ATOM 2954 O O . SER A 1 374 ? -8.615 -16.237 14.300 1.00 85.81 374 SER A O 1
ATOM 2956 N N . SER A 1 375 ? -7.132 -14.795 13.442 1.00 84.12 375 SER A N 1
ATOM 2957 C CA . SER A 1 375 ? -6.376 -14.596 14.689 1.00 84.12 375 SER A CA 1
ATOM 2958 C C . SER A 1 375 ? -6.996 -13.556 15.630 1.00 84.12 375 SER A C 1
ATOM 2960 O O . SER A 1 375 ? -6.660 -13.559 16.817 1.00 84.12 375 SER A O 1
ATOM 2962 N N . HIS A 1 376 ? -7.841 -12.652 15.119 1.00 90.19 376 HIS A N 1
ATOM 2963 C CA . HIS A 1 376 ? -8.331 -11.490 15.871 1.00 90.19 376 HIS A CA 1
ATOM 2964 C C . HIS A 1 376 ? -9.823 -11.532 16.190 1.00 90.19 376 HIS A C 1
ATOM 2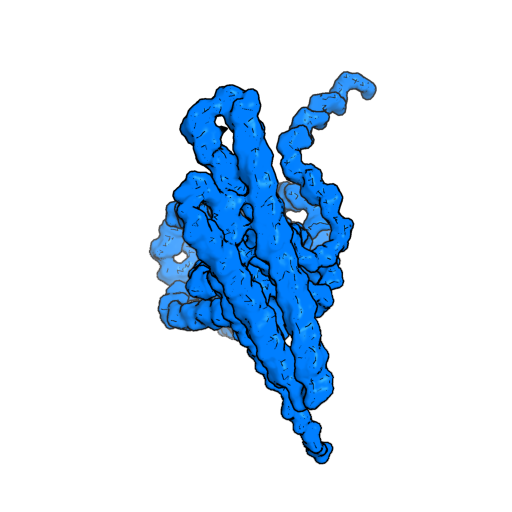966 O O . HIS A 1 376 ? -10.190 -11.030 17.247 1.00 90.19 376 HIS A O 1
ATOM 2972 N N . LEU A 1 377 ? -10.678 -12.135 15.351 1.00 91.38 377 LEU A N 1
ATOM 2973 C CA . LEU A 1 377 ? -12.131 -12.123 15.586 1.00 91.38 377 LEU A CA 1
ATOM 2974 C C . LEU A 1 377 ? -12.505 -12.673 16.965 1.00 91.38 377 LEU A C 1
ATOM 2976 O O . LEU A 1 377 ? -13.226 -12.010 17.705 1.00 91.38 377 LEU A O 1
ATOM 2980 N N . GLY A 1 378 ? -11.955 -13.829 17.349 1.00 91.94 378 GLY A N 1
ATOM 2981 C CA . GLY A 1 378 ? -12.230 -14.415 18.664 1.00 91.94 378 GLY A CA 1
ATOM 2982 C C . GLY A 1 378 ? -11.793 -13.528 19.825 1.00 91.94 378 GLY A C 1
ATOM 2983 O O . GLY A 1 378 ? -12.549 -13.345 20.776 1.00 91.94 378 GLY A O 1
ATOM 2984 N N . LEU A 1 379 ? -10.619 -12.904 19.707 1.00 92.12 379 LEU A N 1
ATOM 2985 C CA . LEU A 1 379 ? -10.122 -11.953 20.698 1.00 92.12 379 LEU A CA 1
ATOM 2986 C C . LEU A 1 379 ? -11.021 -10.713 20.788 1.00 92.12 379 LEU A C 1
ATOM 2988 O O . LEU A 1 379 ? -11.354 -10.280 21.885 1.00 92.12 379 LEU A O 1
ATOM 2992 N N . PHE A 1 380 ? -11.431 -10.147 19.651 1.00 94.62 380 PHE A N 1
ATOM 2993 C CA . PHE A 1 380 ? -12.313 -8.981 19.622 1.00 94.62 380 PHE A CA 1
ATOM 2994 C C . PHE A 1 380 ? -13.660 -9.297 20.264 1.00 94.62 380 PHE A C 1
ATOM 2996 O O . PHE A 1 380 ? -14.117 -8.528 21.103 1.00 94.62 380 PHE A O 1
ATOM 3003 N N . PHE A 1 381 ? -14.258 -10.445 19.948 1.00 94.75 381 PHE A N 1
ATOM 3004 C CA . PHE A 1 381 ? -15.523 -10.872 20.547 1.00 94.75 381 PHE A CA 1
ATOM 3005 C C . PHE A 1 381 ? -15.385 -11.086 22.055 1.00 94.75 381 PHE A C 1
ATOM 3007 O O . PHE A 1 381 ? -16.246 -10.656 22.816 1.00 94.75 381 PHE A O 1
ATOM 3014 N N . GLU A 1 382 ? -14.284 -11.683 22.516 1.00 94.00 382 GLU A N 1
ATOM 3015 C CA . GLU A 1 382 ? -14.015 -11.839 23.946 1.00 94.00 382 GLU A CA 1
ATOM 3016 C C . GLU A 1 382 ? -13.872 -10.487 24.661 1.00 94.00 382 GLU A C 1
ATOM 3018 O O . GLU A 1 382 ? -14.462 -10.286 25.723 1.00 94.00 382 GLU A O 1
ATOM 3023 N N . VAL A 1 383 ? -13.171 -9.528 24.049 1.00 95.12 383 VAL A N 1
ATOM 3024 C CA . VAL A 1 383 ? -13.069 -8.154 24.560 1.00 95.12 383 VAL A CA 1
ATOM 3025 C C . VAL A 1 383 ? -14.443 -7.488 24.618 1.00 95.12 383 VAL A C 1
ATOM 3027 O O . VAL A 1 383 ? -14.762 -6.849 25.623 1.00 95.12 383 VAL A O 1
ATOM 3030 N N . LEU A 1 384 ? -15.276 -7.657 23.587 1.00 94.81 384 LEU A N 1
ATOM 3031 C CA . LEU A 1 384 ? -16.622 -7.087 23.558 1.00 94.81 384 LEU A CA 1
ATOM 3032 C C . LEU A 1 384 ? -17.532 -7.711 24.615 1.00 94.81 384 LEU A C 1
ATOM 3034 O O . LEU A 1 384 ? -18.253 -6.973 25.263 1.00 94.81 384 LEU A O 1
ATOM 3038 N N . ARG A 1 385 ? -17.450 -9.018 24.892 1.00 93.75 385 ARG A N 1
ATOM 3039 C CA . ARG A 1 385 ? -18.216 -9.636 25.998 1.00 93.75 385 ARG A CA 1
ATOM 3040 C C . ARG A 1 385 ? -17.861 -9.057 27.361 1.00 93.75 385 ARG A C 1
ATOM 3042 O O . ARG A 1 385 ? -18.699 -8.992 28.253 1.00 93.75 385 ARG A O 1
ATOM 3049 N N . GLN A 1 386 ? -16.601 -8.675 27.537 1.00 93.81 386 GLN A N 1
ATOM 3050 C CA . GLN A 1 386 ? -16.131 -8.061 28.773 1.00 93.81 386 GLN A CA 1
ATOM 3051 C C . GLN A 1 386 ? -16.463 -6.566 28.831 1.00 93.81 386 GLN A C 1
ATOM 3053 O O . GLN A 1 386 ? -16.373 -5.966 29.900 1.00 93.81 386 GLN A O 1
ATOM 3058 N N . THR A 1 387 ? -16.835 -5.939 27.716 1.00 89.50 387 THR A N 1
ATOM 3059 C CA . THR A 1 387 ? -17.043 -4.493 27.626 1.00 89.50 387 THR A CA 1
ATOM 3060 C C . THR A 1 387 ? -18.522 -4.190 27.426 1.00 89.50 387 THR A C 1
ATOM 3062 O O . THR A 1 387 ? -19.168 -4.779 26.576 1.00 89.50 387 THR A O 1
ATOM 3065 N N . SER A 1 388 ? -19.085 -3.239 28.169 1.00 84.88 388 SER A N 1
ATOM 3066 C CA . SER A 1 388 ? -20.492 -2.844 27.998 1.00 84.88 388 SER A CA 1
ATOM 3067 C C . SER A 1 388 ? -20.694 -1.980 26.741 1.00 84.88 388 SER A C 1
ATOM 3069 O O . SER A 1 388 ? -21.009 -0.796 26.848 1.00 84.88 388 SER A O 1
ATOM 3071 N N . VAL A 1 389 ? -20.429 -2.538 25.557 1.00 88.75 389 VAL A N 1
ATOM 3072 C CA . VAL A 1 389 ? -20.721 -1.915 24.258 1.00 88.75 389 VAL A CA 1
ATOM 3073 C C . VAL A 1 389 ? -22.149 -2.245 23.838 1.00 88.75 389 VAL A C 1
ATOM 3075 O O . VAL A 1 389 ? -22.597 -3.372 24.030 1.00 88.75 389 VAL A O 1
ATOM 3078 N N . SER A 1 390 ? -22.861 -1.279 23.259 1.00 87.75 390 SER A N 1
ATOM 3079 C CA . SER A 1 390 ? -24.223 -1.515 22.766 1.00 87.75 390 SER A CA 1
ATOM 3080 C C . SER A 1 390 ? -24.200 -2.275 21.443 1.00 87.75 390 SER A C 1
ATOM 3082 O O . SER A 1 390 ? -24.985 -3.193 21.238 1.00 87.75 390 SER A O 1
ATOM 3084 N N . ARG A 1 391 ? -23.278 -1.903 20.548 1.00 93.69 391 ARG A N 1
ATOM 3085 C CA . ARG A 1 391 ? -23.129 -2.510 19.223 1.00 93.69 391 ARG A CA 1
ATOM 3086 C C . ARG A 1 391 ? -21.711 -2.327 18.702 1.00 93.69 391 ARG A C 1
ATOM 3088 O O . ARG A 1 391 ? -21.021 -1.365 19.047 1.00 93.69 391 ARG A O 1
ATOM 3095 N N . ALA A 1 392 ? -21.292 -3.232 17.831 1.00 96.00 392 ALA A N 1
ATOM 3096 C CA . ALA A 1 392 ? -20.065 -3.113 17.065 1.00 96.00 392 ALA A CA 1
ATOM 3097 C C . ALA A 1 392 ? -20.351 -3.029 15.563 1.00 96.00 392 ALA A C 1
ATOM 3099 O O . ALA A 1 392 ? -21.149 -3.799 15.031 1.00 96.00 392 ALA A O 1
ATOM 3100 N N . LEU A 1 393 ? -19.671 -2.120 14.867 1.00 96.00 393 LEU A N 1
ATOM 3101 C CA . LEU A 1 393 ? -19.630 -2.092 13.407 1.00 96.00 393 LEU A CA 1
ATOM 3102 C C . LEU A 1 393 ? -18.357 -2.794 12.943 1.00 96.00 393 LEU A C 1
ATOM 3104 O O . LEU A 1 393 ? -17.267 -2.473 13.416 1.00 96.00 393 LEU A O 1
ATOM 3108 N N . LEU A 1 394 ? -18.478 -3.730 12.006 1.00 95.00 394 LEU A N 1
ATOM 3109 C CA . LEU A 1 394 ? -17.352 -4.496 11.476 1.00 95.00 394 LEU A CA 1
ATOM 3110 C C . LEU A 1 394 ? -17.230 -4.266 9.963 1.00 95.00 394 LEU A C 1
ATOM 3112 O O . LEU A 1 394 ? -17.808 -5.021 9.173 1.00 95.00 394 LEU A O 1
ATOM 3116 N N . PRO A 1 395 ? -16.502 -3.212 9.541 1.00 92.38 395 PRO A N 1
ATOM 3117 C CA . PRO A 1 395 ? -16.100 -3.038 8.153 1.00 92.38 395 PRO A CA 1
ATOM 3118 C C . PRO A 1 395 ? -15.197 -4.186 7.687 1.00 92.38 395 PRO A C 1
ATOM 3120 O O . PRO A 1 395 ? -14.178 -4.464 8.322 1.00 92.38 395 PRO A O 1
ATOM 3123 N N . TYR A 1 396 ? -15.531 -4.833 6.569 1.00 87.12 396 TYR A N 1
ATOM 3124 C CA . TYR A 1 396 ? -14.769 -5.977 6.047 1.00 87.12 396 TYR A CA 1
ATOM 3125 C C . TYR A 1 396 ? -14.319 -5.805 4.593 1.00 87.12 396 TYR A C 1
ATOM 3127 O O . TYR A 1 396 ? -15.025 -5.231 3.771 1.00 87.12 396 TYR A O 1
ATOM 3135 N N . ALA A 1 397 ? -13.157 -6.357 4.239 1.00 80.06 397 ALA A N 1
ATOM 3136 C CA . ALA A 1 397 ? -12.742 -6.464 2.840 1.00 80.06 397 ALA A CA 1
ATOM 3137 C C . ALA A 1 397 ? -13.429 -7.662 2.158 1.00 80.06 397 ALA A C 1
ATOM 3139 O O . ALA A 1 397 ? -13.610 -8.708 2.786 1.00 80.06 397 ALA A O 1
ATOM 3140 N N . SER A 1 398 ? -13.766 -7.547 0.867 1.00 78.06 398 SER A N 1
ATOM 3141 C CA . SER A 1 398 ? -14.455 -8.605 0.104 1.00 78.06 398 SER A CA 1
ATOM 3142 C C . SER A 1 398 ? -13.847 -10.011 0.263 1.00 78.06 398 SER A C 1
ATOM 3144 O O . SER A 1 398 ? -14.619 -10.942 0.501 1.00 78.06 398 SER A O 1
ATOM 3146 N N . PRO A 1 399 ? -12.507 -10.204 0.241 1.00 76.06 399 PRO A N 1
ATOM 3147 C CA . PRO A 1 399 ? -11.908 -11.542 0.324 1.00 76.06 399 PRO A CA 1
ATOM 3148 C C . PRO A 1 399 ? -12.143 -12.281 1.651 1.00 76.06 399 PRO A C 1
ATOM 3150 O O . PRO A 1 399 ? -12.007 -13.500 1.708 1.00 76.06 399 PRO A O 1
ATOM 3153 N N . VAL A 1 400 ? -12.474 -11.563 2.730 1.00 83.12 400 VAL A N 1
ATOM 3154 C CA . VAL A 1 400 ? -12.668 -12.139 4.075 1.00 83.12 400 VAL A CA 1
ATOM 3155 C C . VAL A 1 400 ? -14.129 -12.159 4.517 1.00 83.12 400 VAL A C 1
ATOM 3157 O O . VAL A 1 400 ? -14.423 -12.592 5.631 1.00 83.12 400 VAL A O 1
ATOM 3160 N N . ARG A 1 401 ? -15.048 -11.724 3.647 1.00 87.25 401 ARG A N 1
ATOM 3161 C CA . ARG A 1 401 ? -16.481 -11.618 3.937 1.00 87.25 401 ARG A CA 1
ATOM 3162 C C . ARG A 1 401 ? -17.067 -12.917 4.488 1.00 87.25 401 ARG A C 1
ATOM 3164 O O . ARG A 1 401 ? -17.637 -12.904 5.571 1.00 87.25 401 ARG A O 1
ATOM 3171 N N . SER A 1 402 ? -16.897 -14.022 3.762 1.00 87.12 402 SER A N 1
ATOM 3172 C CA . SER A 1 402 ? -17.487 -15.317 4.124 1.00 87.12 402 SER A CA 1
ATOM 3173 C C . SER A 1 402 ? -16.986 -15.820 5.475 1.00 87.12 402 SER A C 1
ATOM 3175 O O . SER A 1 402 ? -17.773 -16.269 6.298 1.00 87.12 402 SER A O 1
ATOM 3177 N N . LEU A 1 403 ? -15.687 -15.663 5.749 1.00 88.56 403 LEU A N 1
ATOM 3178 C CA . LEU A 1 403 ? -15.094 -16.028 7.035 1.00 88.56 403 LEU A CA 1
ATOM 3179 C C . LEU A 1 403 ? -15.726 -15.247 8.198 1.00 88.56 403 LEU A C 1
ATOM 3181 O O . LEU A 1 403 ? -15.958 -15.812 9.266 1.00 88.56 403 LEU A O 1
ATOM 3185 N N . ILE A 1 404 ? -15.979 -13.952 7.999 1.00 91.31 404 ILE A N 1
ATOM 3186 C CA . ILE A 1 404 ? -16.583 -13.087 9.016 1.00 91.31 404 ILE A CA 1
ATOM 3187 C C . ILE A 1 404 ? -18.062 -13.435 9.202 1.00 91.31 404 ILE A C 1
ATOM 3189 O O . ILE A 1 404 ? -18.496 -13.597 10.340 1.00 91.31 404 ILE A O 1
ATOM 3193 N N . GLU A 1 405 ? -18.817 -13.597 8.112 1.00 92.00 405 GLU A N 1
ATOM 3194 C CA . GLU A 1 405 ? -20.227 -14.008 8.149 1.00 92.00 405 GLU A CA 1
ATOM 3195 C C . GLU A 1 405 ? -20.392 -15.348 8.883 1.00 92.00 405 GLU A C 1
ATOM 3197 O O . GLU A 1 405 ? -21.202 -15.444 9.808 1.00 92.00 405 GLU A O 1
ATOM 3202 N N . ASP A 1 406 ? -19.563 -16.344 8.560 1.00 92.19 406 ASP A N 1
ATOM 3203 C CA . ASP A 1 406 ? -19.562 -17.654 9.218 1.00 92.19 406 ASP A CA 1
ATOM 3204 C C . ASP A 1 406 ? -19.235 -17.559 10.712 1.00 92.19 406 ASP A C 1
ATOM 3206 O O . ASP A 1 406 ? -19.820 -18.278 11.529 1.00 92.19 406 ASP A O 1
ATOM 3210 N N . TYR A 1 407 ? -18.283 -16.700 11.086 1.00 92.69 407 TYR A N 1
ATOM 3211 C CA . TYR A 1 407 ? -17.908 -16.498 12.483 1.00 92.69 407 TYR A CA 1
ATOM 3212 C C . TYR A 1 407 ? -19.048 -15.833 13.267 1.00 92.69 407 TYR A C 1
ATOM 3214 O O . TYR A 1 407 ? -19.468 -16.351 14.303 1.00 92.69 407 TYR A O 1
ATOM 3222 N N . CYS A 1 408 ? -19.602 -14.734 12.746 1.00 91.62 408 CYS A N 1
ATOM 3223 C CA . CYS A 1 408 ? -20.725 -14.009 13.346 1.00 91.62 408 CYS A CA 1
ATOM 3224 C C . CYS A 1 408 ? -21.998 -14.866 13.441 1.00 91.62 408 CYS A C 1
ATOM 3226 O O . CYS A 1 408 ? -22.748 -14.752 14.407 1.00 91.62 408 CYS A O 1
ATOM 3228 N N . ALA A 1 409 ? -22.245 -15.752 12.473 1.00 91.19 409 ALA A N 1
ATOM 3229 C CA . ALA A 1 409 ? -23.385 -16.666 12.514 1.00 91.19 409 ALA A CA 1
ATOM 3230 C C . ALA A 1 409 ? -23.268 -17.704 13.644 1.00 91.19 409 ALA A C 1
ATOM 3232 O O . ALA A 1 409 ? -24.282 -18.077 14.243 1.00 91.19 409 ALA A O 1
ATOM 3233 N N . LYS A 1 410 ? -22.042 -18.159 13.938 1.00 92.88 410 LYS A N 1
ATOM 3234 C CA . LYS A 1 410 ? -21.746 -19.134 15.001 1.00 92.88 410 LYS A CA 1
ATOM 3235 C C . LYS A 1 410 ? -21.734 -18.500 16.388 1.00 92.88 410 LYS A C 1
ATOM 3237 O O . LYS A 1 410 ? -22.180 -19.127 17.345 1.00 92.88 410 LYS A O 1
ATOM 3242 N N . ASP A 1 411 ? -21.226 -17.280 16.500 1.00 91.38 411 ASP A N 1
ATOM 3243 C CA . ASP A 1 411 ? -21.037 -16.586 17.769 1.00 91.38 411 ASP A CA 1
ATOM 3244 C C . ASP A 1 411 ? -21.968 -15.370 17.879 1.00 91.38 411 ASP A C 1
ATOM 3246 O O . ASP A 1 411 ? -21.610 -14.253 17.521 1.00 91.38 411 ASP A O 1
ATOM 3250 N N . LYS A 1 412 ? -23.178 -15.589 18.406 1.00 89.69 412 LYS A N 1
ATOM 3251 C CA . LYS A 1 412 ? -24.203 -14.541 18.598 1.00 89.69 412 LYS A CA 1
ATOM 3252 C C . LYS A 1 412 ? -24.129 -13.841 19.957 1.00 89.69 412 LYS A C 1
ATOM 3254 O O . LYS A 1 412 ? -25.085 -13.199 20.379 1.00 89.69 412 LYS A O 1
ATOM 3259 N N . SER A 1 413 ? -23.028 -14.015 20.684 1.00 89.06 413 SER A N 1
ATOM 3260 C CA . SER A 1 413 ? -22.887 -13.491 22.050 1.00 89.06 413 SER A CA 1
ATOM 3261 C C . SER A 1 413 ? -22.665 -11.975 22.123 1.00 89.06 413 SER A C 1
ATOM 3263 O O . SER A 1 413 ? -22.701 -11.411 23.213 1.00 89.06 413 SER A O 1
ATOM 3265 N N . VAL A 1 414 ? -22.417 -11.327 20.984 1.00 91.25 414 VAL A N 1
ATOM 3266 C CA . VAL A 1 414 ? -22.174 -9.887 20.856 1.00 91.25 414 VAL A CA 1
ATOM 3267 C C . VAL A 1 414 ? -22.964 -9.340 19.667 1.00 91.25 414 VAL A C 1
ATOM 3269 O O . VAL A 1 414 ? -23.106 -10.020 18.650 1.00 91.25 414 VAL A O 1
ATOM 3272 N N . ASP A 1 415 ? -23.474 -8.114 19.788 1.00 92.06 415 ASP A N 1
ATOM 3273 C CA . ASP A 1 415 ? -24.217 -7.453 18.712 1.00 92.06 415 ASP A CA 1
ATOM 3274 C C . ASP A 1 415 ? -23.250 -6.801 17.712 1.00 92.06 415 ASP A C 1
ATOM 3276 O O . ASP A 1 415 ? -22.608 -5.785 18.004 1.00 92.06 415 ASP A O 1
ATOM 3280 N N . VAL A 1 416 ? -23.112 -7.417 16.536 1.00 93.88 416 VAL A N 1
ATOM 3281 C CA . VAL A 1 416 ? -22.183 -7.002 15.478 1.00 93.88 416 VAL A CA 1
ATOM 3282 C C . VAL A 1 416 ? -22.949 -6.784 14.182 1.00 93.88 416 VAL A C 1
ATOM 3284 O O . VAL A 1 416 ? -23.624 -7.680 13.681 1.00 93.88 416 VAL A O 1
ATOM 3287 N N . THR A 1 417 ? -22.781 -5.605 13.592 1.00 94.00 417 THR A N 1
ATOM 3288 C CA . THR A 1 417 ? -23.283 -5.285 12.257 1.00 94.00 417 THR A CA 1
ATOM 3289 C C . THR A 1 417 ? -22.144 -5.295 11.248 1.00 94.00 417 THR A C 1
ATOM 3291 O O . THR A 1 417 ? -21.155 -4.572 11.393 1.00 94.00 417 THR A O 1
ATOM 3294 N N . LEU A 1 418 ? -22.290 -6.113 10.208 1.00 93.81 418 LEU A N 1
ATOM 3295 C CA . LEU A 1 418 ? -21.319 -6.203 9.124 1.00 93.81 418 LEU A CA 1
ATOM 3296 C C . LEU A 1 418 ? -21.510 -5.041 8.155 1.00 93.81 418 LEU A C 1
ATOM 3298 O O . LEU A 1 418 ? -22.603 -4.838 7.628 1.00 93.81 418 LEU A O 1
ATOM 3302 N N . VAL A 1 419 ? -20.433 -4.309 7.889 1.00 90.38 419 VAL A N 1
ATOM 3303 C CA . VAL A 1 419 ? -20.433 -3.193 6.942 1.00 90.38 419 VAL A CA 1
ATOM 3304 C C . VAL A 1 419 ? -19.514 -3.562 5.779 1.00 90.38 419 VAL A C 1
ATOM 3306 O O . VAL A 1 419 ? -18.360 -3.919 6.020 1.00 90.38 419 VAL A O 1
ATOM 3309 N N . PRO A 1 420 ? -19.965 -3.493 4.515 1.00 84.19 420 PRO A N 1
ATOM 3310 C CA . PRO A 1 420 ? -19.057 -3.623 3.380 1.00 84.19 420 PRO A CA 1
ATOM 3311 C C . PRO A 1 420 ? -17.936 -2.585 3.508 1.00 84.19 420 PRO A C 1
ATOM 3313 O O . PRO A 1 420 ? -18.205 -1.386 3.565 1.00 84.19 420 PRO A O 1
ATOM 3316 N N . GLY A 1 421 ? -16.693 -3.038 3.634 1.00 72.44 421 GLY A N 1
ATOM 3317 C CA . GLY A 1 421 ? -15.535 -2.177 3.851 1.00 72.44 421 GLY A CA 1
ATOM 3318 C C . GLY A 1 421 ? -15.005 -1.542 2.565 1.00 72.44 421 GLY A C 1
ATOM 3319 O O . GLY A 1 421 ? -15.487 -1.801 1.465 1.00 72.44 421 GLY A O 1
ATOM 3320 N N . GLY A 1 422 ? -13.970 -0.714 2.727 1.00 69.00 422 GLY A N 1
ATOM 3321 C CA . GLY A 1 422 ? -13.378 0.076 1.647 1.00 69.00 422 GLY A CA 1
ATOM 3322 C C . GLY A 1 422 ? -14.155 1.360 1.333 1.00 69.00 422 GLY A C 1
ATOM 3323 O O . GLY A 1 422 ? -15.358 1.470 1.576 1.00 69.00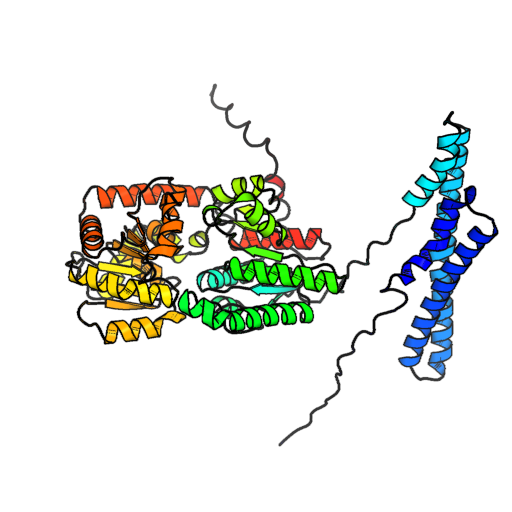 422 GLY A O 1
ATOM 3324 N N . GLY A 1 423 ? -13.440 2.359 0.810 1.00 74.81 423 GLY A N 1
ATOM 3325 C CA . GLY A 1 423 ? -14.021 3.625 0.357 1.00 74.81 423 GLY A CA 1
ATOM 3326 C C . GLY A 1 423 ? -14.843 4.357 1.425 1.00 74.81 423 GLY A C 1
ATOM 3327 O O . GLY A 1 423 ? -14.445 4.448 2.586 1.00 74.81 423 GLY A O 1
ATOM 3328 N N . ALA A 1 424 ? -15.996 4.892 1.013 1.00 83.19 424 ALA A N 1
ATOM 3329 C CA . ALA A 1 424 ? -16.855 5.722 1.856 1.00 83.19 424 ALA A CA 1
ATOM 3330 C C . ALA A 1 424 ? -17.506 4.952 3.017 1.00 83.19 424 ALA A C 1
ATOM 3332 O O . ALA A 1 424 ? -17.611 5.493 4.109 1.00 83.19 424 ALA A O 1
ATOM 3333 N N . ASN A 1 425 ? -17.882 3.684 2.832 1.00 87.94 425 ASN A N 1
ATOM 3334 C CA . ASN A 1 425 ? -18.594 2.920 3.864 1.00 87.94 425 ASN A CA 1
ATOM 3335 C C . ASN A 1 425 ? -17.744 2.691 5.121 1.00 87.94 425 ASN A C 1
ATOM 3337 O O . ASN A 1 425 ? -18.240 2.806 6.240 1.00 87.94 425 ASN A O 1
ATOM 3341 N N . MET A 1 426 ? -16.453 2.381 4.944 1.00 89.75 426 MET A N 1
ATOM 3342 C CA . MET A 1 426 ? -15.528 2.231 6.071 1.00 89.75 426 MET A CA 1
ATOM 3343 C C . MET A 1 426 ? -15.322 3.565 6.795 1.00 89.75 426 MET A C 1
ATOM 3345 O O . MET A 1 426 ? -15.363 3.593 8.022 1.00 89.75 426 MET A O 1
ATOM 3349 N N . VAL A 1 427 ? -15.186 4.664 6.044 1.00 91.25 427 VAL A N 1
ATOM 3350 C CA . VAL A 1 427 ? -15.106 6.020 6.604 1.00 91.25 427 VAL A CA 1
ATOM 3351 C C . VAL A 1 427 ? -16.348 6.332 7.438 1.00 91.25 427 VAL A C 1
ATOM 3353 O O . VAL A 1 427 ? -16.224 6.657 8.612 1.00 91.25 427 VAL A O 1
ATOM 3356 N N . GLU A 1 428 ? -17.541 6.148 6.876 1.00 93.06 428 GLU A N 1
ATOM 3357 C CA . GLU A 1 428 ? -18.809 6.421 7.556 1.00 93.06 428 GLU A CA 1
ATOM 3358 C C . GLU A 1 428 ? -18.988 5.586 8.831 1.00 93.06 428 GLU A C 1
ATOM 3360 O O . GLU A 1 428 ? -19.365 6.124 9.875 1.00 93.06 428 GLU A O 1
ATOM 3365 N N . ALA A 1 429 ? -18.676 4.288 8.772 1.00 94.19 429 ALA A N 1
ATOM 3366 C CA . ALA A 1 429 ? -18.762 3.401 9.927 1.00 94.19 429 ALA A CA 1
ATOM 3367 C C . ALA A 1 429 ? -17.792 3.814 11.042 1.00 94.19 429 ALA A C 1
ATOM 3369 O O . ALA A 1 429 ? -18.191 3.893 12.201 1.00 94.19 429 ALA A O 1
ATOM 3370 N N . VAL A 1 430 ? -16.532 4.110 10.711 1.00 95.19 430 VAL A N 1
ATOM 3371 C CA . VAL A 1 430 ? -15.517 4.489 11.706 1.00 95.19 430 VAL A CA 1
ATOM 3372 C C . VAL A 1 430 ? -15.802 5.868 12.308 1.00 95.19 430 VAL A C 1
ATOM 3374 O O . VAL A 1 430 ? -15.638 6.038 13.517 1.00 95.19 430 VAL A O 1
ATOM 3377 N N . THR A 1 431 ? -16.283 6.830 11.514 1.00 94.50 431 THR A N 1
ATOM 3378 C CA . THR A 1 431 ? -16.714 8.159 11.991 1.00 94.50 431 THR A CA 1
ATOM 3379 C C . THR A 1 431 ? -17.888 8.074 12.971 1.00 94.50 431 THR A C 1
ATOM 3381 O O . THR A 1 431 ? -17.992 8.876 13.902 1.00 94.50 431 THR A O 1
ATOM 3384 N N . ALA A 1 432 ? -18.775 7.095 12.792 1.00 94.69 432 ALA A N 1
ATOM 3385 C CA . ALA A 1 432 ? -19.917 6.901 13.676 1.00 94.69 432 ALA A CA 1
ATOM 3386 C C . ALA A 1 432 ? -19.543 6.335 15.056 1.00 94.69 432 ALA A C 1
ATOM 3388 O O . ALA A 1 432 ? -20.284 6.541 16.018 1.00 94.69 432 ALA A O 1
ATOM 3389 N N . CYS A 1 433 ? -18.414 5.631 15.156 1.00 95.75 433 CYS A N 1
ATOM 3390 C CA . CYS A 1 433 ? -17.996 4.935 16.368 1.00 95.75 433 CYS A CA 1
ATOM 3391 C C . CYS A 1 433 ? -17.368 5.865 17.415 1.00 95.75 433 CYS A C 1
ATOM 3393 O O . CYS A 1 433 ? -16.811 6.920 17.115 1.00 95.75 433 CYS A O 1
ATOM 3395 N N . ASP A 1 434 ? -17.443 5.459 18.679 1.00 94.94 434 ASP A N 1
ATOM 3396 C CA . ASP A 1 434 ? -16.795 6.134 19.804 1.00 94.94 434 ASP A CA 1
ATOM 3397 C C . ASP A 1 434 ? -15.330 5.737 19.946 1.00 94.94 434 ASP A C 1
ATOM 3399 O O . ASP A 1 434 ? -14.522 6.558 20.369 1.00 94.94 434 ASP A O 1
ATOM 3403 N N . ALA A 1 435 ? -14.997 4.493 19.608 1.00 95.94 435 ALA A N 1
ATOM 3404 C CA . ALA A 1 435 ? -13.642 3.960 19.613 1.00 95.94 435 ALA A CA 1
ATOM 3405 C C . ALA A 1 435 ? -13.485 2.863 18.549 1.00 95.94 435 ALA A C 1
ATOM 3407 O O . ALA A 1 435 ? -14.475 2.346 18.021 1.00 95.94 435 ALA A O 1
ATOM 3408 N N . ALA A 1 436 ? -12.248 2.469 18.255 1.00 96.81 436 ALA A N 1
ATOM 3409 C CA . ALA A 1 436 ? -11.943 1.383 17.332 1.00 96.81 436 ALA A CA 1
ATOM 3410 C C . ALA A 1 436 ? -10.920 0.389 17.902 1.00 96.81 436 ALA A C 1
ATOM 3412 O O . ALA A 1 436 ? -9.975 0.761 18.596 1.00 96.81 436 ALA A O 1
ATOM 3413 N N . MET A 1 437 ? -11.067 -0.886 17.554 1.00 96.25 437 MET A N 1
ATOM 3414 C CA . MET A 1 437 ? -10.009 -1.888 17.688 1.00 96.25 437 MET A CA 1
ATOM 3415 C C . MET A 1 437 ? -9.552 -2.287 16.296 1.00 96.25 437 MET A C 1
ATOM 3417 O O . MET A 1 437 ? -10.338 -2.824 15.511 1.00 96.25 437 MET A O 1
ATOM 3421 N N . ALA A 1 438 ? -8.288 -2.016 15.987 1.00 94.19 438 ALA A N 1
ATOM 3422 C CA . ALA A 1 438 ? -7.780 -2.151 14.636 1.00 94.19 438 ALA A CA 1
ATOM 3423 C C . ALA A 1 438 ? -6.520 -2.997 14.571 1.00 94.19 438 ALA A C 1
ATOM 3425 O O . ALA A 1 438 ? -5.598 -2.827 15.371 1.00 94.19 438 ALA A O 1
ATOM 3426 N N . VAL A 1 439 ? -6.473 -3.898 13.589 1.00 88.31 439 VAL A N 1
ATOM 3427 C CA . VAL A 1 439 ? -5.252 -4.639 13.290 1.00 88.31 439 VAL A CA 1
ATOM 3428 C C . VAL A 1 439 ? -4.185 -3.681 12.767 1.00 88.31 439 VAL A C 1
ATOM 3430 O O . VAL A 1 439 ? -4.467 -2.841 11.913 1.00 88.31 439 VAL A O 1
ATOM 3433 N N . SER A 1 440 ? -2.964 -3.788 13.305 1.00 71.94 440 SER A N 1
ATOM 3434 C CA . SER A 1 440 ? -1.848 -2.904 12.940 1.00 71.94 440 SER A CA 1
ATOM 3435 C C . SER A 1 440 ? -1.634 -2.857 11.418 1.00 71.94 440 SER A C 1
ATOM 3437 O O . SER A 1 440 ? -1.422 -3.893 10.787 1.00 71.94 440 SER A O 1
ATOM 3439 N N . GLY A 1 441 ? -1.695 -1.659 10.828 1.00 76.06 441 GLY A N 1
ATOM 3440 C CA . GLY A 1 441 ? -1.573 -1.443 9.385 1.00 76.06 441 GLY A CA 1
ATOM 3441 C C . GLY A 1 441 ? -2.082 -0.069 8.942 1.00 76.06 441 GLY A C 1
ATOM 3442 O O . GLY A 1 441 ? -2.248 0.836 9.761 1.00 76.06 441 GLY A O 1
ATOM 3443 N N . THR A 1 442 ? -2.363 0.085 7.645 1.00 78.31 442 THR A N 1
ATOM 3444 C CA . THR A 1 442 ? -2.863 1.339 7.043 1.00 78.31 442 THR A CA 1
ATOM 3445 C C . THR A 1 442 ? -4.164 1.819 7.686 1.00 78.31 442 THR A C 1
ATOM 3447 O O . THR A 1 442 ? -4.337 3.015 7.906 1.00 78.31 442 THR A O 1
ATOM 3450 N N . VAL A 1 443 ? -5.031 0.885 8.088 1.00 85.50 443 VAL A N 1
ATOM 3451 C CA . VAL A 1 443 ? -6.334 1.198 8.690 1.00 85.50 443 VAL A CA 1
ATOM 3452 C C . VAL A 1 443 ? -6.209 1.949 10.026 1.00 85.50 443 VAL A C 1
ATOM 3454 O O . VAL A 1 443 ? -7.083 2.737 10.382 1.00 85.50 443 VAL A O 1
ATOM 3457 N N . VAL A 1 444 ? -5.096 1.772 10.752 1.00 90.81 444 VAL A N 1
ATOM 3458 C CA . VAL A 1 444 ? -4.797 2.525 11.983 1.00 90.81 444 VAL A CA 1
ATOM 3459 C C . VAL A 1 444 ? -4.560 4.002 11.664 1.00 90.81 444 VAL A C 1
ATOM 3461 O O . VAL A 1 444 ? -5.029 4.873 12.393 1.00 90.81 444 VAL A O 1
ATOM 3464 N N . LEU A 1 445 ? -3.866 4.295 10.560 1.00 89.44 445 LEU A N 1
ATOM 3465 C CA . LEU A 1 445 ? -3.633 5.665 10.104 1.00 89.44 445 LEU A CA 1
ATOM 3466 C C . LEU A 1 445 ? -4.931 6.318 9.606 1.00 89.44 445 LEU A C 1
ATOM 3468 O O . LEU A 1 445 ? -5.187 7.472 9.934 1.00 89.44 445 LEU A O 1
ATOM 3472 N N . GLU A 1 446 ? -5.759 5.584 8.858 1.00 89.94 446 GLU A N 1
ATOM 3473 C CA . GLU A 1 446 ? -7.065 6.073 8.389 1.00 89.94 446 GLU A CA 1
ATOM 3474 C C . GLU A 1 446 ? -8.002 6.384 9.562 1.00 89.94 446 GLU A C 1
ATOM 3476 O O . GLU A 1 446 ? -8.579 7.466 9.632 1.00 89.94 446 GLU A O 1
ATOM 3481 N N . THR A 1 447 ? -8.082 5.476 10.535 1.00 92.88 447 THR A N 1
ATOM 3482 C CA . THR A 1 447 ? -8.889 5.664 11.749 1.00 92.88 447 THR A CA 1
ATOM 3483 C C . THR A 1 447 ? -8.402 6.862 12.566 1.00 92.88 447 THR A C 1
ATOM 3485 O O . THR A 1 447 ? -9.207 7.696 12.980 1.00 92.88 447 THR A O 1
ATOM 3488 N N . ALA A 1 448 ? -7.082 7.009 12.732 1.00 92.19 448 ALA A N 1
ATOM 3489 C CA . ALA A 1 448 ? -6.491 8.170 13.393 1.00 92.19 448 ALA A CA 1
ATOM 3490 C C . ALA A 1 448 ? -6.821 9.488 12.668 1.00 92.19 448 ALA A C 1
ATOM 3492 O O . ALA A 1 448 ? -7.079 10.505 13.311 1.00 92.19 448 ALA A O 1
ATOM 3493 N N . ALA A 1 449 ? -6.849 9.479 11.334 1.00 91.06 449 ALA A N 1
ATOM 3494 C CA . ALA A 1 449 ? -7.176 10.656 10.538 1.00 91.06 449 ALA A CA 1
ATOM 3495 C C . ALA A 1 449 ? -8.657 11.055 10.601 1.00 91.06 449 ALA A C 1
ATOM 3497 O O . ALA A 1 449 ? -8.956 12.244 10.475 1.00 91.06 449 ALA A O 1
ATOM 3498 N N . LEU A 1 450 ? -9.556 10.103 10.862 1.00 92.31 450 LEU A N 1
ATOM 3499 C CA . LEU A 1 450 ? -10.973 10.360 11.150 1.00 92.31 450 LEU A CA 1
ATOM 3500 C C . LEU A 1 450 ? -11.211 10.913 12.563 1.00 92.31 450 LEU A C 1
ATOM 3502 O O . LEU A 1 450 ? -12.326 11.315 12.878 1.00 92.31 450 LEU A O 1
ATOM 3506 N N . GLY A 1 451 ? -10.180 10.945 13.414 1.00 91.44 451 GLY A N 1
ATOM 3507 C CA . GLY A 1 451 ? -10.288 11.418 14.794 1.00 91.44 451 GLY A CA 1
ATOM 3508 C C . GLY A 1 451 ? -10.939 10.412 15.748 1.00 91.44 451 GLY A C 1
ATOM 3509 O O . GLY A 1 451 ? -11.136 10.734 16.919 1.00 91.44 451 GLY A O 1
ATOM 3510 N N . THR A 1 452 ? -11.239 9.196 15.284 1.00 93.88 452 THR A N 1
ATOM 3511 C CA . THR A 1 452 ? -11.777 8.127 16.129 1.00 93.88 452 THR A CA 1
ATOM 3512 C C . THR A 1 452 ? -10.639 7.530 16.965 1.00 93.88 452 THR A C 1
ATOM 3514 O O . THR A 1 452 ? -9.664 7.033 16.395 1.00 93.88 452 THR A O 1
ATOM 3517 N N . PRO A 1 453 ? -10.720 7.558 18.308 1.00 95.00 453 PRO A N 1
ATOM 3518 C CA . PRO A 1 453 ? -9.696 6.961 19.153 1.00 95.00 453 PRO A CA 1
ATOM 3519 C C . PRO A 1 453 ? -9.668 5.439 18.983 1.00 95.00 453 PRO A C 1
ATOM 3521 O O . PRO A 1 453 ? -10.692 4.807 18.719 1.00 95.00 453 PRO A O 1
ATOM 3524 N N . LEU A 1 454 ? -8.497 4.829 19.126 1.00 96.56 454 LEU A N 1
ATOM 3525 C CA . LEU A 1 454 ? -8.285 3.431 18.786 1.00 96.56 454 LEU A CA 1
ATOM 3526 C C . LEU A 1 454 ? -7.238 2.717 19.637 1.00 96.56 454 LEU A C 1
ATOM 3528 O O . LEU A 1 454 ? -6.345 3.330 20.228 1.00 96.56 454 LEU A O 1
ATOM 3532 N N . LEU A 1 455 ? -7.345 1.389 19.632 1.00 95.75 455 LEU A N 1
ATOM 3533 C CA . LEU A 1 455 ? -6.314 0.450 20.062 1.00 95.75 455 LEU A CA 1
ATOM 3534 C C . LEU A 1 455 ? -5.727 -0.243 18.831 1.00 95.75 455 LEU A C 1
ATOM 3536 O O . LEU A 1 455 ? -6.472 -0.736 17.978 1.00 95.75 455 LEU A O 1
ATOM 3540 N N . SER A 1 456 ? -4.400 -0.320 18.761 1.00 94.44 456 SER A N 1
ATOM 3541 C CA . SER A 1 456 ? -3.703 -1.098 17.735 1.00 94.44 456 SER A CA 1
ATOM 3542 C C . SER A 1 456 ? -3.445 -2.502 18.270 1.00 94.44 456 SER A C 1
ATOM 3544 O O . SER A 1 456 ? -2.773 -2.668 19.289 1.00 94.44 456 SER A O 1
ATOM 3546 N N . VAL A 1 457 ? -3.988 -3.521 17.609 1.00 91.62 457 VAL A N 1
ATOM 3547 C CA . VAL A 1 457 ? -3.933 -4.915 18.068 1.00 91.62 457 VAL A CA 1
ATOM 3548 C C . VAL A 1 457 ? -3.247 -5.774 17.015 1.00 91.62 457 VAL A C 1
ATOM 3550 O O . VAL A 1 457 ? -3.547 -5.688 15.831 1.00 91.62 457 VAL A O 1
ATOM 3553 N N . TYR A 1 458 ? -2.305 -6.616 17.421 1.00 86.69 458 TYR A N 1
ATOM 3554 C CA . TYR A 1 458 ? -1.682 -7.580 16.520 1.00 86.69 458 TYR A CA 1
ATOM 3555 C C . TYR A 1 458 ? -1.387 -8.898 17.240 1.00 86.69 458 TYR A C 1
ATOM 3557 O O . TYR A 1 458 ? -0.302 -9.122 17.787 1.00 86.69 458 TYR A O 1
ATOM 3565 N N . SER A 1 459 ? -2.374 -9.790 17.233 1.00 78.69 459 SER A N 1
ATOM 3566 C CA . SER A 1 459 ? -2.310 -11.150 17.757 1.00 78.69 459 SER A CA 1
ATOM 3567 C C . SER A 1 459 ? -1.586 -12.073 16.780 1.00 78.69 459 SER A C 1
ATOM 3569 O O . SER A 1 459 ? -1.932 -12.189 15.604 1.00 78.69 459 SER A O 1
ATOM 3571 N N . THR A 1 460 ? -0.579 -12.789 17.278 1.00 65.69 460 THR A N 1
ATOM 3572 C CA . THR A 1 460 ? 0.220 -13.740 16.487 1.00 65.69 460 THR A CA 1
ATOM 3573 C C . THR A 1 460 ? -0.350 -15.165 16.495 1.00 65.69 460 THR A C 1
ATOM 3575 O O . THR A 1 460 ? 0.294 -16.098 16.004 1.00 65.69 460 THR A O 1
ATOM 3578 N N . GLY A 1 461 ? -1.557 -15.360 17.039 1.00 62.38 461 GLY A N 1
ATOM 3579 C CA . GLY A 1 461 ? -2.167 -16.681 17.203 1.00 62.38 461 GLY A CA 1
ATOM 3580 C C . GLY A 1 461 ? -1.295 -17.639 18.035 1.00 62.38 461 GLY A C 1
ATOM 3581 O O . GLY A 1 461 ? -0.509 -17.229 18.890 1.00 62.38 461 GLY A O 1
ATOM 3582 N N . GLY A 1 462 ? -1.406 -18.948 17.782 1.00 52.41 462 GLY A N 1
ATOM 3583 C CA . GLY A 1 462 ? -0.656 -19.987 18.510 1.00 52.41 462 GLY A CA 1
ATOM 3584 C C . GLY A 1 462 ? 0.865 -19.996 18.271 1.00 52.41 462 GLY A C 1
ATOM 3585 O O . GLY A 1 462 ? 1.587 -20.706 18.968 1.00 52.41 462 GLY A O 1
ATOM 3586 N N . LEU A 1 463 ? 1.391 -19.207 17.326 1.00 51.66 463 LEU A N 1
ATOM 3587 C CA . LEU A 1 463 ? 2.821 -19.175 16.985 1.00 51.66 463 LEU A CA 1
ATOM 3588 C C . LEU A 1 463 ? 3.588 -18.103 17.787 1.00 51.66 463 LEU A C 1
ATOM 3590 O O . LEU A 1 463 ? 4.380 -17.323 17.250 1.00 51.66 463 LEU A O 1
ATOM 3594 N N . ARG A 1 464 ? 3.358 -18.090 19.106 1.00 54.19 464 ARG A N 1
ATOM 3595 C CA . ARG A 1 464 ? 3.802 -17.056 20.061 1.00 54.19 464 ARG A CA 1
ATOM 3596 C C . ARG A 1 464 ? 5.320 -16.788 20.044 1.00 54.19 464 ARG A C 1
ATOM 3598 O O . ARG A 1 464 ? 5.747 -15.644 20.176 1.00 54.19 464 ARG A O 1
ATOM 3605 N N . ALA A 1 465 ? 6.149 -17.816 19.841 1.00 49.16 465 ALA A N 1
ATOM 3606 C CA . ALA A 1 465 ? 7.595 -17.737 20.088 1.00 49.16 465 ALA A CA 1
ATOM 3607 C C . ALA A 1 465 ? 8.437 -17.109 18.954 1.00 49.16 465 ALA A C 1
ATOM 3609 O O . ALA A 1 465 ? 9.470 -16.489 19.223 1.00 49.16 465 ALA A O 1
ATOM 3610 N N . LEU A 1 466 ? 8.037 -17.260 17.683 1.00 50.38 466 LEU A N 1
ATOM 3611 C CA . LEU A 1 466 ? 8.880 -16.854 16.546 1.00 50.38 466 LEU A CA 1
ATOM 3612 C C . LEU A 1 466 ? 8.686 -15.376 16.171 1.00 50.38 466 LEU A C 1
ATOM 3614 O O . LEU A 1 466 ? 9.668 -14.673 15.925 1.00 50.38 466 LEU A O 1
ATOM 3618 N N . MET A 1 467 ? 7.436 -14.895 16.179 1.00 49.38 467 MET A N 1
ATOM 3619 C CA . MET A 1 467 ? 7.100 -13.497 15.870 1.00 49.38 467 MET A CA 1
ATOM 3620 C C . MET A 1 467 ? 7.371 -12.548 17.043 1.00 49.38 467 MET A C 1
ATOM 3622 O O . MET A 1 467 ? 7.797 -11.418 16.808 1.00 49.38 467 MET A O 1
ATOM 3626 N N . GLY A 1 468 ? 7.246 -13.014 18.294 1.00 53.81 468 GLY A N 1
ATOM 3627 C CA . GLY A 1 468 ? 7.575 -12.213 19.481 1.00 53.81 468 GLY A CA 1
ATOM 3628 C C . GLY A 1 468 ? 9.015 -11.684 19.466 1.00 53.81 468 GLY A C 1
ATOM 3629 O O . GLY A 1 468 ? 9.254 -10.523 19.769 1.00 53.81 468 GLY A O 1
ATOM 3630 N N . ARG A 1 469 ? 9.982 -12.478 18.979 1.00 50.84 469 ARG A N 1
ATOM 3631 C CA . ARG A 1 469 ? 11.399 -12.067 18.846 1.00 50.84 469 ARG A CA 1
ATOM 3632 C C . ARG A 1 469 ? 11.659 -10.997 17.777 1.00 50.84 469 ARG A C 1
ATOM 3634 O O . ARG A 1 469 ? 12.767 -10.459 17.713 1.00 50.84 469 ARG A O 1
ATOM 3641 N N . TYR A 1 470 ? 10.705 -10.770 16.882 1.00 53.00 470 TYR A N 1
ATOM 3642 C CA . TYR A 1 470 ? 10.809 -9.809 15.788 1.00 53.00 470 TYR A CA 1
ATOM 3643 C C . TYR A 1 470 ? 10.043 -8.523 16.110 1.00 53.00 470 TYR A C 1
ATOM 3645 O O . TYR A 1 470 ? 10.599 -7.443 15.943 1.00 53.00 470 TYR A O 1
ATOM 3653 N N . LEU A 1 471 ? 8.838 -8.650 16.678 1.00 54.31 471 LEU A N 1
ATOM 3654 C CA . LEU A 1 471 ? 8.053 -7.529 17.205 1.00 54.31 471 LEU A CA 1
ATOM 3655 C C . LEU A 1 471 ? 8.731 -6.864 18.416 1.00 54.31 471 LEU A C 1
ATOM 3657 O O . LEU A 1 471 ? 8.701 -5.650 18.525 1.00 54.31 471 LEU A O 1
ATOM 3661 N N . ALA A 1 472 ? 9.460 -7.610 19.254 1.00 53.00 472 ALA A N 1
ATOM 3662 C CA . ALA A 1 472 ? 10.210 -7.041 20.385 1.00 53.00 472 ALA A CA 1
ATOM 3663 C C . ALA A 1 472 ? 11.372 -6.100 19.992 1.00 53.00 472 ALA A C 1
ATOM 3665 O O . ALA A 1 472 ? 12.064 -5.587 20.866 1.00 53.00 472 ALA A O 1
ATOM 3666 N N . LYS A 1 473 ? 11.654 -5.917 18.694 1.00 56.41 473 LYS A N 1
ATOM 3667 C CA . LYS A 1 473 ? 12.748 -5.057 18.205 1.00 56.41 473 LYS A CA 1
ATOM 3668 C C . LYS A 1 473 ? 12.283 -3.719 17.643 1.00 56.41 473 LYS A C 1
ATOM 3670 O O . LYS A 1 473 ? 13.130 -2.869 17.379 1.00 56.41 473 LYS A O 1
ATOM 3675 N N . VAL A 1 474 ? 10.983 -3.548 17.426 1.00 63.06 474 VAL A N 1
ATOM 3676 C CA . VAL A 1 474 ? 10.402 -2.278 16.988 1.00 63.06 474 VAL A CA 1
ATOM 3677 C C . VAL A 1 474 ? 9.885 -1.536 18.209 1.00 63.06 474 VAL A C 1
ATOM 3679 O O . VAL A 1 474 ? 9.179 -2.118 19.025 1.00 63.06 474 VAL A O 1
ATOM 3682 N N . ARG A 1 475 ? 10.265 -0.260 18.341 1.00 72.62 475 ARG A N 1
ATOM 3683 C CA . ARG A 1 475 ? 9.811 0.600 19.443 1.00 72.62 475 ARG A CA 1
ATOM 3684 C C . ARG A 1 475 ? 8.313 0.899 19.342 1.00 72.62 475 ARG A C 1
ATOM 3686 O O . ARG A 1 475 ? 7.647 0.940 20.364 1.00 72.62 475 ARG A O 1
ATOM 3693 N N . TYR A 1 476 ? 7.827 1.072 18.114 1.00 82.94 476 TYR A N 1
ATOM 3694 C CA . TYR A 1 476 ? 6.424 1.275 17.771 1.00 82.94 476 TYR A CA 1
ATOM 3695 C C . TYR A 1 476 ? 6.105 0.467 16.510 1.00 82.94 476 TYR A C 1
ATOM 3697 O O . TYR A 1 476 ? 6.957 0.339 15.623 1.00 82.94 476 TYR A O 1
ATOM 3705 N N . ALA A 1 477 ? 4.900 -0.083 16.432 1.00 79.44 477 ALA A N 1
ATOM 3706 C CA . ALA A 1 477 ? 4.408 -0.872 15.309 1.00 79.44 477 ALA A CA 1
ATOM 3707 C C . ALA A 1 477 ? 3.381 -0.116 14.458 1.00 79.44 477 ALA A C 1
ATOM 3709 O O . ALA A 1 477 ? 3.272 -0.397 13.265 1.00 79.44 477 ALA A O 1
ATOM 3710 N N . SER A 1 478 ? 2.636 0.825 15.039 1.00 86.19 478 SER A N 1
ATOM 3711 C CA . SER A 1 478 ? 1.660 1.630 14.309 1.00 86.19 478 SER A CA 1
ATOM 3712 C C . SER A 1 478 ? 2.309 2.843 13.645 1.00 86.19 478 SER A C 1
ATOM 3714 O O . SER A 1 478 ? 3.153 3.524 14.229 1.00 86.19 478 SER A O 1
ATOM 3716 N N . ILE A 1 479 ? 1.881 3.149 12.419 1.00 85.62 479 ILE A N 1
ATOM 3717 C CA . ILE A 1 479 ? 2.394 4.297 11.662 1.00 85.62 479 ILE A CA 1
ATOM 3718 C C . ILE A 1 479 ? 2.239 5.625 12.428 1.00 85.62 479 ILE A C 1
ATOM 3720 O O . ILE A 1 479 ? 3.221 6.365 12.477 1.00 85.62 479 ILE A O 1
ATOM 3724 N N . PRO A 1 480 ? 1.095 5.942 13.076 1.00 89.31 480 PRO A N 1
ATOM 3725 C CA . PRO A 1 480 ? 0.974 7.190 13.831 1.00 89.31 480 PRO A CA 1
ATOM 3726 C C . PRO A 1 480 ? 1.990 7.313 14.975 1.00 89.31 480 PRO A C 1
ATOM 3728 O O . PRO A 1 480 ? 2.581 8.377 15.150 1.00 89.31 480 PRO A O 1
ATOM 3731 N N . ASN A 1 481 ? 2.262 6.229 15.708 1.00 91.31 481 ASN A N 1
ATOM 3732 C CA . ASN A 1 481 ? 3.264 6.241 16.776 1.00 91.31 481 ASN A CA 1
ATOM 3733 C C . ASN A 1 481 ? 4.696 6.354 16.232 1.00 91.31 481 ASN A C 1
ATOM 3735 O O . ASN A 1 481 ? 5.532 7.024 16.839 1.00 91.31 481 ASN A O 1
ATOM 3739 N N . ILE A 1 482 ? 4.984 5.735 15.079 1.00 86.69 482 ILE A N 1
ATOM 3740 C CA . ILE A 1 482 ? 6.276 5.869 14.385 1.00 86.69 482 ILE A CA 1
ATOM 3741 C C . ILE A 1 482 ? 6.494 7.322 13.948 1.00 86.69 482 ILE A C 1
ATOM 3743 O O . ILE A 1 482 ? 7.548 7.883 14.239 1.00 86.69 482 ILE A O 1
ATOM 3747 N N . LEU A 1 483 ? 5.491 7.944 13.317 1.00 86.00 483 LEU A N 1
ATOM 3748 C CA . LEU A 1 483 ? 5.533 9.351 12.902 1.00 86.00 483 LEU A CA 1
ATOM 3749 C C . LEU A 1 483 ? 5.714 10.298 14.095 1.00 86.00 483 LEU A C 1
ATOM 3751 O O . LEU A 1 483 ? 6.452 11.274 14.000 1.00 86.00 483 LEU A O 1
ATOM 3755 N N . ALA A 1 484 ? 5.076 9.996 15.227 1.00 89.00 484 ALA A N 1
ATOM 3756 C CA . ALA A 1 484 ? 5.210 10.775 16.455 1.00 89.00 484 ALA A CA 1
ATOM 3757 C C . ALA A 1 484 ? 6.486 10.478 17.254 1.00 89.00 484 ALA A C 1
ATOM 3759 O O . ALA A 1 484 ? 6.798 11.201 18.202 1.00 89.00 484 ALA A O 1
ATOM 3760 N N . ASN A 1 485 ? 7.173 9.374 16.945 1.00 88.00 485 ASN A N 1
ATOM 3761 C CA . ASN A 1 485 ? 8.211 8.770 17.782 1.00 88.00 485 ASN A CA 1
ATOM 3762 C C . ASN A 1 485 ? 7.786 8.617 19.265 1.00 88.00 485 ASN A C 1
ATOM 3764 O O . ASN A 1 485 ? 8.608 8.677 20.189 1.00 88.00 485 ASN A O 1
ATOM 3768 N N . LYS A 1 486 ? 6.490 8.397 19.504 1.00 90.81 486 LYS A N 1
ATOM 3769 C CA . LYS A 1 486 ? 5.853 8.346 20.825 1.00 90.81 486 LYS A CA 1
ATOM 3770 C C . LYS A 1 486 ? 4.677 7.374 20.795 1.00 90.81 486 LYS A C 1
ATOM 3772 O O . LYS A 1 486 ? 3.965 7.307 19.799 1.00 90.81 486 LYS A O 1
ATOM 3777 N N . GLU A 1 487 ? 4.439 6.671 21.899 1.00 91.62 487 GLU A N 1
ATOM 3778 C CA . GLU A 1 487 ? 3.211 5.897 22.081 1.00 91.62 487 GLU A CA 1
ATOM 3779 C C . GLU A 1 487 ? 2.030 6.849 22.334 1.00 91.62 487 GLU A C 1
ATOM 3781 O O . GLU A 1 487 ? 1.873 7.397 23.427 1.00 91.62 487 GLU A O 1
ATOM 3786 N N . ILE A 1 488 ? 1.242 7.099 21.288 1.00 93.62 488 ILE A N 1
ATOM 3787 C CA . ILE A 1 488 ? -0.031 7.835 21.336 1.00 93.62 488 ILE A CA 1
ATOM 3788 C C . ILE A 1 488 ? -1.193 6.834 21.345 1.00 93.62 488 ILE A C 1
ATOM 3790 O O . ILE A 1 488 ? -2.150 6.957 22.112 1.00 93.62 488 ILE A O 1
ATOM 3794 N N . ILE A 1 489 ? -1.100 5.832 20.472 1.00 93.88 489 ILE A N 1
ATOM 3795 C CA . ILE A 1 489 ? -2.027 4.708 20.368 1.00 93.88 489 ILE A CA 1
ATOM 3796 C C . ILE A 1 489 ? -1.484 3.572 21.235 1.00 93.88 489 ILE A C 1
ATOM 3798 O O . ILE A 1 489 ? -0.355 3.153 20.983 1.00 93.88 489 ILE A O 1
ATOM 3802 N N . PRO A 1 490 ? -2.250 3.034 22.200 1.00 93.38 490 PRO A N 1
ATOM 3803 C CA . PRO A 1 490 ? -1.869 1.816 22.903 1.00 93.38 490 PRO A CA 1
ATOM 3804 C C . PRO A 1 490 ? -1.694 0.649 21.921 1.00 93.38 490 PRO A C 1
ATOM 3806 O O . PRO A 1 490 ? -2.611 0.330 21.153 1.00 93.38 490 PRO A O 1
ATOM 3809 N N . GLU A 1 491 ? -0.522 0.014 21.940 1.00 91.81 491 GLU A N 1
ATOM 3810 C CA . GLU A 1 491 ? -0.179 -1.091 21.038 1.00 91.81 491 GLU A CA 1
ATOM 3811 C C . GLU A 1 491 ? -0.130 -2.434 21.773 1.00 91.81 491 GLU A C 1
ATOM 3813 O O . GLU A 1 491 ? 0.718 -2.685 22.628 1.00 91.81 491 GLU A O 1
ATOM 3818 N N . PHE A 1 492 ? -1.007 -3.355 21.382 1.00 90.69 492 PHE A N 1
ATOM 3819 C CA . PHE A 1 492 ? -1.054 -4.712 21.915 1.00 90.69 492 PHE A CA 1
ATOM 3820 C C . PHE A 1 492 ? -0.478 -5.677 20.886 1.00 90.69 492 PHE A C 1
ATOM 3822 O O . PHE A 1 492 ? -1.130 -6.022 19.903 1.00 90.69 492 PHE A O 1
ATOM 3829 N N . LEU A 1 493 ? 0.760 -6.122 21.106 1.00 86.12 493 LEU A N 1
ATOM 3830 C CA . LEU A 1 493 ? 1.491 -6.987 20.177 1.00 86.12 493 LEU A CA 1
ATOM 3831 C C . LEU A 1 493 ? 1.730 -8.376 20.778 1.00 86.12 493 LEU A C 1
ATOM 3833 O O . LEU A 1 493 ? 2.251 -8.520 21.886 1.00 86.12 493 LEU A O 1
ATOM 3837 N N . GLY A 1 494 ? 1.400 -9.424 20.023 1.00 80.62 494 GLY A N 1
ATOM 3838 C CA . GLY A 1 494 ? 1.691 -10.811 20.378 1.00 80.62 494 GLY A CA 1
ATOM 3839 C C . GLY A 1 494 ? 1.108 -11.210 21.735 1.00 80.62 494 GLY A C 1
ATOM 3840 O O . GLY A 1 494 ? -0.104 -11.249 21.906 1.00 80.62 494 GLY A O 1
ATOM 3841 N N . THR A 1 495 ? 1.970 -11.516 22.708 1.00 75.00 495 THR A N 1
ATOM 3842 C CA . THR A 1 495 ? 1.551 -11.959 24.049 1.00 75.00 495 THR A CA 1
ATOM 3843 C C . THR A 1 495 ? 0.874 -10.870 24.873 1.00 75.00 495 THR A C 1
ATOM 3845 O O . THR A 1 495 ? 0.203 -11.201 25.838 1.00 75.00 495 THR A O 1
ATOM 3848 N N . ALA A 1 496 ? 1.017 -9.593 24.503 1.00 81.75 496 ALA A N 1
ATOM 3849 C CA . ALA A 1 496 ? 0.302 -8.505 25.166 1.00 81.75 496 ALA A CA 1
ATOM 3850 C C . ALA A 1 496 ? -1.197 -8.465 24.807 1.00 81.75 496 ALA A C 1
ATOM 3852 O O . ALA A 1 496 ? -1.953 -7.769 25.478 1.00 81.75 496 ALA A O 1
ATOM 3853 N N . CYS A 1 497 ? -1.633 -9.208 23.780 1.00 87.00 497 CYS A N 1
ATOM 3854 C CA . CYS A 1 497 ? -3.031 -9.310 23.347 1.00 87.00 497 CYS A CA 1
ATOM 3855 C C . CYS A 1 497 ? -3.872 -10.150 24.324 1.00 87.00 497 CYS A C 1
ATOM 3857 O O . CYS A 1 497 ? -4.324 -11.245 23.992 1.00 87.00 497 CYS A O 1
ATOM 3859 N N . GLU A 1 498 ? -4.055 -9.651 25.543 1.00 90.31 498 GLU A N 1
ATOM 3860 C CA . GLU A 1 498 ? -4.891 -10.274 26.568 1.00 90.31 498 GLU A CA 1
ATOM 3861 C C . GLU A 1 498 ? -6.270 -9.595 26.615 1.00 90.31 498 GLU A C 1
ATOM 3863 O O . GLU A 1 498 ? -6.323 -8.365 26.730 1.00 90.31 498 GLU A O 1
ATOM 3868 N N . PRO A 1 499 ? -7.379 -10.361 26.597 1.00 92.62 499 PRO A N 1
ATOM 3869 C CA . PRO A 1 499 ? -8.738 -9.816 26.609 1.00 92.62 499 PRO A CA 1
ATOM 3870 C C . PRO A 1 499 ? -8.991 -8.807 27.735 1.00 92.62 499 PRO A C 1
ATOM 3872 O O . PRO A 1 499 ? -9.516 -7.730 27.480 1.00 92.62 499 PRO A O 1
ATOM 3875 N N . ASN A 1 500 ? -8.524 -9.098 28.956 1.00 94.06 500 ASN A N 1
ATOM 3876 C CA . ASN A 1 500 ? -8.700 -8.218 30.119 1.00 94.06 500 ASN A CA 1
ATOM 3877 C C . ASN A 1 500 ? -7.971 -6.873 29.964 1.00 94.06 500 ASN A C 1
ATOM 3879 O O . ASN A 1 500 ? -8.487 -5.825 30.348 1.00 94.06 500 ASN A O 1
ATOM 3883 N N . LYS A 1 501 ? -6.754 -6.882 29.403 1.00 93.75 501 LYS A N 1
ATOM 3884 C CA . LYS A 1 501 ? -5.977 -5.652 29.178 1.00 93.75 501 LYS A CA 1
ATOM 3885 C C . LYS A 1 501 ? -6.610 -4.808 28.077 1.00 93.75 501 LYS A C 1
ATOM 3887 O O . LYS A 1 501 ? -6.741 -3.596 28.234 1.00 93.75 501 LYS A O 1
ATOM 3892 N N . LEU A 1 502 ? -7.037 -5.462 26.998 1.00 94.56 502 LEU A N 1
ATOM 3893 C CA . LEU A 1 502 ? -7.714 -4.821 25.875 1.00 94.56 502 LEU A CA 1
ATOM 3894 C C . LEU A 1 502 ? -9.072 -4.243 26.281 1.00 94.56 502 LEU A C 1
ATOM 3896 O O . LEU A 1 502 ? -9.359 -3.106 25.924 1.00 94.56 502 LEU A O 1
ATOM 3900 N N . SER A 1 503 ? -9.878 -4.965 27.066 1.00 95.06 503 SER A N 1
ATOM 3901 C CA . SER A 1 503 ? -11.173 -4.466 27.543 1.00 95.06 503 SER A CA 1
ATOM 3902 C C . SER A 1 503 ? -11.008 -3.277 28.487 1.00 95.06 503 SER A C 1
ATOM 3904 O O . SER A 1 503 ? -11.735 -2.295 28.359 1.00 95.06 503 SER A O 1
ATOM 3906 N N . ASN A 1 504 ? -10.010 -3.293 29.377 1.00 93.62 504 ASN A N 1
ATOM 3907 C CA . ASN A 1 504 ? -9.688 -2.136 30.219 1.00 93.62 504 ASN A CA 1
ATOM 3908 C C . ASN A 1 504 ? -9.282 -0.914 29.388 1.00 93.62 504 ASN A C 1
ATOM 3910 O O . ASN A 1 504 ? -9.847 0.161 29.580 1.00 93.62 504 ASN A O 1
ATOM 3914 N N . ALA A 1 505 ? -8.363 -1.085 28.435 1.00 94.06 505 ALA A N 1
ATOM 3915 C CA . ALA A 1 505 ? -7.940 0.004 27.559 1.00 94.06 505 ALA A CA 1
ATOM 3916 C C . ALA A 1 505 ? -9.097 0.537 26.698 1.00 94.06 505 ALA A C 1
ATOM 3918 O O . ALA A 1 505 ? -9.235 1.746 26.538 1.00 94.06 505 ALA A O 1
ATOM 3919 N N . LEU A 1 506 ? -9.967 -0.346 26.196 1.00 94.94 506 LEU A N 1
ATOM 3920 C CA . LEU A 1 506 ? -11.128 0.044 25.400 1.00 94.94 506 LEU A CA 1
ATOM 3921 C C . LEU A 1 506 ? -12.133 0.850 26.234 1.00 94.94 506 LEU A C 1
ATOM 3923 O O . LEU A 1 506 ? -12.633 1.866 25.758 1.00 94.94 506 LEU A O 1
ATOM 3927 N N . ARG A 1 507 ? -12.385 0.458 27.493 1.00 93.12 507 ARG A N 1
ATOM 3928 C CA . ARG A 1 507 ? -13.225 1.244 28.417 1.00 93.12 507 ARG A CA 1
ATOM 3929 C C . ARG A 1 507 ? -12.666 2.653 28.620 1.00 93.12 507 ARG A C 1
ATOM 3931 O O . ARG A 1 507 ? -13.418 3.611 28.478 1.00 93.12 507 ARG A O 1
ATOM 3938 N N . SER A 1 508 ? -11.355 2.785 28.824 1.00 91.81 508 SER A N 1
ATOM 3939 C CA . SER A 1 508 ? -10.702 4.093 28.973 1.00 91.81 508 SER A CA 1
ATOM 3940 C C . SER A 1 508 ? -10.803 4.996 27.736 1.00 91.81 508 SER A C 1
ATOM 3942 O O . SER A 1 508 ? -10.703 6.212 27.881 1.00 91.81 508 SER A O 1
ATOM 3944 N N . LEU A 1 509 ? -11.016 4.442 26.534 1.00 91.75 509 LEU A N 1
ATOM 3945 C CA . LEU A 1 509 ? -11.279 5.236 25.324 1.00 91.75 509 LEU A CA 1
ATOM 3946 C C . LEU A 1 509 ? -12.731 5.726 25.219 1.00 91.75 509 LEU A C 1
ATOM 3948 O O . LEU A 1 509 ? -12.981 6.725 24.537 1.00 91.75 509 LEU A O 1
ATOM 3952 N N . PHE A 1 510 ? -13.681 5.033 25.855 1.00 90.00 510 PHE A N 1
ATOM 3953 C CA . PHE A 1 510 ? -15.077 5.476 25.920 1.00 90.00 510 PHE A CA 1
ATOM 3954 C C . PHE A 1 510 ? -15.289 6.582 26.943 1.00 90.00 510 PHE A C 1
ATOM 3956 O O . PHE A 1 510 ? -16.155 7.428 26.745 1.00 90.00 510 PHE A O 1
ATOM 3963 N N . ASP A 1 511 ? -14.517 6.575 28.023 1.00 84.81 511 ASP A N 1
ATOM 3964 C CA . ASP A 1 511 ? -14.617 7.618 29.030 1.00 84.81 511 ASP A CA 1
ATOM 3965 C C . ASP A 1 511 ? -13.988 8.913 28.475 1.00 84.81 511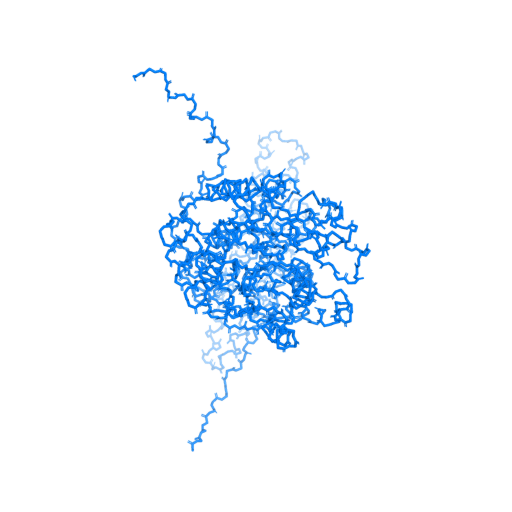 ASP A C 1
ATOM 3967 O O . ASP A 1 511 ? -12.917 8.876 27.861 1.00 84.81 511 ASP A O 1
ATOM 3971 N N . GLU A 1 512 ? -14.614 10.076 28.706 1.00 71.81 512 GLU A N 1
ATOM 3972 C CA . GLU A 1 512 ? -14.074 11.409 28.353 1.00 71.81 512 GLU A CA 1
ATOM 3973 C C . GLU A 1 512 ? -12.891 11.813 29.257 1.00 71.81 512 GLU A C 1
ATOM 3975 O O . GLU A 1 512 ? -12.781 12.920 29.777 1.00 71.81 512 GLU A O 1
ATOM 3980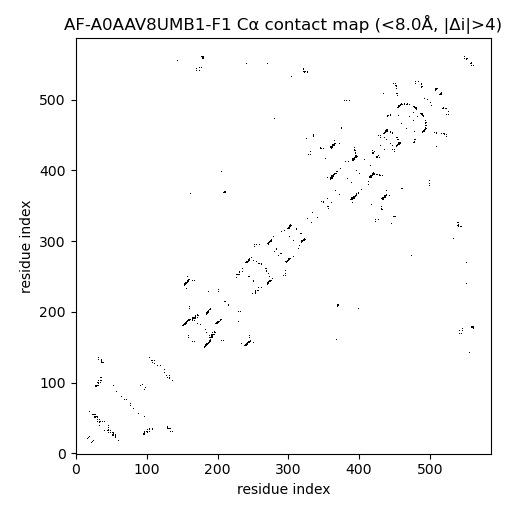 N N . THR A 1 513 ? -11.992 10.865 29.489 1.00 77.25 513 THR A N 1
ATOM 3981 C CA . THR A 1 513 ? -10.823 10.980 30.349 1.00 77.25 513 THR A CA 1
ATOM 3982 C C . THR A 1 513 ? -9.609 11.473 29.564 1.00 77.25 513 THR A C 1
ATOM 3984 O O . THR A 1 513 ? -9.615 11.599 28.334 1.00 77.25 513 THR A O 1
ATOM 3987 N N . GLY A 1 514 ? -8.508 11.702 30.287 1.00 77.56 514 GLY A N 1
ATOM 3988 C CA . GLY A 1 514 ? -7.237 12.134 29.707 1.00 77.56 514 GLY A CA 1
ATOM 3989 C C . GLY A 1 514 ? -6.679 11.204 28.621 1.00 77.56 514 GLY A C 1
ATOM 3990 O O . GLY A 1 514 ? -5.975 11.694 27.740 1.00 77.56 514 GLY A O 1
ATOM 3991 N N . MET A 1 515 ? -7.009 9.901 28.620 1.00 85.44 515 MET A N 1
ATOM 3992 C CA . MET A 1 515 ? -6.543 8.980 27.572 1.00 85.44 515 MET A CA 1
ATOM 3993 C C . MET A 1 515 ? -7.177 9.311 26.217 1.00 85.44 515 MET A C 1
ATOM 3995 O O . MET A 1 515 ? -6.449 9.505 25.244 1.00 85.44 515 MET A O 1
ATOM 3999 N N . ARG A 1 516 ? -8.510 9.431 26.157 1.00 90.88 516 ARG A N 1
ATOM 4000 C CA . ARG A 1 516 ? -9.245 9.772 24.931 1.00 90.88 516 ARG A CA 1
ATOM 4001 C C . ARG A 1 516 ? -8.809 11.133 24.393 1.00 90.88 516 ARG A C 1
ATOM 4003 O O . ARG A 1 516 ? -8.370 11.222 23.250 1.00 90.88 516 ARG A O 1
ATOM 4010 N N . LEU A 1 517 ? -8.886 12.171 25.231 1.00 87.69 517 LEU A N 1
ATOM 4011 C CA . LEU A 1 517 ? -8.564 13.551 24.844 1.00 87.69 517 LEU A CA 1
ATOM 4012 C C . LEU A 1 517 ? -7.092 13.710 24.445 1.00 87.69 517 LEU A C 1
ATOM 4014 O O . LEU A 1 517 ? -6.772 14.372 23.458 1.00 87.69 517 LEU A O 1
ATOM 4018 N N . GLY A 1 518 ? -6.183 13.077 25.193 1.00 90.12 518 GLY A N 1
ATOM 4019 C CA . GLY A 1 518 ? -4.757 13.091 24.889 1.00 90.12 518 GLY A CA 1
ATOM 4020 C C . GLY A 1 518 ? -4.443 12.389 23.570 1.00 90.12 518 GLY A C 1
ATOM 4021 O O . GLY A 1 518 ? -3.642 12.903 22.786 1.00 90.12 518 GLY A O 1
ATOM 4022 N N . GLN A 1 519 ? -5.090 11.251 23.307 1.00 93.75 519 GLN A N 1
ATOM 4023 C CA . GLN A 1 519 ? -4.914 10.504 22.068 1.00 93.75 519 GLN A CA 1
ATOM 4024 C C . GLN A 1 519 ? -5.439 11.290 20.863 1.00 93.75 519 GLN A C 1
ATOM 4026 O O . GLN A 1 519 ? -4.680 11.511 19.923 1.00 93.75 519 GLN A O 1
ATOM 4031 N N . THR A 1 520 ? -6.689 11.757 20.881 1.00 91.38 520 THR A N 1
ATOM 4032 C CA . THR A 1 520 ? -7.287 12.465 19.734 1.00 91.38 520 THR A CA 1
ATOM 4033 C C . THR A 1 520 ? -6.530 13.749 19.393 1.00 91.38 520 THR A C 1
ATOM 4035 O O . THR A 1 520 ? -6.224 13.988 18.223 1.00 91.38 520 THR A O 1
ATOM 4038 N N . ALA A 1 521 ? -6.129 14.533 20.399 1.00 91.88 521 ALA A N 1
ATOM 4039 C CA . ALA A 1 521 ? -5.358 15.757 20.190 1.00 91.88 521 ALA A CA 1
ATOM 4040 C C . ALA A 1 521 ? -3.961 15.483 19.604 1.00 91.88 521 ALA A C 1
ATOM 4042 O O . ALA A 1 521 ? -3.515 16.188 18.697 1.00 91.88 521 ALA A O 1
ATOM 4043 N N . GLN A 1 522 ? -3.252 14.466 20.108 1.00 93.25 522 GLN A N 1
ATOM 4044 C CA . GLN A 1 522 ? -1.922 14.112 19.598 1.00 93.25 522 GLN A CA 1
ATOM 4045 C C . GLN A 1 522 ? -2.003 13.491 18.198 1.00 93.25 522 GLN A C 1
ATOM 4047 O O . GLN A 1 522 ? -1.190 13.838 17.343 1.00 93.25 522 GLN A O 1
ATOM 4052 N N . LEU A 1 523 ? -3.001 12.642 17.933 1.00 92.69 523 LEU A N 1
ATOM 4053 C CA . LEU A 1 523 ? -3.236 12.080 16.604 1.00 92.69 523 LEU A CA 1
ATOM 4054 C C . LEU A 1 523 ? -3.576 13.161 15.586 1.00 92.69 523 LEU A C 1
ATOM 4056 O O . LEU A 1 523 ? -3.021 13.123 14.491 1.00 92.69 523 LEU A O 1
ATOM 4060 N N . SER A 1 524 ? -4.400 14.155 15.939 1.00 91.12 524 SER A N 1
ATOM 4061 C CA . SER A 1 524 ? -4.677 15.257 15.014 1.00 91.12 524 SER A CA 1
ATOM 4062 C C . SER A 1 524 ? -3.390 15.948 14.584 1.00 91.12 524 SER A C 1
ATOM 4064 O O . SER A 1 524 ? -3.154 16.057 13.389 1.00 91.12 524 SER A O 1
ATOM 4066 N N . LYS A 1 525 ? -2.505 16.292 15.530 1.00 92.56 525 LYS A N 1
ATOM 4067 C CA . LYS A 1 525 ? -1.210 16.923 15.220 1.00 92.56 525 LYS A CA 1
ATOM 4068 C C . LYS A 1 525 ? -0.351 16.074 14.281 1.00 92.56 525 LYS A C 1
ATOM 4070 O O . LYS A 1 525 ? 0.239 16.602 13.347 1.00 92.56 525 LYS A O 1
ATOM 4075 N N . VAL A 1 526 ? -0.279 14.762 14.514 1.00 90.75 526 VAL A N 1
ATOM 4076 C CA . VAL A 1 526 ? 0.489 13.842 13.654 1.00 90.75 526 VAL A CA 1
ATOM 4077 C C . VAL A 1 526 ? -0.064 13.827 12.232 1.00 90.75 526 VAL A C 1
ATOM 4079 O O . VAL A 1 526 ? 0.706 13.877 11.273 1.00 90.75 526 VAL A O 1
ATOM 4082 N N . ILE A 1 527 ? -1.387 13.766 12.091 1.00 90.19 527 ILE A N 1
ATOM 4083 C CA . ILE A 1 527 ? -2.044 13.754 10.785 1.00 90.19 527 ILE A CA 1
ATOM 4084 C C . ILE A 1 527 ? -1.901 15.112 10.095 1.00 90.19 527 ILE A C 1
ATOM 4086 O O . ILE A 1 527 ? -1.573 15.139 8.915 1.00 90.19 527 ILE A O 1
ATOM 4090 N N . ASP A 1 528 ? -2.066 16.224 10.809 1.00 89.00 528 ASP A N 1
ATOM 4091 C CA . ASP A 1 528 ? -1.906 17.572 10.255 1.00 89.00 528 ASP A CA 1
ATOM 4092 C C . ASP A 1 528 ? -0.480 17.787 9.734 1.00 89.00 528 ASP A C 1
ATOM 4094 O O . ASP A 1 528 ? -0.308 18.229 8.600 1.00 89.00 528 ASP A O 1
ATOM 4098 N N . ASN A 1 529 ? 0.537 17.357 10.486 1.00 88.00 529 ASN A N 1
ATOM 4099 C CA . ASN A 1 529 ? 1.930 17.385 10.033 1.00 88.00 529 ASN A CA 1
ATOM 4100 C C . ASN A 1 529 ? 2.146 16.519 8.781 1.00 88.00 529 ASN A C 1
ATOM 4102 O O . ASN A 1 529 ? 2.843 16.926 7.850 1.00 88.00 529 ASN A O 1
ATOM 4106 N N . LEU A 1 530 ? 1.544 15.323 8.732 1.00 85.06 530 LEU A N 1
ATOM 4107 C CA . LEU A 1 530 ? 1.631 14.447 7.562 1.00 85.06 530 LEU A CA 1
ATOM 4108 C C . LEU A 1 530 ? 0.976 15.094 6.331 1.00 85.06 530 LEU A C 1
ATOM 4110 O O . LEU A 1 530 ? 1.556 15.048 5.248 1.00 85.06 530 LEU A O 1
ATOM 4114 N N . LEU A 1 531 ? -0.191 15.721 6.492 1.00 83.31 531 LEU A N 1
ATOM 4115 C CA . LEU A 1 531 ? -0.897 16.415 5.414 1.00 83.31 531 LEU A CA 1
ATOM 4116 C C . LEU A 1 531 ? -0.133 17.661 4.939 1.00 83.31 531 LEU A C 1
ATOM 4118 O O . LEU A 1 531 ? -0.002 17.853 3.737 1.00 83.31 531 LEU A O 1
ATOM 4122 N N . GLN A 1 532 ? 0.420 18.466 5.852 1.00 81.44 532 GLN A N 1
ATOM 4123 C CA . GLN A 1 532 ? 1.223 19.653 5.522 1.00 81.44 532 GLN A CA 1
ATOM 4124 C C . GLN A 1 532 ? 2.527 19.302 4.800 1.00 81.44 532 GLN A C 1
ATOM 4126 O O . GLN A 1 532 ? 2.963 20.041 3.923 1.00 81.44 532 GLN A O 1
ATOM 4131 N N . SER A 1 533 ? 3.127 18.148 5.115 1.00 74.62 533 SER A N 1
ATOM 4132 C CA . SER A 1 533 ? 4.317 17.653 4.406 1.00 74.62 533 SER A CA 1
ATOM 4133 C C . SER A 1 533 ? 4.053 17.303 2.936 1.00 74.62 533 SER A C 1
ATOM 4135 O O . SER A 1 533 ? 4.989 16.994 2.196 1.00 74.62 533 SER A O 1
ATOM 4137 N N . HIS A 1 534 ? 2.788 17.315 2.505 1.00 70.38 534 HIS A N 1
ATOM 4138 C CA . HIS A 1 534 ? 2.389 16.995 1.150 1.00 70.38 534 HIS A CA 1
ATOM 4139 C C . HIS A 1 534 ? 1.757 18.212 0.456 1.00 70.38 534 HIS A C 1
ATOM 4141 O O . HIS A 1 534 ? 0.674 18.637 0.856 1.00 70.38 534 HIS A O 1
ATOM 4147 N N . PRO A 1 535 ? 2.359 18.755 -0.620 1.00 63.97 535 PRO A N 1
ATOM 4148 C CA . PRO A 1 535 ? 1.727 19.826 -1.380 1.00 63.97 535 PRO A CA 1
ATOM 4149 C C . PRO A 1 535 ? 0.349 19.370 -1.903 1.00 63.97 535 PRO A C 1
ATOM 4151 O O . PRO A 1 535 ? 0.234 18.244 -2.407 1.00 63.97 535 PRO A O 1
ATOM 4154 N N . PRO A 1 536 ? -0.695 20.210 -1.780 1.00 59.84 536 PRO A N 1
ATOM 4155 C CA . PRO A 1 536 ? -2.083 19.843 -2.077 1.00 59.84 536 PRO A CA 1
ATOM 4156 C C . PRO A 1 536 ? -2.360 19.619 -3.570 1.00 59.84 536 PRO A C 1
ATOM 4158 O O . PRO A 1 536 ? -3.375 19.022 -3.923 1.00 59.84 536 PRO A O 1
ATOM 4161 N N . GLU A 1 537 ? -1.468 20.087 -4.441 1.00 58.00 537 GLU A N 1
ATOM 4162 C CA . GLU A 1 537 ? -1.636 20.087 -5.899 1.00 58.00 537 GLU A CA 1
ATOM 4163 C C . GLU A 1 537 ? -1.422 18.714 -6.543 1.00 58.00 537 GLU A C 1
ATOM 4165 O O . GLU A 1 537 ? -1.897 18.465 -7.651 1.00 58.00 537 GLU A O 1
ATOM 4170 N N . TYR A 1 538 ? -0.764 17.789 -5.843 1.00 65.62 538 TYR A N 1
ATOM 4171 C CA . TYR A 1 538 ? -0.440 16.479 -6.391 1.00 65.62 538 TYR A CA 1
ATOM 4172 C C . TYR A 1 538 ? -0.984 15.375 -5.493 1.00 65.62 538 TYR A C 1
ATOM 4174 O O . TYR A 1 538 ? -0.769 15.371 -4.288 1.00 65.62 538 TYR A O 1
ATOM 4182 N N . SER A 1 539 ? -1.677 14.407 -6.084 1.00 83.69 539 SER A N 1
ATOM 4183 C CA . SER A 1 539 ? -2.017 13.153 -5.409 1.00 83.69 539 SER A CA 1
ATOM 4184 C C . SER A 1 539 ? -0.781 12.231 -5.377 1.00 83.69 539 SER A C 1
ATOM 4186 O O . SER A 1 539 ? 0.063 12.334 -6.279 1.00 83.69 539 SER A O 1
ATOM 4188 N N . PRO A 1 540 ? -0.636 11.318 -4.397 1.00 88.81 540 PRO A N 1
ATOM 4189 C CA . PRO A 1 540 ? 0.469 10.360 -4.384 1.00 88.81 540 PRO A CA 1
ATOM 4190 C C . PRO A 1 540 ? 0.639 9.589 -5.689 1.00 88.81 540 PRO A C 1
ATOM 4192 O O . PRO A 1 540 ? 1.744 9.501 -6.231 1.00 88.81 540 PRO A O 1
ATOM 4195 N N . ALA A 1 541 ? -0.471 9.109 -6.252 1.00 90.38 541 ALA A N 1
ATOM 4196 C CA . ALA A 1 541 ? -0.466 8.429 -7.538 1.00 90.38 541 ALA A CA 1
ATOM 4197 C C . ALA A 1 541 ? -0.009 9.341 -8.689 1.00 90.38 541 ALA A C 1
ATOM 4199 O O . ALA A 1 541 ? 0.689 8.877 -9.589 1.00 90.38 541 ALA A O 1
ATOM 4200 N N . MET A 1 542 ? -0.348 10.638 -8.658 1.00 89.31 542 MET A N 1
ATOM 4201 C CA . MET A 1 542 ? 0.123 11.609 -9.656 1.00 89.31 542 MET A CA 1
ATOM 4202 C C . MET A 1 542 ? 1.633 11.837 -9.578 1.00 89.31 542 MET A C 1
ATOM 4204 O O . MET A 1 542 ? 2.277 11.900 -10.625 1.00 89.31 542 MET A O 1
ATOM 4208 N N . LYS A 1 543 ? 2.206 11.922 -8.371 1.00 90.06 543 LYS A N 1
ATOM 4209 C CA . LYS A 1 543 ? 3.664 12.031 -8.190 1.00 90.06 543 LYS A CA 1
ATOM 4210 C C . LYS A 1 543 ? 4.384 10.776 -8.676 1.00 90.06 543 LYS A C 1
ATOM 4212 O O . LYS A 1 543 ? 5.359 10.875 -9.416 1.00 90.06 543 LYS A O 1
ATOM 4217 N N . ALA A 1 544 ? 3.878 9.598 -8.306 1.00 92.50 544 ALA A N 1
ATOM 4218 C CA . ALA A 1 544 ? 4.434 8.326 -8.759 1.00 92.50 544 ALA A CA 1
ATOM 4219 C C . ALA A 1 544 ? 4.371 8.195 -10.291 1.00 92.50 544 ALA A C 1
ATOM 4221 O O . ALA A 1 544 ? 5.374 7.857 -10.917 1.00 92.50 544 ALA A O 1
ATOM 4222 N N . ALA A 1 545 ? 3.227 8.518 -10.905 1.00 92.19 545 ALA A N 1
ATOM 4223 C CA . ALA A 1 545 ? 3.062 8.514 -12.358 1.00 92.19 545 ALA A CA 1
ATOM 4224 C C . ALA A 1 545 ? 4.050 9.465 -13.051 1.00 92.19 545 ALA A C 1
ATOM 4226 O O . ALA A 1 545 ? 4.743 9.039 -13.973 1.00 92.19 545 ALA A O 1
ATOM 4227 N N . ALA A 1 546 ? 4.188 10.702 -12.563 1.00 90.19 546 ALA A N 1
ATOM 4228 C CA . ALA A 1 546 ? 5.113 11.683 -13.129 1.00 90.19 546 ALA A CA 1
ATOM 4229 C C . ALA A 1 546 ? 6.568 11.188 -13.087 1.00 90.19 546 ALA A C 1
ATOM 4231 O O . ALA A 1 546 ? 7.309 11.321 -14.063 1.00 90.19 546 ALA A O 1
ATOM 4232 N N . HIS A 1 547 ? 6.963 10.543 -11.986 1.00 91.06 547 HIS A N 1
ATOM 4233 C CA . HIS A 1 547 ? 8.297 9.963 -11.834 1.00 91.06 547 HIS A CA 1
ATOM 4234 C C . HIS A 1 547 ? 8.540 8.775 -12.772 1.00 91.06 547 HIS A C 1
ATOM 4236 O O . HIS A 1 547 ? 9.606 8.676 -13.383 1.00 91.06 547 HIS A O 1
ATOM 4242 N N . ILE A 1 548 ? 7.547 7.890 -12.932 1.00 92.25 548 ILE A N 1
ATOM 4243 C CA . ILE A 1 548 ? 7.606 6.787 -13.906 1.00 92.25 548 ILE A CA 1
ATOM 4244 C C . ILE A 1 548 ? 7.793 7.356 -15.310 1.00 92.25 548 ILE A C 1
ATOM 4246 O O . ILE A 1 548 ? 8.705 6.934 -16.015 1.00 92.25 548 ILE A O 1
ATOM 4250 N N . ILE A 1 549 ? 6.972 8.334 -15.700 1.00 90.12 549 ILE A N 1
ATOM 4251 C CA . ILE A 1 549 ? 7.024 8.964 -17.024 1.00 90.12 549 ILE A CA 1
ATOM 4252 C C . ILE A 1 549 ? 8.399 9.590 -17.267 1.00 90.12 549 ILE A C 1
ATOM 4254 O O . ILE A 1 549 ? 9.025 9.291 -18.280 1.00 90.12 549 ILE A O 1
ATOM 4258 N N . SER A 1 550 ? 8.909 10.375 -16.315 1.00 87.88 550 SER A N 1
ATOM 4259 C CA . SER A 1 550 ? 10.246 10.978 -16.392 1.00 87.88 550 SER A CA 1
ATOM 4260 C C . SER A 1 550 ? 11.342 9.922 -16.586 1.00 87.88 550 SER A C 1
ATOM 4262 O O . SER A 1 550 ? 12.197 10.050 -17.464 1.00 87.88 550 SER A O 1
ATOM 4264 N N . CYS A 1 551 ? 11.287 8.819 -15.833 1.00 86.81 551 CYS A N 1
ATOM 4265 C CA . CYS A 1 551 ? 12.253 7.728 -15.958 1.00 86.81 551 CYS A CA 1
ATOM 4266 C C . CYS A 1 551 ? 12.171 7.014 -17.321 1.00 86.81 551 CYS A C 1
ATOM 4268 O O . CYS A 1 551 ? 13.199 6.618 -17.875 1.00 86.81 551 CYS A O 1
ATOM 4270 N N . LEU A 1 552 ? 10.969 6.862 -17.882 1.00 85.75 552 LEU A N 1
ATOM 4271 C CA . LEU A 1 552 ? 10.774 6.281 -19.212 1.00 85.75 552 LEU A CA 1
ATOM 4272 C C . LEU A 1 552 ? 11.295 7.203 -20.322 1.00 85.75 552 LEU A C 1
ATOM 4274 O O . LEU A 1 552 ? 11.999 6.735 -21.219 1.00 85.75 552 LEU A O 1
ATOM 4278 N N . GLU A 1 553 ? 11.030 8.506 -20.231 1.00 82.31 553 GLU A N 1
ATOM 4279 C CA . GLU A 1 553 ? 11.533 9.509 -21.177 1.00 82.31 553 GLU A CA 1
ATOM 4280 C C . GLU A 1 553 ? 13.067 9.583 -21.170 1.00 82.31 553 GLU A C 1
ATOM 4282 O O . GLU A 1 553 ? 13.693 9.586 -22.230 1.00 82.31 553 GLU A O 1
ATOM 4287 N N . GLN A 1 554 ? 13.700 9.555 -19.990 1.00 77.50 554 GLN A N 1
ATOM 4288 C CA . GLN A 1 554 ? 15.166 9.518 -19.859 1.00 77.50 554 GLN A CA 1
ATOM 4289 C C . GLN A 1 554 ? 15.794 8.272 -20.501 1.00 77.50 554 GLN A C 1
ATOM 4291 O O . GLN A 1 554 ? 16.965 8.290 -20.882 1.00 77.50 554 GLN A O 1
ATOM 4296 N N . ARG A 1 555 ? 15.026 7.186 -20.641 1.00 71.69 555 ARG A N 1
ATOM 4297 C CA . ARG A 1 555 ? 15.444 5.951 -21.321 1.00 71.69 555 ARG A CA 1
ATOM 4298 C C . ARG A 1 555 ? 15.143 5.951 -22.820 1.00 71.69 555 ARG A C 1
ATOM 4300 O O . ARG A 1 555 ? 15.380 4.941 -23.478 1.00 71.69 555 ARG A O 1
ATOM 4307 N N . GLY A 1 556 ? 14.680 7.076 -23.365 1.00 65.06 556 GLY A N 1
ATOM 4308 C CA . GLY A 1 556 ? 14.459 7.265 -24.795 1.00 65.06 556 GLY A CA 1
ATOM 4309 C C . GLY A 1 556 ? 13.129 6.721 -25.313 1.00 65.06 556 GLY A C 1
ATOM 4310 O O . GLY A 1 556 ? 13.006 6.526 -26.520 1.00 65.06 556 GLY A O 1
ATOM 4311 N N . LEU A 1 557 ? 12.147 6.469 -24.438 1.00 63.47 557 LEU A N 1
ATOM 4312 C CA . LEU A 1 557 ? 10.763 6.254 -24.865 1.00 63.47 557 LEU A CA 1
ATOM 4313 C C . LEU A 1 557 ? 10.134 7.620 -25.172 1.00 63.47 557 LEU A C 1
ATOM 4315 O O . LEU A 1 557 ? 9.998 8.455 -24.277 1.00 63.47 557 LEU A O 1
ATOM 4319 N N . GLU A 1 558 ? 9.760 7.862 -26.432 1.00 55.44 558 GLU A N 1
ATOM 4320 C CA . GLU A 1 558 ? 9.025 9.071 -26.821 1.00 55.44 558 GLU A CA 1
ATOM 4321 C C . GLU A 1 558 ? 7.609 9.031 -26.244 1.00 55.44 558 GLU A C 1
ATOM 4323 O O . GLU A 1 558 ? 6.680 8.453 -26.810 1.00 55.44 558 GLU A O 1
ATOM 4328 N N . ILE A 1 559 ? 7.443 9.659 -25.087 1.00 59.12 559 ILE A N 1
ATOM 4329 C CA . ILE A 1 559 ? 6.150 9.825 -24.445 1.00 59.12 559 ILE A CA 1
ATOM 4330 C C . ILE A 1 559 ? 5.647 11.235 -24.749 1.00 59.12 559 ILE A C 1
ATOM 4332 O O . ILE A 1 559 ? 6.282 12.230 -24.400 1.00 59.12 559 ILE A O 1
ATOM 4336 N N . LYS A 1 560 ? 4.466 11.341 -25.366 1.00 54.12 560 LYS A N 1
ATOM 4337 C CA . LYS A 1 560 ? 3.735 12.614 -25.440 1.00 54.12 560 LYS A CA 1
ATOM 4338 C C . LYS A 1 560 ? 3.150 12.917 -24.053 1.00 54.12 560 LYS A C 1
ATOM 4340 O O . LYS A 1 560 ? 1.989 12.606 -23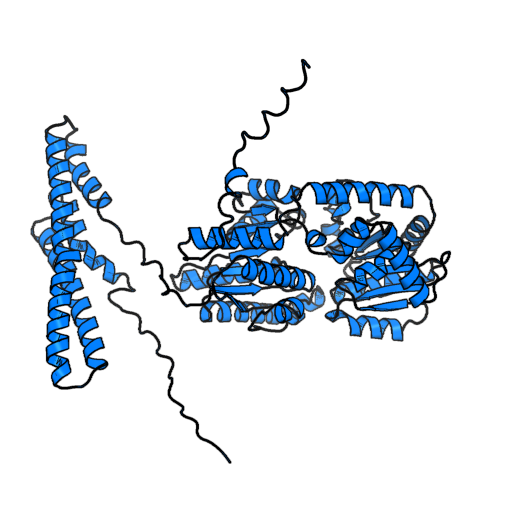.788 1.00 54.12 560 LYS A O 1
ATOM 4345 N N . SER A 1 561 ? 3.957 13.474 -23.153 1.00 50.44 561 SER A N 1
ATOM 4346 C CA . SER A 1 561 ? 3.505 13.983 -21.853 1.00 50.44 561 SER A CA 1
ATOM 4347 C C . SER A 1 561 ? 2.815 15.346 -22.021 1.00 50.44 561 SER A C 1
ATOM 4349 O O . SER A 1 561 ? 3.187 16.147 -22.883 1.00 50.44 561 SER A O 1
ATOM 4351 N N . SER A 1 562 ? 1.760 15.627 -21.248 1.00 44.72 562 SER A N 1
ATOM 4352 C CA . SER A 1 562 ? 1.228 16.995 -21.136 1.00 44.72 562 SER A CA 1
ATOM 4353 C C . SER A 1 562 ? 2.255 17.878 -20.423 1.00 44.72 562 SER A C 1
ATOM 4355 O O . SER A 1 562 ? 2.825 17.439 -19.427 1.00 44.72 562 SER A O 1
ATOM 4357 N N . SER A 1 563 ? 2.508 19.100 -20.906 1.00 37.59 563 SER A N 1
ATOM 4358 C CA . SER A 1 563 ? 3.500 20.004 -20.310 1.00 37.59 563 SER A CA 1
ATOM 4359 C C . SER A 1 563 ? 3.146 20.356 -18.856 1.00 37.59 563 SER A C 1
ATOM 4361 O O . SER A 1 563 ? 2.394 21.285 -18.597 1.00 37.59 563 SER A O 1
ATOM 4363 N N . MET A 1 564 ? 3.713 19.608 -17.912 1.00 42.53 564 MET A N 1
ATOM 4364 C CA . MET A 1 564 ? 3.951 20.024 -16.520 1.00 42.53 564 MET A CA 1
ATOM 4365 C C . MET A 1 564 ? 5.461 19.998 -16.202 1.00 42.53 564 MET A C 1
ATOM 4367 O O . MET A 1 564 ? 5.880 20.031 -15.051 1.00 42.53 564 MET A O 1
ATOM 4371 N N . LYS A 1 565 ? 6.305 19.921 -17.246 1.00 38.91 565 LYS A N 1
ATOM 4372 C CA . LYS A 1 565 ? 7.771 19.797 -17.159 1.00 38.91 565 LYS A CA 1
ATOM 4373 C C . LYS A 1 565 ? 8.487 21.027 -16.587 1.00 38.91 565 LYS A C 1
ATOM 4375 O O . LYS A 1 565 ? 9.675 20.918 -16.296 1.00 38.91 565 LYS A O 1
ATOM 4380 N N . GLU A 1 566 ? 7.815 22.163 -16.420 1.00 36.06 566 GLU A N 1
ATOM 4381 C CA . GLU A 1 566 ? 8.458 23.383 -15.912 1.00 36.06 566 GLU A CA 1
ATOM 4382 C C . GLU A 1 566 ? 8.454 23.498 -14.379 1.00 36.06 566 GLU A C 1
ATOM 4384 O O . GLU A 1 566 ? 9.366 24.106 -13.832 1.00 36.06 566 GLU A O 1
ATOM 4389 N N . GLU A 1 567 ? 7.556 22.821 -13.655 1.00 38.75 567 GLU A N 1
ATOM 4390 C CA . GLU A 1 567 ? 7.471 22.966 -12.187 1.00 38.75 567 GLU A CA 1
ATOM 4391 C C . GLU A 1 567 ? 8.333 21.957 -11.408 1.00 38.75 567 GLU A C 1
ATOM 4393 O O . GLU A 1 567 ? 8.858 22.272 -10.342 1.00 38.75 567 GLU A O 1
ATOM 4398 N N . ALA A 1 568 ? 8.584 20.762 -11.955 1.00 37.94 568 ALA A N 1
ATOM 4399 C CA . ALA A 1 568 ? 9.379 19.732 -11.270 1.00 37.94 568 ALA A CA 1
ATOM 4400 C C . ALA A 1 568 ? 10.886 20.052 -11.194 1.00 37.94 568 ALA A C 1
ATOM 4402 O O . ALA A 1 568 ? 11.606 19.451 -10.399 1.00 37.94 568 ALA A O 1
ATOM 4403 N N . LYS A 1 569 ? 11.380 21.007 -11.995 1.00 36.62 569 LYS A N 1
ATOM 4404 C CA . LYS A 1 569 ? 12.795 21.415 -11.988 1.00 36.62 569 LYS A CA 1
ATOM 4405 C C . LYS A 1 569 ? 13.182 22.290 -10.792 1.00 36.62 569 LYS A C 1
ATOM 4407 O O . LYS A 1 569 ? 14.372 22.443 -10.538 1.00 36.62 569 LYS A O 1
ATOM 4412 N N . HIS A 1 570 ? 12.214 22.833 -10.052 1.00 34.41 570 HIS A N 1
ATOM 4413 C CA . HIS A 1 570 ? 12.476 23.711 -8.907 1.00 34.41 570 HIS A CA 1
ATOM 4414 C C . HIS A 1 570 ? 12.641 22.983 -7.560 1.00 34.41 570 HIS A C 1
ATOM 4416 O O . HIS A 1 570 ? 12.897 23.634 -6.553 1.00 34.41 570 HIS A O 1
ATOM 4422 N N . LEU A 1 571 ? 12.556 21.648 -7.528 1.00 37.53 571 LEU A N 1
ATOM 4423 C CA . LEU A 1 571 ? 12.625 20.847 -6.294 1.00 37.53 571 LEU A CA 1
ATOM 4424 C C . LEU A 1 571 ? 14.007 20.244 -5.979 1.00 37.53 571 LEU A C 1
ATOM 4426 O O . LEU A 1 571 ? 14.171 19.655 -4.915 1.00 37.53 571 LEU A O 1
ATOM 4430 N N . ASP A 1 572 ? 15.001 20.425 -6.854 1.00 38.22 572 ASP A N 1
ATOM 4431 C CA . ASP A 1 572 ? 16.349 19.848 -6.705 1.00 38.22 572 ASP A CA 1
ATOM 4432 C C . ASP A 1 572 ? 17.444 20.877 -6.338 1.00 38.22 572 ASP A C 1
ATOM 4434 O O . ASP A 1 572 ? 18.627 20.546 -6.410 1.00 38.22 572 ASP A O 1
ATOM 4438 N N . ASP A 1 573 ? 17.105 22.113 -5.932 1.00 34.53 573 ASP A N 1
ATOM 4439 C CA . ASP A 1 573 ? 18.108 23.097 -5.479 1.00 34.53 573 ASP A CA 1
ATOM 4440 C C . ASP A 1 573 ? 18.232 23.143 -3.938 1.00 34.53 573 ASP A C 1
ATOM 4442 O O . ASP A 1 573 ? 17.359 23.695 -3.260 1.00 34.53 573 ASP A O 1
ATOM 4446 N N . PRO A 1 574 ? 19.340 22.649 -3.346 1.00 34.34 574 PRO A N 1
ATOM 4447 C CA . PRO A 1 574 ? 19.593 22.727 -1.906 1.00 34.34 574 PRO A CA 1
ATOM 4448 C C . PRO A 1 574 ? 19.774 24.161 -1.377 1.00 34.34 574 PRO A C 1
ATOM 4450 O O . PRO A 1 574 ? 19.951 24.344 -0.173 1.00 34.34 574 PRO A O 1
ATOM 4453 N N . ARG A 1 575 ? 19.791 25.185 -2.242 1.00 33.78 575 ARG A N 1
ATOM 4454 C CA . ARG A 1 575 ? 20.032 26.590 -1.867 1.00 33.78 575 ARG A CA 1
ATOM 4455 C C . ARG A 1 575 ? 18.767 27.396 -1.579 1.00 33.78 575 ARG A C 1
ATOM 4457 O O . ARG A 1 575 ? 18.884 28.518 -1.093 1.00 33.78 575 ARG A O 1
ATOM 4464 N N . ALA A 1 576 ? 17.577 26.842 -1.809 1.00 37.00 576 ALA A N 1
ATOM 4465 C CA . ALA A 1 576 ? 16.319 27.561 -1.588 1.00 37.00 576 ALA A CA 1
ATOM 4466 C C . ALA A 1 576 ? 15.896 27.676 -0.103 1.00 37.00 576 ALA A C 1
ATOM 4468 O O . ALA A 1 576 ? 14.942 28.379 0.199 1.00 37.00 576 ALA A O 1
ATOM 4469 N N . VAL A 1 577 ? 16.613 27.047 0.839 1.00 33.97 577 VAL A N 1
ATOM 4470 C CA . VAL A 1 577 ? 16.243 27.006 2.276 1.00 33.97 577 VAL A CA 1
ATOM 4471 C C . VAL A 1 577 ? 16.980 28.060 3.131 1.00 33.97 577 VAL A C 1
ATOM 4473 O O . VAL A 1 577 ? 16.865 28.060 4.348 1.00 33.97 577 VAL A O 1
ATOM 4476 N N . LEU A 1 578 ? 17.736 28.995 2.537 1.00 31.12 578 LEU A N 1
ATOM 4477 C CA . LEU A 1 578 ? 18.566 29.944 3.309 1.00 31.12 578 LEU A CA 1
ATOM 4478 C C . LEU A 1 578 ? 18.247 31.438 3.135 1.00 31.12 578 LEU A C 1
ATOM 4480 O O . LEU A 1 578 ? 18.988 32.257 3.671 1.00 31.12 578 LEU A O 1
ATOM 4484 N N . ASN A 1 579 ? 17.162 31.822 2.453 1.00 29.30 579 ASN A N 1
ATOM 4485 C CA . ASN A 1 579 ? 16.904 33.241 2.149 1.00 29.30 579 ASN A CA 1
ATOM 4486 C C . ASN A 1 579 ? 15.611 33.856 2.719 1.00 29.30 579 ASN A C 1
ATOM 4488 O O . ASN A 1 579 ? 15.348 35.017 2.420 1.00 29.30 579 ASN A O 1
ATOM 4492 N N . GLU A 1 580 ? 14.852 33.173 3.581 1.00 32.62 580 GLU A N 1
ATOM 4493 C CA . GLU A 1 580 ? 13.641 33.767 4.193 1.00 32.62 580 GLU A CA 1
ATOM 4494 C C . GLU A 1 580 ? 13.836 34.362 5.603 1.00 32.62 580 GLU A C 1
ATOM 4496 O O . GLU A 1 580 ? 12.918 34.965 6.141 1.00 32.62 580 GLU A O 1
ATOM 4501 N N . GLU A 1 581 ? 15.039 34.325 6.188 1.00 33.97 581 GLU A N 1
ATOM 4502 C CA . GLU A 1 581 ? 15.297 34.902 7.528 1.00 33.97 581 GLU A CA 1
ATOM 4503 C C . GLU A 1 581 ? 15.785 36.370 7.531 1.00 33.97 581 GLU A C 1
ATOM 4505 O O . GLU A 1 581 ? 16.347 36.850 8.515 1.00 33.97 581 GLU A O 1
ATOM 4510 N N . LYS A 1 582 ? 15.592 37.129 6.444 1.00 33.06 582 LYS A N 1
ATOM 4511 C CA . LYS A 1 582 ? 16.081 38.522 6.354 1.00 33.06 582 LYS A CA 1
ATOM 4512 C C . LYS A 1 582 ? 15.116 39.515 5.709 1.00 33.06 582 LYS A C 1
ATOM 4514 O O . LYS A 1 582 ? 15.551 40.396 4.978 1.00 33.06 582 LYS A O 1
ATOM 4519 N N . ILE A 1 583 ? 13.824 39.432 6.001 1.00 37.41 583 ILE A N 1
ATOM 4520 C CA . ILE A 1 583 ? 12.901 40.544 5.740 1.00 37.41 583 ILE A CA 1
ATOM 4521 C C . ILE A 1 583 ? 11.897 40.586 6.891 1.00 37.41 583 ILE A C 1
ATOM 4523 O O . ILE A 1 583 ? 10.866 39.947 6.809 1.00 37.41 583 ILE A O 1
ATOM 4527 N N . ASP A 1 584 ? 12.283 41.232 7.994 1.00 36.09 584 ASP A N 1
ATOM 4528 C CA . ASP A 1 584 ? 11.389 41.905 8.955 1.00 36.09 584 ASP A CA 1
ATOM 4529 C C . ASP A 1 584 ? 12.252 42.573 10.038 1.00 36.09 584 ASP A C 1
ATOM 4531 O O . ASP A 1 584 ? 12.360 42.150 11.187 1.00 36.09 584 ASP A O 1
ATOM 4535 N N . ALA A 1 585 ? 12.958 43.621 9.615 1.00 37.56 585 ALA A N 1
ATOM 4536 C CA . ALA A 1 585 ? 13.595 44.600 10.490 1.00 37.56 585 ALA A CA 1
ATOM 4537 C C . ALA A 1 585 ? 13.725 45.924 9.722 1.00 37.56 585 ALA A C 1
ATOM 4539 O O . ALA A 1 585 ? 14.813 46.273 9.268 1.00 37.56 585 ALA A O 1
ATOM 4540 N N . ASN A 1 586 ? 12.580 46.578 9.497 1.00 35.00 586 ASN A N 1
ATOM 4541 C CA . ASN A 1 586 ? 12.353 48.018 9.275 1.00 35.00 586 ASN A CA 1
ATOM 4542 C C . ASN A 1 586 ? 11.145 48.211 8.351 1.00 35.00 586 ASN A C 1
ATOM 4544 O O . ASN A 1 586 ? 11.247 47.996 7.143 1.00 35.00 586 ASN A O 1
ATOM 4548 N N . GLY A 1 587 ? 10.034 48.661 8.933 1.00 34.41 587 GLY A N 1
ATOM 4549 C CA . GLY A 1 587 ? 8.795 49.009 8.244 1.00 34.41 587 GLY A CA 1
ATOM 4550 C C . GLY A 1 587 ? 7.661 49.156 9.233 1.00 34.41 587 GLY A C 1
ATOM 4551 O O . GLY A 1 587 ? 6.917 48.167 9.374 1.00 34.41 587 GLY A O 1
#

Sequence (587 aa):
MESEIGVGNVLRIEEKNLTRDTWIRYLGYANEIGESFKRFVSRRSYLASYLTSSGYVVADACYQCQKELERDSGEGSRIRVALQAGDSLIWQSLASVIVPGITINRIVALTSSACKLGRVGKSASAVLPTIVGLASIPLRQRPNRIPPAEMPLKVLLVAGEASGDAIGAHLISALRKQLRCEVRFWGVGGDLMRSNGMDKEIFPMEELSFMGFKEVFSRIPHFLKLKRRVVNVALEGKPDCIVFIDSNGFSGRVARSLKHEYRNLHEPSPPMFQYVAPSIWAWKRPRYRSRRFASLFDGMFLLYPFEEPHWKELGAENTIYVGSPLLDNRALLNVRKDSVAGEQIRKRIRTMYGVGQTEKLVALLPGSRTQEVSSHLGLFFEVLRQTSVSRALLPYASPVRSLIEDYCAKDKSVDVTLVPGGGANMVEAVTACDAAMAVSGTVVLETAALGTPLLSVYSTGGLRALMGRYLAKVRYASIPNILANKEIIPEFLGTACEPNKLSNALRSLFDETGMRLGQTAQLSKVIDNLLQSHPPEYSPAMKAAAHIISCLEQRGLEIKSSSMKEEAKHLDDPRAVLNEEKIDANG

Radius of gyration: 32.42 Å; Cα contacts (8 Å, |Δi|>4): 843; chains: 1; bounding box: 89×75×94 Å

Solvent-accessible surface area (backbone atoms only — not comparable to full-atom values): 32278 Å² total; per-residue (Å²): 135,81,90,82,89,84,85,79,81,75,82,78,75,80,76,78,50,65,52,76,77,40,77,61,43,58,38,38,47,30,30,40,53,27,41,20,40,56,89,83,49,53,74,64,58,38,52,48,18,43,50,44,16,51,52,42,50,51,51,47,36,52,54,51,42,52,56,51,52,76,72,45,89,48,83,80,40,55,62,53,49,51,51,52,35,51,53,48,43,54,54,46,43,40,65,50,49,50,52,46,28,52,51,30,40,50,49,24,50,51,46,44,52,48,35,70,72,43,97,51,56,74,72,52,49,69,48,48,26,31,53,53,19,57,71,66,54,81,73,77,65,74,78,70,79,72,73,66,93,86,69,57,48,34,38,35,38,41,18,31,44,74,72,23,9,52,54,46,20,46,30,46,51,29,38,59,73,48,39,76,60,60,71,46,31,32,31,26,40,39,68,51,19,42,76,54,58,41,74,42,73,77,52,67,21,74,79,57,43,70,71,39,80,78,55,42,66,77,35,45,68,54,55,53,50,53,43,49,51,56,45,51,51,46,67,75,65,60,40,65,29,35,41,29,22,37,54,53,78,59,41,56,51,41,44,50,49,42,54,49,52,25,53,76,69,76,41,83,63,56,54,28,32,33,38,48,57,71,67,64,90,76,42,92,66,41,63,66,55,50,38,62,52,45,73,56,34,67,32,36,33,27,46,45,76,77,50,34,64,56,42,39,77,52,69,35,73,55,46,45,60,34,47,44,74,68,75,69,37,59,61,50,52,49,36,54,76,32,64,67,58,33,50,50,41,21,52,52,47,27,56,76,69,74,46,58,95,87,52,46,32,32,24,41,34,43,52,69,36,61,49,44,33,69,38,31,49,65,52,51,52,52,20,48,69,72,33,93,57,67,38,32,41,34,44,36,38,80,92,34,42,66,64,50,53,55,47,52,73,73,51,73,85,58,60,70,46,82,37,72,31,62,76,56,52,32,45,45,53,42,51,40,22,56,30,32,45,27,33,64,47,70,62,47,46,50,39,37,56,57,55,31,41,55,39,36,37,43,55,54,54,94,56,56,76,70,53,44,72,56,59,75,72,50,95,55,84,42,62,62,23,52,77,60,75,41,88,60,52,59,74,26,55,37,89,59,60,38,49,70,59,51,26,53,54,52,51,46,42,68,39,98,40,71,62,30,57,51,29,35,56,52,38,44,54,51,46,50,52,57,53,69,76,42,69,87,90,55,47,31,35,43,48,50,31,51,51,51,51,52,56,42,43,77,69,64,46,92,68,62,60,66,93,62,77,78,65,71,70,72,75,79,59,90,72,77,84,76,73,82,89,79,82,89,88,87,133

pLDDT: mean 79.52, std 17.81, range [25.02, 97.81]

InterPro domains:
  IPR003835 Glycosyl transferase, family 19 [PF02684] (155-526)
  IPR003835 Glycosyl transferase, family 19 [PTHR30372] (150-555)
  IPR019560 Mitochondrial 18kDa protein [PF10558] (24-139)